Protein AF-0000000075734677 (afdb_homodimer)

Nearest PDB structures (foldseek):
  8ke8-assembly1_A  TM=8.198E-01  e=9.868E-08  Pseudomonas aeruginosa PAO1
  2gfn-assembly1_B  TM=6.429E-01  e=1.613E-04  Rhodococcus jostii RHA1
  7e1n-assembly1_B  TM=6.521E-01  e=3.489E-04  Pseudomonas fluorescens
  2np3-assembly1_B  TM=5.683E-01  e=2.319E-04  Streptomyces coelicolor
  2g7s-assembly1_A-2  TM=6.138E-01  e=5.748E-04  Agrobacterium fabrum str. C58

pLDDT: mean 85.86, std 12.37, range [32.06, 97.88]

Organism: Rhodopseudomonas palustris (strain ATCC BAA-98 / CGA009) (NCBI:txid258594)

Radius of gyration: 24.07 Å; Cα contacts (8 Å, |Δi|>4): 484; chains: 2; bounding box: 90×60×42 Å

InterPro domains:
  IPR001647 DNA-binding HTH domain, TetR-type [PF00440] (16-62)
  IPR001647 DNA-binding HTH domain, TetR-type [PR00455] (16-29)
  IPR001647 DNA-binding HTH domain, TetR-type [PR00455] (37-60)
  IPR001647 DNA-binding HTH domain, TetR-type [PS50977] (10-70)
  IPR009057 Homedomain-like superfamily [SSF46689] (6-70)
  IPR036271 Tetracyclin repressor-like, C-terminal domain superfamily [SSF48498] (89-189)
  IPR039536 Transcriptional regulator TetR, C-terminal, Proteobacteria type [PF14246] (88-199)
  IPR050109 HTH-type, TetR-like transcriptional regulator [PTHR30055] (3-203)

Secondary structure (DSSP, 8-state):
-----HHHHHHHHHHHHHHHHHHHHHH-TTT--HHHHHHHHT--HHHHHHH-SSHHHHHHHHHHHHHHHH-----PPPPSSHHHHHHHHHHHHHHHHHHHT-HHHHHHHHHHHHHHHTT--HHHHHHIIIIIHHHHHHHHHHHHHHHHTTSS-GGGHHHHHHHHHHHHHTTHHHHHHTTPPPPPHHHHHHHHHHHHHHHHHHHS--/-----HHHHHHHHHHHHHHHHHHHHHH-TTT--HHHHHHHHT--HHHHHHH-SSHHHHHHHHHHHHHHHH-----PPPPSSHHHHHHHHHHHHHHHHHHHT-HHHHHHHHHHHHHHHTT--HHHHHHIIIIIHHHHHHHHHHHHHHHHTTSS-GGGHHHHHHHHHHHHHTTHHHHHHTTPPPPPHHHHHHHHHHHHHHHHHHHS--

Sequence (412 aa):
MEKQQEPADDARRAAILQAAFDVFVEKGFEAATTAEIVRRARTSKRTLYEFFASKQEILTALIRYGATKMQPSPELPEPQNRQQFLVVLEQFGRIFLSELLHPERTAMYRLAIAEAARGGGSVARELEASGRAPVTQAATRFFEQAAARGIIRREQVATLISVFFSVLIGIAPLQALLGESPISADAIAQRSALATQVMARMIEPAMEKQQEPADDARRAAILQAAFDVFVEKGFEAATTAEIVRRARTSKRTLYEFFASKQEILTALIRYGATKMQPSPELPEPQNRQQFLVVLEQFGRIFLSELLHPERTAMYRLAIAEAARGGGSVARELEASGRAPVTQAATRFFEQAAARGIIRREQVATLISVFFSVLIGIAPLQALLGESPISADAIAQRSALATQVMARMIEPA

Structure (mmCIF, N/CA/C/O backbone):
data_AF-0000000075734677-model_v1
#
loop_
_entity.id
_entity.type
_entity.pdbx_description
1 polymer 'Possible transcriptional regulator, TetR family'
#
loop_
_atom_site.group_PDB
_atom_site.id
_atom_site.type_symbol
_atom_site.label_atom_id
_atom_site.label_alt_id
_atom_site.label_comp_id
_atom_site.label_asym_id
_atom_site.label_entity_id
_atom_site.label_seq_id
_atom_site.pdbx_PDB_ins_code
_atom_site.Cartn_x
_atom_site.Cartn_y
_atom_site.Cartn_z
_atom_site.occupancy
_atom_site.B_iso_or_equiv
_atom_site.auth_seq_id
_atom_site.auth_comp_id
_atom_site.auth_asym_id
_atom_site.auth_atom_id
_atom_site.pdbx_PDB_model_num
ATOM 1 N N . MET A 1 1 ? -44.938 12.5 20.641 1 32.59 1 MET A N 1
ATOM 2 C CA . MET A 1 1 ? -44.438 13.477 19.688 1 32.59 1 MET A CA 1
ATOM 3 C C . MET A 1 1 ? -42.906 13.367 19.562 1 32.59 1 MET A C 1
ATOM 5 O O . MET A 1 1 ? -42.25 14.344 19.203 1 32.59 1 MET A O 1
ATOM 9 N N . GLU A 1 2 ? -42.219 12.461 20.203 1 37 2 GLU A N 1
ATOM 10 C CA . GLU A 1 2 ? -40.812 12.094 20.25 1 37 2 GLU A CA 1
ATOM 11 C C . GLU A 1 2 ? -40.219 12.008 18.844 1 37 2 GLU A C 1
ATOM 13 O O . GLU A 1 2 ? -40.406 11.016 18.141 1 37 2 GLU A O 1
ATOM 18 N N . LYS A 1 3 ? -40.562 13.062 17.953 1 35.75 3 LYS A N 1
ATOM 19 C CA . LYS A 1 3 ? -40.688 13.414 16.547 1 35.75 3 LYS A CA 1
ATOM 20 C C . LYS A 1 3 ? -39.531 12.812 15.727 1 35.75 3 LYS A C 1
ATOM 22 O O . LYS A 1 3 ? -38.438 12.578 16.25 1 35.75 3 LYS A O 1
ATOM 27 N N . GLN A 1 4 ? -39.656 12.344 14.547 1 38.78 4 GLN A N 1
ATOM 28 C CA . GLN A 1 4 ? -39.031 11.773 13.352 1 38.78 4 GLN A CA 1
ATOM 29 C C . GLN A 1 4 ? -37.844 12.594 12.891 1 38.78 4 GLN A C 1
ATOM 31 O O . GLN A 1 4 ? -37.812 13.109 11.773 1 38.78 4 GLN A O 1
ATOM 36 N N . GLN A 1 5 ? -37.188 13.555 13.492 1 45.81 5 GLN A N 1
ATOM 37 C CA . GLN A 1 5 ? -36.094 14.508 13.469 1 45.81 5 GLN A CA 1
ATOM 38 C C . GLN A 1 5 ? -34.812 13.859 12.914 1 45.81 5 GLN A C 1
ATOM 40 O O . GLN A 1 5 ? -33.75 14.492 12.883 1 45.81 5 GLN A O 1
ATOM 45 N N . GLU A 1 6 ? -34.75 12.617 12.672 1 52.84 6 GLU A N 1
ATOM 46 C CA . GLU A 1 6 ? -33.688 11.68 12.32 1 52.84 6 GLU A CA 1
ATOM 47 C C . GLU A 1 6 ? -33.188 11.938 10.914 1 52.84 6 GLU A C 1
ATOM 49 O O . GLU A 1 6 ? -31.969 11.961 10.688 1 52.84 6 GLU A O 1
ATOM 54 N N . PRO A 1 7 ? -34.188 11.953 10.023 1 56.28 7 PRO A N 1
ATOM 55 C CA . PRO A 1 7 ? -33.75 12.078 8.641 1 56.28 7 PRO A CA 1
ATOM 56 C C . PRO A 1 7 ? -33.094 13.422 8.344 1 56.28 7 PRO A C 1
ATOM 58 O O . PRO A 1 7 ? -32.094 13.484 7.621 1 56.28 7 PRO A O 1
ATOM 61 N N . ALA A 1 8 ? -33.781 14.516 8.75 1 55.5 8 ALA A N 1
ATOM 62 C CA . ALA A 1 8 ? -33.219 15.844 8.516 1 55.5 8 ALA A CA 1
ATOM 63 C C . ALA A 1 8 ? -31.859 16 9.195 1 55.5 8 ALA A C 1
ATOM 65 O O . ALA A 1 8 ? -30.938 16.609 8.641 1 55.5 8 ALA A O 1
ATOM 66 N N . ASP A 1 9 ? -31.812 15.531 10.352 1 67.56 9 ASP A N 1
ATOM 67 C CA . ASP A 1 9 ? -30.547 15.555 11.086 1 67.56 9 ASP A CA 1
ATOM 68 C C . ASP A 1 9 ? -29.469 14.766 10.344 1 67.56 9 ASP A C 1
ATOM 70 O O . ASP A 1 9 ? -28.312 15.188 10.289 1 67.56 9 ASP A O 1
ATOM 74 N N . ASP A 1 10 ? -30.094 13.836 9.719 1 74 10 ASP A N 1
ATOM 75 C CA . ASP A 1 10 ? -29.172 13.008 8.961 1 74 10 ASP A CA 1
ATOM 76 C C . ASP A 1 10 ? -28.656 13.75 7.73 1 74 10 ASP A C 1
ATOM 78 O O . ASP A 1 10 ? -27.469 13.68 7.402 1 74 10 ASP A O 1
ATOM 82 N N . ALA A 1 11 ? -29.641 14.531 7.176 1 84.06 11 ALA A N 1
ATOM 83 C CA . ALA A 1 11 ? -29.234 15.281 5.988 1 84.06 11 ALA A CA 1
ATOM 84 C C . ALA A 1 11 ? -28.266 16.406 6.352 1 84.06 11 ALA A C 1
ATOM 86 O O . ALA A 1 11 ? -27.312 16.656 5.621 1 84.06 11 ALA A O 1
ATOM 87 N N . ARG A 1 12 ? -28.578 17.125 7.445 1 87.19 12 ARG A N 1
ATOM 88 C CA . ARG A 1 12 ? -27.703 18.188 7.898 1 87.19 12 ARG A CA 1
ATOM 89 C C . ARG A 1 12 ? -26.328 17.641 8.297 1 87.19 12 ARG A C 1
ATOM 91 O O . ARG A 1 12 ? -25.297 18.203 7.934 1 87.19 12 ARG A O 1
ATOM 98 N N . ARG A 1 13 ? -26.375 16.594 8.969 1 90.38 13 ARG A N 1
ATOM 99 C CA . ARG A 1 13 ? -25.141 15.938 9.375 1 90.38 13 ARG A CA 1
ATOM 100 C C . ARG A 1 13 ? -24.297 15.539 8.164 1 90.38 13 ARG A C 1
ATOM 102 O O . ARG A 1 13 ? -23.094 15.766 8.133 1 90.38 13 ARG A O 1
ATOM 109 N N . ALA A 1 14 ? -25 15.016 7.176 1 87.62 14 ALA A N 1
ATOM 110 C CA . ALA A 1 14 ? -24.328 14.594 5.949 1 87.62 14 ALA A CA 1
ATOM 111 C C . ALA A 1 14 ? -23.734 15.789 5.207 1 87.62 14 ALA A C 1
ATOM 113 O O . ALA A 1 14 ? -22.641 15.703 4.66 1 87.62 14 ALA A O 1
ATOM 114 N N . ALA A 1 15 ? -24.438 16.812 5.238 1 89.5 15 ALA A N 1
ATOM 115 C CA . ALA A 1 15 ? -23.969 18.031 4.578 1 89.5 15 ALA A CA 1
ATOM 116 C C . ALA A 1 15 ? -22.703 18.562 5.254 1 89.5 15 ALA A C 1
ATOM 118 O O . ALA A 1 15 ? -21.781 19.016 4.582 1 89.5 15 ALA A O 1
ATOM 119 N N . ILE A 1 16 ? -22.719 18.516 6.535 1 92.38 16 ILE A N 1
ATOM 120 C CA . ILE A 1 16 ? -21.562 18.969 7.293 1 92.38 16 ILE A CA 1
ATOM 121 C C . ILE A 1 16 ? -20.359 18.078 7.004 1 92.38 16 ILE A C 1
ATOM 123 O O . ILE A 1 16 ? -19.25 18.562 6.793 1 92.38 16 ILE A O 1
ATOM 127 N N . LEU A 1 17 ? -20.641 16.828 6.918 1 89.62 17 LEU A N 1
ATOM 128 C CA . LEU A 1 17 ? -19.562 15.875 6.664 1 89.62 17 LEU A CA 1
ATOM 129 C C . LEU A 1 17 ? -19 16.062 5.262 1 89.62 17 LEU A C 1
ATOM 131 O O . LEU A 1 17 ? -17.781 16 5.066 1 89.62 17 LEU A O 1
ATOM 135 N N . GLN A 1 18 ? -19.875 16.281 4.332 1 87.31 18 GLN A N 1
ATOM 136 C CA . GLN A 1 18 ? -19.406 16.531 2.969 1 87.31 18 GLN A CA 1
ATOM 137 C C . GLN A 1 18 ? -18.578 17.812 2.895 1 87.31 18 GLN A C 1
ATOM 139 O O . GLN A 1 18 ? -17.531 17.844 2.244 1 87.31 18 GLN A O 1
ATOM 144 N N . ALA A 1 19 ? -19.031 18.828 3.543 1 91.31 19 ALA A N 1
ATOM 145 C CA . ALA A 1 19 ? -18.297 20.078 3.596 1 91.31 19 ALA A CA 1
ATOM 146 C C . ALA A 1 19 ? -16.938 19.891 4.258 1 91.31 19 ALA A C 1
ATOM 148 O O . ALA A 1 19 ? -15.93 20.422 3.781 1 91.31 19 ALA A O 1
ATOM 149 N N . ALA A 1 20 ? -16.984 19.156 5.344 1 90.44 20 ALA A N 1
ATOM 150 C CA . ALA A 1 20 ? -15.734 18.875 6.047 1 90.44 20 ALA A CA 1
ATOM 151 C C . ALA A 1 20 ? -14.758 18.125 5.145 1 90.44 20 ALA A C 1
ATOM 153 O O . ALA A 1 20 ? -13.57 18.438 5.105 1 90.44 20 ALA A O 1
ATOM 154 N N . PHE A 1 21 ? -15.266 17.188 4.414 1 83.56 21 PHE A N 1
ATOM 155 C CA . PHE A 1 21 ? -14.445 16.438 3.473 1 83.56 21 PHE A CA 1
ATOM 156 C C . PHE A 1 21 ? -13.773 17.375 2.477 1 83.56 21 PHE A C 1
ATOM 158 O O . PHE A 1 21 ? -12.555 17.328 2.287 1 83.56 21 PHE A O 1
ATOM 165 N N . ASP A 1 22 ? -14.562 18.219 1.917 1 85.38 22 ASP A N 1
ATOM 166 C CA . ASP A 1 22 ? -14.055 19.141 0.915 1 85.38 22 ASP A CA 1
ATOM 167 C C . ASP A 1 22 ? -12.977 20.047 1.505 1 85.38 22 ASP A C 1
ATOM 169 O O . ASP A 1 22 ? -11.93 20.266 0.885 1 85.38 22 ASP A O 1
ATOM 173 N N . VAL A 1 23 ? -13.203 20.516 2.66 1 87.88 23 VAL A N 1
ATOM 174 C CA . VAL A 1 23 ? -12.273 21.422 3.314 1 87.88 23 VAL A CA 1
ATOM 175 C C . VAL A 1 23 ? -10.984 20.688 3.674 1 87.88 23 VAL A C 1
ATOM 177 O O . VAL A 1 23 ? -9.883 21.203 3.449 1 87.88 23 VAL A O 1
ATOM 180 N N . PHE A 1 24 ? -11.125 19.484 4.215 1 81.81 24 PHE A N 1
ATOM 181 C CA . PHE A 1 24 ? -9.961 18.719 4.641 1 81.81 24 PHE A CA 1
ATOM 182 C C . PHE A 1 24 ? -9.102 18.328 3.441 1 81.81 24 PHE A C 1
ATOM 184 O O . PHE A 1 24 ? -7.875 18.297 3.531 1 81.81 24 PHE A O 1
ATOM 191 N N . VAL A 1 25 ? -9.734 18.062 2.373 1 74.38 25 VAL A N 1
ATOM 192 C CA . VAL A 1 25 ? -9.016 17.672 1.165 1 74.38 25 VAL A CA 1
ATOM 193 C C . VAL A 1 25 ? -8.289 18.875 0.583 1 74.38 25 VAL A C 1
ATOM 195 O O . VAL A 1 25 ? -7.16 18.766 0.108 1 74.38 25 VAL A O 1
ATOM 198 N N . GLU A 1 26 ? -8.953 20 0.657 1 76.5 26 GLU A N 1
ATOM 199 C CA . GLU A 1 26 ? -8.43 21.234 0.058 1 76.5 26 GLU A CA 1
ATOM 200 C C . GLU A 1 26 ? -7.293 21.812 0.893 1 76.5 26 GLU A C 1
ATOM 202 O O . GLU A 1 26 ? -6.289 22.266 0.347 1 76.5 26 GLU A O 1
ATOM 207 N N . LYS A 1 27 ? -7.449 21.812 2.199 1 76.88 27 LYS A N 1
ATOM 208 C CA . LYS A 1 27 ? -6.543 22.578 3.047 1 76.88 27 LYS A CA 1
ATOM 209 C C . LYS A 1 27 ? -5.66 21.656 3.885 1 76.88 27 LYS A C 1
ATOM 211 O O . LYS A 1 27 ? -4.648 22.094 4.434 1 76.88 27 LYS A O 1
ATOM 216 N N . GLY A 1 28 ? -6.051 20.375 3.84 1 70.62 28 GLY A N 1
ATOM 217 C CA . GLY A 1 28 ? -5.441 19.5 4.828 1 70.62 28 GLY A CA 1
ATOM 218 C C . GLY A 1 28 ? -6.109 19.578 6.188 1 70.62 28 GLY A C 1
ATOM 219 O O . GLY A 1 28 ? -6.762 20.578 6.508 1 70.62 28 GLY A O 1
ATOM 220 N N . PHE A 1 29 ? -5.93 18.625 7.004 1 74.69 29 PHE A N 1
ATOM 221 C CA . PHE A 1 29 ? -6.613 18.531 8.289 1 74.69 29 PHE A CA 1
ATOM 222 C C . PHE A 1 29 ? -6.109 19.594 9.258 1 74.69 29 PHE A C 1
ATOM 224 O O . PHE A 1 29 ? -6.902 20.219 9.961 1 74.69 29 PHE A O 1
ATOM 231 N N . GLU A 1 30 ? -4.828 19.766 9.25 1 71 30 GLU A N 1
ATOM 232 C CA . GLU A 1 30 ? -4.246 20.688 10.227 1 71 30 GLU A CA 1
ATOM 233 C C . GLU A 1 30 ? -4.617 22.125 9.922 1 71 30 GLU A C 1
ATOM 235 O O . GLU A 1 30 ? -4.969 22.891 10.82 1 71 30 GLU A O 1
ATOM 240 N N . ALA A 1 31 ? -4.629 22.438 8.758 1 74.81 31 ALA A N 1
ATOM 241 C CA . ALA A 1 31 ? -4.852 23.828 8.352 1 74.81 31 ALA A CA 1
ATOM 242 C C . ALA A 1 31 ? -6.344 24.156 8.328 1 74.81 31 ALA A C 1
ATOM 244 O O 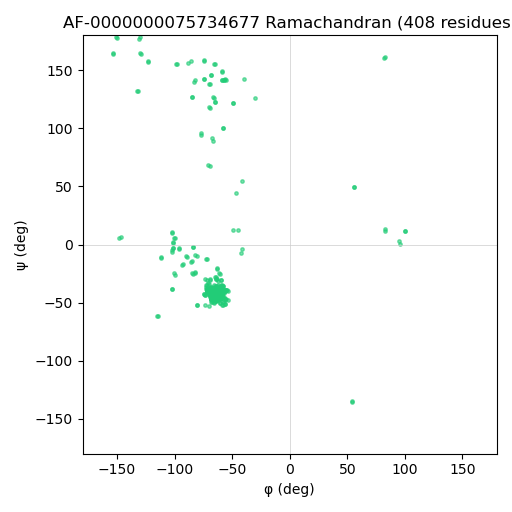. ALA A 1 31 ? -6.727 25.312 8.461 1 74.81 31 ALA A O 1
ATOM 245 N N . ALA A 1 32 ? -7.105 23.125 8.18 1 84.31 32 ALA A N 1
ATOM 246 C CA . ALA A 1 32 ? -8.547 23.328 8.102 1 84.31 32 ALA A CA 1
ATOM 247 C C . ALA A 1 32 ? -9.109 23.797 9.445 1 84.31 32 ALA A C 1
ATOM 249 O O . ALA A 1 32 ? -8.625 23.391 10.5 1 84.31 32 ALA A O 1
ATOM 250 N N . THR A 1 33 ? -10.172 24.672 9.359 1 89.12 33 THR A N 1
ATOM 251 C CA . THR A 1 33 ? -10.812 25.156 10.578 1 89.12 33 THR A CA 1
ATOM 252 C C . THR A 1 33 ? -12.305 24.828 10.562 1 89.12 33 THR A C 1
ATOM 254 O O . THR A 1 33 ? -12.891 24.609 9.5 1 89.12 33 THR A O 1
ATOM 257 N N . THR A 1 34 ? -12.852 24.797 11.758 1 92.94 34 THR A N 1
ATOM 258 C CA . THR A 1 34 ? -14.289 24.578 11.859 1 92.94 34 THR A CA 1
ATOM 259 C C . THR A 1 34 ? -15.055 25.75 11.234 1 92.94 34 THR A C 1
ATOM 261 O O . THR A 1 34 ? -16.156 25.562 10.703 1 92.94 34 THR A O 1
ATOM 264 N N . ALA A 1 35 ? -14.477 26.891 11.25 1 94 35 ALA A N 1
ATOM 265 C CA . ALA A 1 35 ? -15.109 28.047 10.625 1 94 35 ALA A CA 1
ATOM 266 C C . ALA A 1 35 ? -15.273 27.844 9.117 1 94 35 ALA A C 1
ATOM 268 O O . ALA A 1 35 ? -16.312 28.203 8.547 1 94 35 ALA A O 1
ATOM 269 N N . GLU A 1 36 ? -14.305 27.312 8.555 1 94.56 36 GLU A N 1
ATOM 270 C CA . GLU A 1 36 ? -14.352 27.047 7.125 1 94.56 36 GLU A CA 1
ATOM 271 C C . GLU A 1 36 ? -15.391 25.969 6.801 1 94.56 36 GLU A C 1
ATOM 273 O O . GLU A 1 36 ? -16.094 26.062 5.785 1 94.56 36 GLU A O 1
ATOM 278 N N . ILE A 1 37 ? -15.461 24.969 7.629 1 94.56 37 ILE A N 1
ATOM 279 C CA . ILE A 1 37 ? -16.438 23.891 7.438 1 94.56 37 ILE A CA 1
ATOM 280 C C . ILE A 1 37 ? -17.844 24.453 7.535 1 94.56 37 ILE A C 1
ATOM 282 O O . ILE A 1 37 ? -18.719 24.125 6.715 1 94.56 37 ILE A O 1
ATOM 286 N N . VAL A 1 38 ? -18.016 25.312 8.492 1 94.81 38 VAL A N 1
ATOM 287 C CA . VAL A 1 38 ? -19.312 25.953 8.711 1 94.81 38 VAL A CA 1
ATOM 288 C C . VAL A 1 38 ? -19.688 26.781 7.484 1 94.81 38 VAL A C 1
ATOM 290 O O . VAL A 1 38 ? -20.828 26.703 7.016 1 94.81 38 VAL A O 1
ATOM 293 N N . ARG A 1 39 ? -18.797 27.5 7.02 1 95.5 39 ARG A N 1
ATOM 294 C CA . ARG A 1 39 ? -19.031 28.328 5.848 1 95.5 39 ARG A CA 1
ATOM 295 C C . ARG A 1 39 ? -19.391 27.469 4.633 1 95.5 39 ARG A C 1
ATOM 297 O O . ARG A 1 39 ? -20.344 27.766 3.924 1 95.5 39 ARG A O 1
ATOM 304 N N . ARG A 1 40 ? -18.672 26.453 4.414 1 93.75 40 ARG A N 1
ATOM 305 C CA . ARG A 1 40 ? -18.875 25.578 3.264 1 93.75 40 ARG A CA 1
ATOM 306 C C . ARG A 1 40 ? -20.203 24.828 3.363 1 93.75 40 ARG A C 1
ATOM 308 O O . ARG A 1 40 ? -20.875 24.609 2.352 1 93.75 40 ARG A O 1
ATOM 315 N N . ALA A 1 41 ? -20.562 24.406 4.512 1 93.75 41 ALA A N 1
ATOM 316 C CA . ALA A 1 41 ? -21.781 23.641 4.742 1 93.75 41 ALA A CA 1
ATOM 317 C C . ALA A 1 41 ? -23 24.547 4.828 1 93.75 41 ALA A C 1
ATOM 319 O O . ALA A 1 41 ? -24.125 24.078 4.895 1 93.75 41 ALA A O 1
ATOM 320 N N . ARG A 1 42 ? -22.734 25.828 4.879 1 94.12 42 ARG A N 1
ATOM 321 C CA . ARG A 1 42 ? -23.812 26.812 5.039 1 94.12 42 ARG A CA 1
ATOM 322 C C . ARG A 1 42 ? -24.641 26.516 6.285 1 94.12 42 ARG A C 1
ATOM 324 O O . ARG A 1 42 ? -25.875 26.438 6.211 1 94.12 42 ARG A O 1
ATOM 331 N N . THR A 1 43 ? -23.953 26.328 7.336 1 94.06 43 THR A N 1
ATOM 332 C CA . THR A 1 43 ? -24.578 26.078 8.625 1 94.06 43 THR A CA 1
ATOM 333 C C . THR A 1 43 ? -23.984 26.984 9.703 1 94.06 43 THR A C 1
ATOM 335 O O . THR A 1 43 ? -23.203 27.875 9.406 1 94.06 43 THR A O 1
ATOM 338 N N . SER A 1 44 ? -24.516 26.875 10.875 1 92.94 44 SER A N 1
ATOM 339 C CA . SER A 1 44 ? -23.984 27.672 11.977 1 92.94 44 SER A CA 1
ATOM 340 C C . SER A 1 44 ? -23.016 26.859 12.828 1 92.94 44 SER A C 1
ATOM 342 O O . SER A 1 44 ? -23.031 25.625 12.812 1 92.94 44 SER A O 1
ATOM 344 N N . LYS A 1 45 ? -22.125 27.625 13.492 1 92.81 45 LYS A N 1
ATOM 345 C CA . LYS A 1 45 ? -21.219 26.984 14.438 1 92.81 45 LYS A CA 1
ATOM 346 C C . LYS A 1 45 ? -21.984 26.188 15.492 1 92.81 45 LYS A C 1
ATOM 348 O O . LYS A 1 45 ? -21.562 25.094 15.891 1 92.81 45 LYS A O 1
ATOM 353 N N . ARG A 1 46 ? -23.094 26.797 15.906 1 92.38 46 ARG A N 1
ATOM 354 C CA . ARG A 1 46 ? -23.938 26.141 16.906 1 92.38 46 ARG A CA 1
ATOM 355 C C . ARG A 1 46 ? -24.438 24.781 16.375 1 92.38 46 ARG A C 1
ATOM 357 O O . ARG A 1 46 ? -24.344 23.781 17.078 1 92.38 46 ARG A O 1
ATOM 364 N N . THR A 1 47 ? -24.875 24.797 15.219 1 92.62 47 THR A N 1
ATOM 365 C CA . THR A 1 47 ? -25.391 23.578 14.609 1 92.62 47 THR A CA 1
ATOM 366 C C . THR A 1 47 ? -24.281 22.547 14.453 1 92.62 47 THR A C 1
ATOM 368 O O . THR A 1 47 ? -24.484 21.359 14.711 1 92.62 47 THR A O 1
ATOM 371 N N . LEU A 1 48 ? -23.031 22.953 13.961 1 94.12 48 LEU A N 1
ATOM 372 C CA . LEU A 1 48 ? -21.891 22.047 13.82 1 94.12 48 LEU A CA 1
ATOM 373 C C . LEU A 1 48 ? -21.594 21.359 15.141 1 94.12 48 LEU A C 1
ATOM 375 O O . LEU A 1 48 ? -21.406 20.125 15.172 1 94.12 48 LEU A O 1
ATOM 379 N N . TYR A 1 49 ? -21.719 22.109 16.234 1 92.5 49 TYR A N 1
ATOM 380 C CA . TYR A 1 49 ? -21.312 21.578 17.531 1 92.5 49 TYR A CA 1
ATOM 381 C C . TYR A 1 49 ? -22.438 20.781 18.172 1 92.5 49 TYR A C 1
ATOM 383 O O . TYR A 1 49 ? -22.219 20.094 19.172 1 92.5 49 TYR A O 1
ATOM 391 N N . GLU A 1 50 ? -23.625 20.953 17.641 1 92.62 50 GLU A N 1
ATOM 392 C CA . GLU A 1 50 ? -24.703 20.047 18.016 1 92.62 50 GLU A CA 1
ATOM 393 C C . GLU A 1 50 ? -24.375 18.609 17.609 1 92.62 50 GLU A C 1
ATOM 395 O O . GLU A 1 50 ? -24.781 17.656 18.281 1 92.62 50 GLU A O 1
ATOM 400 N N . PHE A 1 51 ? -23.625 18.562 16.516 1 91.75 51 PHE A N 1
ATOM 401 C CA . PHE A 1 51 ? -23.375 17.234 15.945 1 91.75 51 PHE A CA 1
ATOM 402 C C . PHE A 1 51 ? -21.969 16.75 16.312 1 91.75 51 PHE A C 1
ATOM 404 O O . PHE A 1 51 ? -21.75 15.555 16.484 1 91.75 51 PHE A O 1
ATOM 411 N N . PHE A 1 52 ? -21.016 17.688 16.312 1 92.81 52 PHE A N 1
ATOM 412 C CA . PHE A 1 52 ? -19.625 17.312 16.484 1 92.81 52 PHE A CA 1
ATOM 413 C C . PHE A 1 52 ? -18.938 18.188 17.531 1 92.81 52 PHE A C 1
ATOM 415 O O . PHE A 1 52 ? -18.938 19.422 17.391 1 92.81 52 PHE A O 1
ATOM 422 N N . ALA A 1 53 ? -18.25 17.578 18.422 1 89.94 53 ALA A N 1
ATOM 423 C CA . ALA A 1 53 ? -17.672 18.297 19.547 1 89.94 53 ALA A CA 1
ATOM 424 C C . ALA A 1 53 ? -16.328 18.922 19.172 1 89.94 53 ALA A C 1
ATOM 426 O O . ALA A 1 53 ? -15.867 19.844 19.844 1 89.94 53 ALA A O 1
ATOM 427 N N . SER A 1 54 ? -15.719 18.297 18.172 1 86.94 54 SER A N 1
ATOM 428 C CA . SER A 1 54 ? -14.383 18.766 17.812 1 86.94 54 SER A CA 1
ATOM 429 C C . SER A 1 54 ? -14.062 18.469 16.359 1 86.94 54 SER A C 1
ATOM 431 O O . SER A 1 54 ? -14.758 17.688 15.711 1 86.94 54 SER A O 1
ATOM 433 N N . LYS A 1 55 ? -13.047 19.125 15.875 1 85.5 55 LYS A N 1
ATOM 434 C CA . LYS A 1 55 ? -12.555 18.844 14.531 1 85.5 55 LYS A CA 1
ATOM 435 C C . LYS A 1 55 ? -12.156 17.375 14.383 1 85.5 55 LYS A C 1
ATOM 437 O O . LYS A 1 55 ? -12.414 16.766 13.344 1 85.5 55 LYS A O 1
ATOM 442 N N . GLN A 1 56 ? -11.617 16.844 15.453 1 81.69 56 GLN A N 1
ATOM 443 C CA . GLN A 1 56 ? -11.242 15.43 15.461 1 81.69 56 GLN A CA 1
ATOM 444 C C . GLN A 1 56 ? -12.469 14.539 15.32 1 81.69 56 GLN A C 1
ATOM 446 O O . GLN A 1 56 ? -12.43 13.531 14.609 1 81.69 56 GLN A O 1
ATOM 451 N N . GLU A 1 57 ? -13.461 14.867 15.938 1 85.81 57 GLU A N 1
ATOM 452 C CA . GLU A 1 57 ? -14.695 14.094 15.836 1 85.81 57 GLU A CA 1
ATOM 453 C C . GLU A 1 57 ? -15.297 14.188 14.438 1 85.81 57 GLU A C 1
ATOM 455 O O . GLU A 1 57 ? -15.891 13.227 13.945 1 85.81 57 GLU A O 1
ATOM 460 N N . ILE A 1 58 ? -15.203 15.328 13.859 1 87.69 58 ILE A N 1
ATOM 461 C CA . ILE A 1 58 ? -15.672 15.5 12.492 1 87.69 58 ILE A CA 1
ATOM 462 C C . ILE A 1 58 ? -14.906 14.562 11.562 1 87.69 58 ILE A C 1
ATOM 464 O O . ILE A 1 58 ? -15.5 13.883 10.719 1 87.69 58 ILE A O 1
ATOM 468 N N . LEU A 1 59 ? -13.648 14.547 11.781 1 82.12 59 LEU A N 1
ATOM 469 C CA . LEU A 1 59 ? -12.797 13.688 10.961 1 82.12 59 LEU A CA 1
ATOM 470 C C . LEU A 1 59 ? -13.195 12.227 11.117 1 82.12 59 LEU A C 1
ATOM 472 O O . LEU A 1 59 ? -13.352 11.508 10.133 1 82.12 59 LEU A O 1
ATOM 476 N N . THR A 1 60 ? -13.375 11.812 12.336 1 81.38 60 THR A N 1
ATOM 477 C CA . THR A 1 60 ? -13.75 10.43 12.609 1 81.38 60 THR A CA 1
ATOM 478 C C . THR A 1 60 ? -15.094 10.102 11.977 1 81.38 60 THR A C 1
ATOM 480 O O . THR A 1 60 ? -15.25 9.047 11.344 1 81.38 60 THR A O 1
ATOM 483 N N . ALA A 1 61 ? -15.977 10.977 12.094 1 82.94 61 ALA A N 1
ATOM 484 C CA . ALA A 1 61 ? -17.312 10.789 11.523 1 82.94 61 ALA A CA 1
ATOM 485 C C . ALA A 1 61 ? -17.266 10.766 10 1 82.94 61 ALA A C 1
ATOM 487 O O . ALA A 1 61 ? -18 10.008 9.359 1 82.94 61 ALA A O 1
ATOM 488 N N . LEU A 1 62 ? -16.469 11.578 9.492 1 83.12 62 LEU A N 1
ATOM 489 C CA . LEU A 1 62 ? -16.297 11.633 8.047 1 83.12 62 LEU A CA 1
ATOM 490 C C . LEU A 1 62 ? -15.758 10.312 7.508 1 83.12 62 LEU A C 1
ATOM 492 O O . LEU A 1 62 ? -16.25 9.805 6.492 1 83.12 62 LEU A O 1
ATOM 496 N N . ILE A 1 63 ? -14.852 9.773 8.156 1 79 63 ILE A N 1
ATOM 497 C CA . ILE A 1 63 ? -14.25 8.508 7.75 1 79 63 ILE A CA 1
ATOM 498 C C . ILE A 1 63 ? -15.297 7.398 7.809 1 79 63 ILE A C 1
ATOM 500 O O . ILE A 1 63 ? -15.414 6.598 6.879 1 79 63 ILE A O 1
ATOM 504 N N . ARG A 1 64 ? -15.984 7.43 8.875 1 77.62 64 ARG A N 1
ATOM 505 C CA . ARG A 1 64 ? -17.047 6.441 9.023 1 77.62 64 ARG A CA 1
ATOM 506 C C . ARG A 1 64 ? -18.078 6.578 7.902 1 77.62 64 ARG A C 1
ATOM 508 O O . ARG A 1 64 ? -18.5 5.578 7.312 1 77.62 64 ARG A O 1
ATOM 515 N N . TYR A 1 65 ? -18.406 7.785 7.691 1 75.38 65 TYR A N 1
ATOM 516 C CA . TYR A 1 65 ? -19.375 8.086 6.648 1 75.38 65 TYR A CA 1
ATOM 517 C C . TYR A 1 65 ? -18.859 7.656 5.281 1 75.38 65 TYR A C 1
ATOM 519 O O . TYR A 1 65 ? -19.578 7.031 4.504 1 75.38 65 TYR A O 1
ATOM 527 N N . GLY A 1 66 ? -17.672 7.969 4.973 1 74.25 66 GLY A N 1
ATOM 528 C CA . GLY A 1 66 ? -17.078 7.59 3.703 1 74.25 66 GLY A CA 1
ATOM 529 C C . GLY A 1 66 ? -16.906 6.094 3.551 1 74.25 66 GLY A C 1
ATOM 530 O O . GLY A 1 66 ? -17.141 5.539 2.477 1 74.25 66 GLY A O 1
ATOM 531 N N . ALA A 1 67 ? -16.5 5.48 4.641 1 71.25 67 ALA A N 1
ATOM 532 C CA . ALA A 1 67 ? -16.281 4.039 4.621 1 71.25 67 ALA A CA 1
ATOM 533 C C . ALA A 1 67 ? -17.578 3.295 4.324 1 71.25 67 ALA A C 1
ATOM 535 O O . ALA A 1 67 ? -17.594 2.318 3.57 1 71.25 67 ALA A O 1
ATOM 536 N N . THR A 1 68 ? -18.578 3.764 4.906 1 69.31 68 THR A N 1
ATOM 537 C CA . THR A 1 68 ? -19.875 3.119 4.723 1 69.31 68 THR A CA 1
ATOM 538 C C . THR A 1 68 ? -20.406 3.359 3.311 1 69.31 68 THR A C 1
ATOM 540 O O . THR A 1 68 ? -21.062 2.49 2.732 1 69.31 68 THR A O 1
ATOM 543 N N . LYS A 1 69 ? -20.094 4.453 2.828 1 67.06 69 LYS A N 1
ATOM 544 C CA . LYS A 1 69 ? -20.578 4.82 1.499 1 67.06 69 LYS A CA 1
ATOM 545 C C . LYS A 1 69 ? -19.844 4.035 0.415 1 67.06 69 LYS A C 1
ATOM 547 O O . LYS A 1 69 ? -20.406 3.727 -0.632 1 67.06 69 LYS A O 1
ATOM 552 N N . MET A 1 70 ? -18.641 3.715 0.732 1 63.75 70 MET A N 1
ATOM 553 C CA . MET A 1 70 ? -17.797 3.139 -0.306 1 63.75 70 MET A CA 1
ATOM 554 C C . MET A 1 70 ? -17.688 1.627 -0.144 1 63.75 70 MET A C 1
ATOM 556 O O . MET A 1 70 ? -17.078 0.952 -0.976 1 63.75 70 MET A O 1
ATOM 560 N N . GLN A 1 71 ? -18.219 1.091 0.916 1 64.62 71 GLN A N 1
ATOM 561 C CA . GLN A 1 71 ? -18.016 -0.331 1.174 1 64.62 71 GLN A CA 1
ATOM 562 C C . GLN A 1 71 ? -18.766 -1.188 0.158 1 64.62 71 GLN A C 1
ATOM 564 O O . GLN A 1 71 ? -19.969 -1.007 -0.046 1 64.62 71 GLN A O 1
ATOM 569 N N . PRO A 1 72 ? -17.875 -1.925 -0.572 1 59.06 72 PRO A N 1
ATOM 570 C CA . PRO A 1 72 ? -18.594 -2.996 -1.273 1 59.06 72 PRO A CA 1
ATOM 571 C C . PRO A 1 72 ? -19.188 -4.031 -0.321 1 59.06 72 PRO A C 1
ATOM 573 O O . PRO A 1 72 ? -18.5 -4.5 0.592 1 59.06 72 PRO A O 1
ATOM 576 N N . SER A 1 73 ? -20.484 -3.914 0.237 1 60.66 73 SER A N 1
ATOM 577 C CA . SER A 1 73 ? -21.109 -4.988 1.01 1 60.66 73 SER A CA 1
ATOM 578 C C . SER A 1 73 ? -21.469 -6.172 0.119 1 60.66 73 SER A C 1
ATOM 580 O O . SER A 1 73 ? -22.641 -6.375 -0.207 1 60.66 73 SER A O 1
ATOM 582 N N . PRO A 1 74 ? -20.281 -6.809 -0.37 1 62.72 74 PRO A N 1
ATOM 583 C CA . PRO A 1 74 ? -20.688 -7.668 -1.484 1 62.72 74 PRO A CA 1
ATOM 584 C C . PRO A 1 74 ? -21.344 -8.969 -1.02 1 62.72 74 PRO A C 1
ATOM 586 O O . PRO A 1 74 ? -20.859 -9.609 -0.082 1 62.72 74 PRO A O 1
ATOM 589 N N . GLU A 1 75 ? -22.625 -9.031 -0.966 1 77.06 75 GLU A N 1
ATOM 590 C CA . GLU A 1 75 ? -23.141 -10.391 -1.019 1 77.06 75 GLU A CA 1
ATOM 591 C C . GLU A 1 75 ? -22.688 -11.109 -2.283 1 77.06 75 GLU A C 1
ATOM 593 O O . GLU A 1 75 ? -23.172 -10.812 -3.381 1 77.06 75 GLU A O 1
ATOM 598 N N . LEU A 1 76 ? -21.609 -11.961 -2.002 1 86.56 76 LEU A N 1
ATOM 599 C CA . LEU A 1 76 ? -21.109 -12.727 -3.141 1 86.56 76 LEU A CA 1
ATOM 600 C C . LEU A 1 76 ? -21.922 -14 -3.336 1 86.56 76 LEU A C 1
ATOM 602 O O . LEU A 1 76 ? -22.141 -14.758 -2.385 1 86.56 76 LEU A O 1
ATOM 606 N N . PRO A 1 77 ? -22.406 -14.188 -4.504 1 90.56 77 PRO A N 1
ATOM 607 C CA . PRO A 1 77 ? -23.141 -15.43 -4.742 1 90.56 77 PRO A CA 1
ATOM 608 C C . PRO A 1 77 ? -22.297 -16.672 -4.484 1 90.56 77 PRO A C 1
ATOM 610 O O . PRO A 1 77 ? -21.109 -16.703 -4.809 1 90.56 77 PRO A O 1
ATOM 613 N N . GLU A 1 78 ? -22.938 -17.641 -3.934 1 93.31 78 GLU A N 1
ATOM 614 C CA . GLU A 1 78 ? -22.25 -18.906 -3.678 1 93.31 78 GLU A CA 1
ATOM 615 C C . GLU A 1 78 ? -21.844 -19.578 -4.98 1 93.31 78 GLU A C 1
ATOM 617 O O . GLU A 1 78 ? -22.688 -19.828 -5.852 1 93.31 78 GLU A O 1
ATOM 622 N N . PRO A 1 79 ? -20.562 -19.812 -5.07 1 95.12 79 PRO A N 1
ATOM 623 C CA . PRO A 1 79 ? -20.141 -20.453 -6.316 1 95.12 79 PRO A CA 1
ATOM 624 C C . PRO A 1 79 ? -20.516 -21.938 -6.383 1 95.12 79 PRO A C 1
ATOM 626 O O . PRO A 1 79 ? -20.438 -22.641 -5.379 1 95.12 79 PRO A O 1
ATOM 629 N N . GLN A 1 80 ? -20.891 -22.391 -7.562 1 95.75 80 GLN A N 1
ATOM 630 C CA . GLN A 1 80 ? -21.312 -23.781 -7.746 1 95.75 80 GLN A CA 1
ATOM 631 C C . GLN A 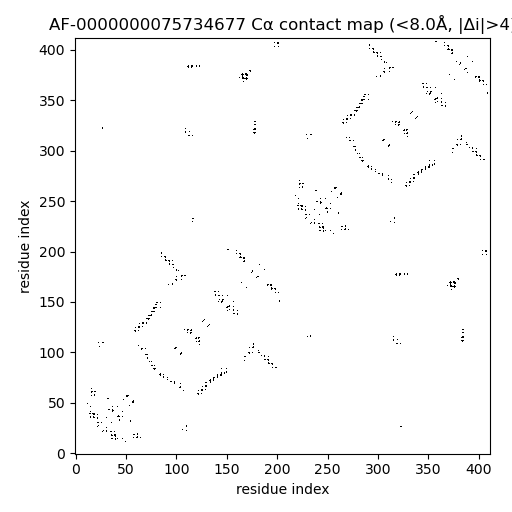1 80 ? -20.188 -24.625 -8.336 1 95.75 80 GLN A C 1
ATOM 633 O O . GLN A 1 80 ? -20.234 -25.859 -8.266 1 95.75 80 GLN A O 1
ATOM 638 N N . ASN A 1 81 ? -19.312 -24.078 -9.023 1 96.25 81 ASN A N 1
ATOM 639 C CA . ASN A 1 81 ? -18.141 -24.75 -9.609 1 96.25 81 ASN A CA 1
ATOM 640 C C . ASN A 1 81 ? -16.969 -23.797 -9.727 1 96.25 81 ASN A C 1
ATOM 642 O O . ASN A 1 81 ? -17.062 -22.625 -9.359 1 96.25 81 ASN A O 1
ATOM 646 N N . ARG A 1 82 ? -15.859 -24.281 -10.195 1 95.94 82 ARG A N 1
ATOM 647 C CA . ARG A 1 82 ? -14.617 -23.516 -10.281 1 95.94 82 ARG A CA 1
ATOM 648 C C . ARG A 1 82 ? -14.781 -22.297 -11.188 1 95.94 82 ARG A C 1
ATOM 650 O O . ARG A 1 82 ? -14.281 -21.219 -10.875 1 95.94 82 ARG A O 1
ATOM 657 N N . GLN A 1 83 ? -15.43 -22.531 -12.258 1 96.5 83 GLN A N 1
ATOM 658 C CA . GLN A 1 83 ? -15.633 -21.438 -13.203 1 96.5 83 GLN A CA 1
ATOM 659 C C . GLN A 1 83 ? -16.406 -20.297 -12.57 1 96.5 83 GLN A C 1
ATOM 661 O O . GLN A 1 83 ? -16.047 -19.125 -12.703 1 96.5 83 GLN A O 1
ATOM 666 N N . GLN A 1 84 ? -17.453 -20.594 -11.906 1 96.75 84 GLN A N 1
ATOM 667 C CA . GLN A 1 84 ? -18.25 -19.578 -11.227 1 96.75 84 GLN A CA 1
ATOM 668 C C . GLN A 1 84 ? -17.453 -18.906 -10.117 1 96.75 84 GLN A C 1
ATOM 670 O O . GLN A 1 84 ? -17.578 -17.703 -9.906 1 96.75 84 GLN A O 1
ATOM 675 N N . PHE A 1 85 ? -16.688 -19.719 -9.391 1 97.38 85 PHE A N 1
ATOM 676 C CA . PHE A 1 85 ? -15.812 -19.188 -8.352 1 97.38 85 PHE A CA 1
ATOM 677 C C . PHE A 1 85 ? -14.906 -18.094 -8.906 1 97.38 85 PHE A C 1
ATOM 679 O O . PHE A 1 85 ? -14.844 -17 -8.359 1 97.38 85 PHE A O 1
ATOM 686 N N . LEU A 1 86 ? -14.281 -18.344 -10.016 1 97.56 86 LEU A N 1
ATOM 687 C CA . LEU A 1 86 ? -13.32 -17.422 -10.617 1 97.56 86 LEU A CA 1
ATOM 688 C C . LEU A 1 86 ? -14.023 -16.203 -11.211 1 97.56 86 LEU A C 1
ATOM 690 O O . LEU A 1 86 ? -13.523 -15.078 -11.109 1 97.56 86 LEU A O 1
ATOM 694 N N . VAL A 1 87 ? -15.18 -16.375 -11.734 1 96.62 87 VAL A N 1
ATOM 695 C CA . VAL A 1 87 ? -15.938 -15.281 -12.336 1 96.62 87 VAL A CA 1
ATOM 696 C C . VAL A 1 87 ? -16.375 -14.305 -11.258 1 96.62 87 VAL A C 1
ATOM 698 O O . VAL A 1 87 ? -16.25 -13.086 -11.422 1 96.62 87 VAL A O 1
ATOM 701 N N . VAL A 1 88 ? -16.891 -14.828 -10.203 1 95.69 88 VAL A N 1
ATOM 702 C CA . VAL A 1 88 ? -17.344 -13.992 -9.094 1 95.69 88 VAL A CA 1
ATOM 703 C C . VAL A 1 88 ? -16.156 -13.242 -8.492 1 95.69 88 VAL A C 1
ATOM 705 O O . VAL A 1 88 ? -16.25 -12.055 -8.188 1 95.69 88 VAL A O 1
ATOM 708 N N . LEU A 1 89 ? -15.047 -13.852 -8.352 1 95.69 89 LEU A N 1
ATOM 709 C CA . LEU A 1 89 ? -13.852 -13.227 -7.801 1 95.69 89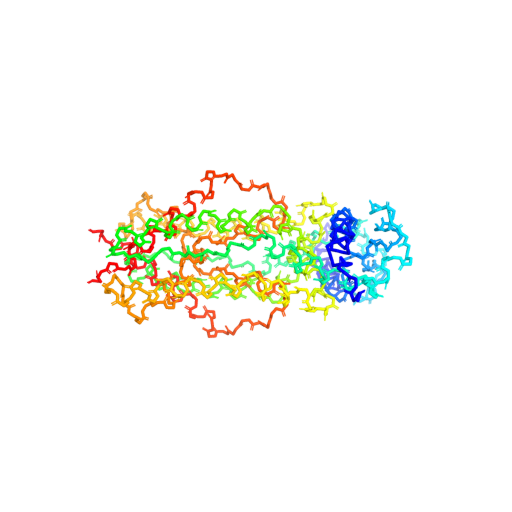 LEU A CA 1
ATOM 710 C C . LEU A 1 89 ? -13.391 -12.07 -8.68 1 95.69 89 LEU A C 1
ATOM 712 O O . LEU A 1 89 ? -13.016 -11.008 -8.18 1 95.69 89 LEU A O 1
ATOM 716 N N . GLU A 1 90 ? -13.406 -12.328 -9.93 1 96.75 90 GLU A N 1
ATOM 717 C CA . GLU A 1 90 ? -12.938 -11.297 -10.852 1 96.75 90 GLU A CA 1
ATOM 718 C C . GLU A 1 90 ? -13.844 -10.07 -10.805 1 96.75 90 GLU A C 1
ATOM 720 O O . GLU A 1 90 ? -13.359 -8.938 -10.805 1 96.75 90 GLU A O 1
ATOM 725 N N . GLN A 1 91 ? -15.125 -10.312 -10.734 1 93.75 91 GLN A N 1
ATOM 726 C CA . GLN A 1 91 ? -16.078 -9.211 -10.641 1 93.75 91 GLN A CA 1
ATOM 727 C C . GLN A 1 91 ? -15.922 -8.461 -9.32 1 93.75 91 GLN A C 1
ATOM 729 O O . GLN A 1 91 ? -15.922 -7.227 -9.297 1 93.75 91 GLN A O 1
ATOM 734 N N . PHE A 1 92 ? -15.852 -9.227 -8.312 1 93.75 92 PHE A N 1
ATOM 735 C CA . PHE A 1 92 ? -15.625 -8.633 -6.996 1 93.75 92 PHE A CA 1
ATOM 736 C C . PHE A 1 92 ? -14.359 -7.793 -6.988 1 93.75 92 PHE A C 1
ATOM 738 O O . PHE A 1 92 ? -14.344 -6.676 -6.461 1 93.75 92 PHE A O 1
ATOM 745 N N . GLY A 1 93 ? -13.281 -8.328 -7.516 1 95.12 93 GLY A N 1
ATOM 746 C CA . GLY A 1 93 ? -12 -7.637 -7.535 1 95.12 93 GLY A CA 1
ATOM 747 C C . GLY A 1 93 ? -12.062 -6.293 -8.234 1 95.12 93 GLY A C 1
ATOM 748 O O . GLY A 1 93 ? -11.477 -5.316 -7.762 1 95.12 93 GLY A O 1
ATOM 749 N N . ARG A 1 94 ? -12.758 -6.234 -9.336 1 94 94 ARG A N 1
ATOM 750 C CA . ARG A 1 94 ? -12.891 -4.992 -10.086 1 94 94 ARG A CA 1
ATOM 751 C C . ARG A 1 94 ? -13.602 -3.924 -9.266 1 94 94 ARG A C 1
ATOM 753 O O . ARG A 1 94 ? -13.148 -2.779 -9.195 1 94 94 ARG A O 1
ATOM 760 N N . ILE A 1 95 ? -14.648 -4.344 -8.648 1 90.44 95 ILE A N 1
ATOM 761 C CA . ILE A 1 95 ? -15.453 -3.412 -7.863 1 90.44 95 ILE A CA 1
ATOM 762 C C . ILE A 1 95 ? -14.656 -2.951 -6.645 1 90.44 95 ILE A C 1
ATOM 764 O O . ILE A 1 95 ? -14.578 -1.752 -6.363 1 90.44 95 ILE A O 1
ATOM 768 N N . PHE A 1 96 ? -14.109 -3.854 -6.02 1 91.88 96 PHE A N 1
ATOM 769 C CA . PHE A 1 96 ? -13.367 -3.57 -4.793 1 91.88 96 PHE A CA 1
ATOM 770 C C . PHE A 1 96 ? -12.203 -2.623 -5.07 1 91.88 96 PHE A C 1
ATOM 772 O O . PHE A 1 96 ? -12.031 -1.624 -4.371 1 91.88 96 PHE A O 1
ATOM 779 N N . LEU A 1 97 ? -11.406 -2.957 -6.082 1 92.94 97 LEU A N 1
ATOM 780 C CA . LEU A 1 97 ? -10.227 -2.145 -6.375 1 92.94 97 LEU A CA 1
ATOM 781 C C . LEU A 1 97 ? -10.633 -0.74 -6.812 1 92.94 97 LEU A C 1
ATOM 783 O O . LEU A 1 97 ? -9.977 0.24 -6.449 1 92.94 97 LEU A O 1
ATOM 787 N N . SER A 1 98 ? -11.68 -0.674 -7.578 1 90.31 98 SER A N 1
ATOM 788 C CA . SER A 1 98 ? -12.188 0.631 -7.996 1 90.31 98 SER A CA 1
ATOM 789 C C . SER A 1 98 ? -12.562 1.488 -6.789 1 90.31 98 SER A C 1
ATOM 791 O O . SER A 1 98 ? -12.289 2.691 -6.77 1 90.31 98 SER A O 1
ATOM 793 N N . GLU A 1 99 ? -13.117 0.912 -5.828 1 85.75 99 GLU A N 1
ATOM 794 C CA . GLU A 1 99 ? -13.516 1.633 -4.621 1 85.75 99 GLU A CA 1
ATOM 795 C C . GLU A 1 99 ? -12.297 1.997 -3.775 1 85.75 99 GLU A C 1
ATOM 797 O O . GLU A 1 99 ? -12.227 3.1 -3.229 1 85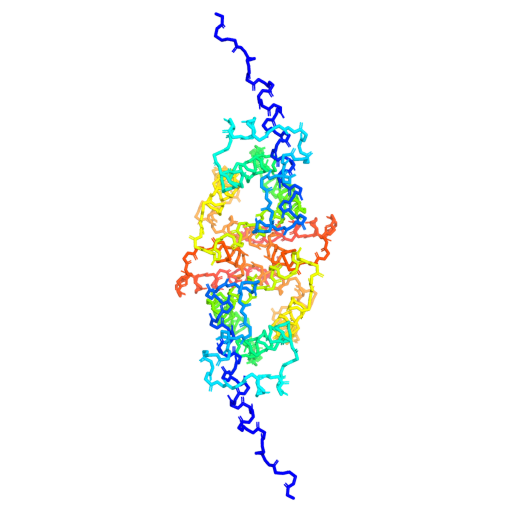.75 99 GLU A O 1
ATOM 802 N N . LEU A 1 100 ? -11.461 1.081 -3.654 1 88.75 100 LEU A N 1
ATOM 803 C CA . LEU A 1 100 ? -10.266 1.291 -2.84 1 88.75 100 LEU A CA 1
ATOM 804 C C . LEU A 1 100 ? -9.438 2.451 -3.381 1 88.75 100 LEU A C 1
ATOM 806 O O . LEU A 1 100 ? -8.867 3.229 -2.607 1 88.75 100 LEU A O 1
ATOM 810 N N . LEU A 1 101 ? -9.43 2.566 -4.703 1 90.62 101 LEU A N 1
ATOM 811 C CA . LEU A 1 101 ? -8.547 3.551 -5.324 1 90.62 101 LEU A CA 1
ATOM 812 C C . LEU A 1 101 ? -9.32 4.809 -5.707 1 90.62 101 LEU A C 1
ATOM 814 O O . LEU A 1 101 ? -8.781 5.688 -6.383 1 90.62 101 LEU A O 1
ATOM 818 N N . HIS A 1 102 ? -10.516 4.781 -5.305 1 85.19 102 HIS A N 1
ATOM 819 C CA . HIS A 1 102 ? -11.289 5.992 -5.547 1 85.19 102 HIS A CA 1
ATOM 820 C C . HIS A 1 102 ? -10.625 7.207 -4.914 1 85.19 102 HIS A C 1
ATOM 822 O O . HIS A 1 102 ? -10.109 7.129 -3.797 1 85.19 102 HIS A O 1
ATOM 828 N N . PRO A 1 103 ? -10.68 8.312 -5.598 1 82.19 103 PRO A N 1
ATOM 829 C CA . PRO A 1 103 ? -10 9.508 -5.102 1 82.19 103 PRO A CA 1
ATOM 830 C C . PRO A 1 103 ? -10.445 9.906 -3.695 1 82.19 103 PRO A C 1
ATOM 832 O O . PRO A 1 103 ? -9.633 10.344 -2.887 1 82.19 103 PRO A O 1
ATOM 835 N N . GLU A 1 104 ? -11.688 9.773 -3.432 1 78.88 104 GLU A N 1
ATOM 836 C CA . GLU A 1 104 ? -12.195 10.109 -2.105 1 78.88 104 GLU A CA 1
ATOM 837 C C . GLU A 1 104 ? -11.602 9.195 -1.039 1 78.88 104 GLU A C 1
ATOM 839 O O . GLU A 1 104 ? -11.258 9.648 0.055 1 78.88 104 GLU A O 1
ATOM 844 N N . ARG A 1 105 ? -11.508 7.945 -1.336 1 84.38 105 ARG A N 1
ATOM 845 C CA . ARG A 1 105 ? -10.922 7 -0.396 1 84.38 105 ARG A CA 1
ATOM 846 C C . ARG A 1 105 ? -9.438 7.289 -0.188 1 84.38 105 ARG A C 1
ATOM 848 O O . ARG A 1 105 ? -8.938 7.23 0.938 1 84.38 105 ARG A O 1
ATOM 855 N N . THR A 1 106 ? -8.789 7.586 -1.262 1 87.44 106 THR A N 1
ATOM 856 C CA . THR A 1 106 ? -7.375 7.941 -1.184 1 87.44 106 THR A CA 1
ATOM 857 C C . THR A 1 106 ? -7.172 9.148 -0.278 1 87.44 106 THR A C 1
ATOM 859 O O . THR A 1 106 ? -6.258 9.172 0.55 1 87.44 106 THR A O 1
ATOM 862 N N . ALA A 1 107 ? -8.023 10.109 -0.425 1 82.44 107 ALA A N 1
ATOM 863 C CA . ALA A 1 107 ? -7.953 11.297 0.413 1 82.44 107 ALA A CA 1
ATOM 864 C C . ALA A 1 107 ? -8.164 10.953 1.883 1 82.44 107 ALA A C 1
ATOM 866 O O . ALA A 1 107 ? -7.512 11.516 2.762 1 82.44 107 ALA A O 1
ATOM 867 N N . MET A 1 108 ? -9.055 10.094 2.111 1 82.31 108 MET A N 1
ATOM 868 C CA . MET A 1 108 ? -9.328 9.664 3.48 1 82.31 108 MET A CA 1
ATOM 869 C C . MET A 1 108 ? -8.125 8.953 4.082 1 82.31 108 MET A C 1
ATOM 871 O O . MET A 1 108 ? -7.793 9.156 5.25 1 82.31 108 MET A O 1
ATOM 875 N N . TYR A 1 109 ? -7.477 8.133 3.318 1 88.12 109 TYR A N 1
ATOM 876 C CA . TYR A 1 109 ? -6.27 7.465 3.795 1 88.12 109 TYR A CA 1
ATOM 877 C C . TYR A 1 109 ? -5.168 8.477 4.094 1 88.12 109 TYR A C 1
ATOM 879 O O . TYR A 1 109 ? -4.422 8.32 5.062 1 88.12 109 TYR A O 1
ATOM 887 N N . ARG A 1 110 ? -5.07 9.477 3.279 1 85.56 110 ARG A N 1
ATOM 888 C CA . ARG A 1 110 ? -4.07 10.508 3.527 1 85.56 110 ARG A CA 1
ATOM 889 C C . ARG A 1 110 ? -4.301 11.188 4.875 1 85.56 110 ARG A C 1
ATO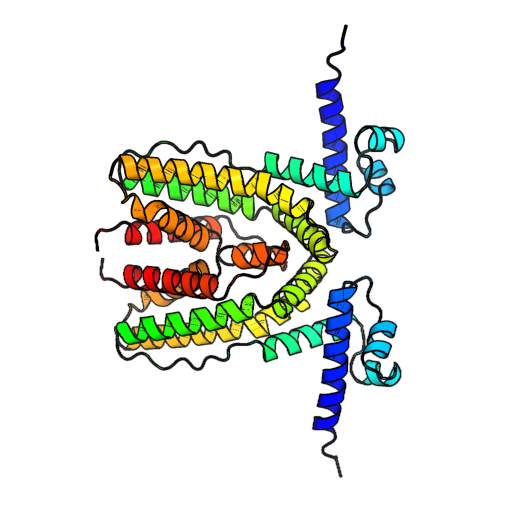M 891 O O . ARG A 1 110 ? -3.354 11.438 5.621 1 85.56 110 ARG A O 1
ATOM 898 N N . LEU A 1 111 ? -5.543 11.461 5.109 1 79.94 111 LEU A N 1
ATOM 899 C CA . LEU A 1 111 ? -5.887 12.086 6.383 1 79.94 111 LEU A CA 1
ATOM 900 C C . LEU A 1 111 ? -5.566 11.156 7.547 1 79.94 111 LEU A C 1
ATOM 902 O O . LEU A 1 111 ? -5.039 11.594 8.57 1 79.94 111 LEU A O 1
ATOM 906 N N . ALA A 1 112 ? -5.926 9.914 7.398 1 84.38 112 ALA A N 1
ATOM 907 C CA . ALA A 1 112 ? -5.672 8.93 8.445 1 84.38 112 ALA A CA 1
ATOM 908 C C . ALA A 1 112 ? -4.176 8.758 8.688 1 84.38 112 ALA A C 1
ATOM 910 O O . ALA A 1 112 ? -3.736 8.641 9.836 1 84.38 112 ALA A O 1
ATOM 911 N N . ILE A 1 113 ? -3.416 8.734 7.664 1 87 113 ILE A N 1
ATOM 912 C CA . ILE A 1 113 ? -1.97 8.562 7.75 1 87 113 ILE A CA 1
ATOM 913 C C . ILE A 1 113 ? -1.346 9.773 8.445 1 87 113 ILE A C 1
ATOM 915 O O . ILE A 1 113 ? -0.459 9.617 9.289 1 87 113 ILE A O 1
ATOM 919 N N . ALA A 1 114 ? -1.807 10.891 8.07 1 78.81 114 ALA A N 1
ATOM 920 C CA . ALA A 1 114 ? -1.313 12.109 8.703 1 78.81 114 ALA A CA 1
ATOM 921 C C . ALA A 1 114 ? -1.592 12.094 10.203 1 78.81 114 ALA A C 1
ATOM 923 O O . ALA A 1 114 ? -0.741 12.492 11 1 78.81 114 ALA A O 1
ATOM 924 N N . GLU A 1 115 ? -2.748 11.711 10.5 1 77.19 115 GLU A N 1
ATOM 925 C CA . GLU A 1 115 ? -3.113 11.641 11.914 1 77.19 115 GLU A CA 1
ATOM 926 C C . GLU A 1 115 ? -2.256 10.617 12.648 1 77.19 115 GLU A C 1
ATOM 928 O O . GLU A 1 115 ? -1.82 10.867 13.781 1 77.19 115 GLU A O 1
ATOM 933 N N . ALA A 1 116 ? -2.09 9.516 12.062 1 79.12 116 ALA A N 1
ATOM 934 C CA . ALA A 1 116 ? -1.295 8.453 12.672 1 79.12 116 ALA A CA 1
ATOM 935 C C . ALA A 1 116 ? 0.129 8.922 12.953 1 79.12 116 ALA A C 1
ATOM 937 O O . ALA A 1 116 ? 0.721 8.555 13.977 1 79.12 116 ALA A O 1
ATOM 938 N N . ALA A 1 117 ? 0.655 9.68 12.133 1 74.38 117 ALA A N 1
ATOM 939 C CA . ALA A 1 117 ? 2.008 10.211 12.273 1 74.38 117 ALA A CA 1
ATOM 940 C C . ALA A 1 117 ? 2.121 11.094 13.508 1 74.38 117 ALA A C 1
ATOM 942 O O . ALA A 1 117 ? 3.211 11.266 14.062 1 74.38 117 ALA A O 1
ATOM 943 N N . ARG A 1 118 ? 1.004 11.547 13.93 1 71.5 118 ARG A N 1
ATOM 944 C CA . ARG A 1 118 ? 1.012 12.461 15.07 1 71.5 118 ARG A CA 1
ATOM 945 C C . ARG A 1 118 ? 0.607 11.734 16.359 1 71.5 118 ARG A C 1
ATOM 947 O O . ARG A 1 118 ? 0.334 12.367 17.375 1 71.5 118 ARG A O 1
ATOM 954 N N . GLY A 1 119 ? 0.542 10.461 16.203 1 70.75 119 GLY A N 1
ATOM 955 C CA . GLY A 1 119 ? 0.262 9.672 17.391 1 70.75 119 GLY A CA 1
ATOM 956 C C . GLY A 1 119 ? -1.207 9.328 17.547 1 70.75 119 GLY A C 1
ATOM 957 O O . GLY A 1 119 ? -1.606 8.719 18.547 1 70.75 119 GLY A O 1
ATOM 958 N N . GLY A 1 120 ? -1.939 9.781 16.594 1 70.25 120 GLY A N 1
ATOM 959 C CA . GLY A 1 120 ? -3.33 9.359 16.594 1 70.25 120 GLY A CA 1
ATOM 960 C C . GLY A 1 120 ? -3.551 8.031 15.891 1 70.25 120 GLY A C 1
ATOM 961 O O . GLY A 1 120 ? -2.656 7.531 15.211 1 70.25 120 GLY A O 1
ATOM 962 N N . GLY A 1 121 ? -4.684 7.336 16.219 1 74.62 121 GLY A N 1
ATOM 963 C CA . GLY A 1 121 ? -4.965 6.074 15.555 1 74.62 121 GLY A CA 1
ATOM 964 C C . GLY A 1 121 ? -6.445 5.797 15.398 1 74.62 121 GLY A C 1
ATOM 965 O O . GLY A 1 121 ? -6.836 4.77 14.828 1 74.62 121 GLY A O 1
ATOM 966 N N . SER A 1 122 ? -7.172 6.773 15.773 1 75.5 122 SER A N 1
ATOM 967 C CA . SER A 1 122 ? -8.617 6.543 15.766 1 75.5 122 SER A CA 1
ATOM 968 C C . SER A 1 122 ? -9.156 6.473 14.344 1 75.5 122 SER A C 1
ATOM 970 O O . SER A 1 122 ? -9.992 5.621 14.031 1 75.5 122 SER A O 1
ATOM 972 N N . VAL A 1 123 ? -8.586 7.344 13.523 1 76.44 123 VAL A N 1
ATOM 973 C CA . VAL A 1 123 ? -9.062 7.406 12.148 1 76.44 123 VAL A CA 1
ATOM 974 C C . VAL A 1 123 ? -8.703 6.117 11.414 1 76.44 123 VAL A C 1
ATOM 976 O O . VAL A 1 123 ? -9.539 5.531 10.727 1 76.44 123 VAL A O 1
ATOM 979 N N . ALA A 1 124 ? -7.508 5.676 11.656 1 79.75 124 ALA A N 1
ATOM 980 C CA . ALA A 1 124 ? -7.043 4.441 11.023 1 79.75 124 ALA A CA 1
ATOM 981 C C . ALA A 1 124 ? -7.863 3.244 11.492 1 79.75 124 ALA A C 1
ATOM 983 O O . ALA A 1 124 ? -8.227 2.381 10.695 1 79.75 124 ALA A O 1
ATOM 984 N N . ARG A 1 125 ? -8.148 3.188 12.703 1 80.81 125 ARG A N 1
ATOM 985 C CA . ARG A 1 125 ? -8.945 2.107 13.273 1 80.81 125 ARG A CA 1
ATOM 986 C C . ARG A 1 125 ? -10.352 2.094 12.688 1 80.81 125 ARG A C 1
ATOM 988 O O . ARG A 1 125 ? -10.891 1.029 12.375 1 80.81 125 ARG A O 1
ATOM 995 N N . GLU A 1 126 ? -10.844 3.248 12.547 1 77.81 126 GLU A N 1
ATOM 996 C CA . GLU A 1 126 ? -12.188 3.359 11.992 1 77.81 126 GLU A CA 1
ATOM 997 C C . GLU A 1 126 ? -12.211 2.957 10.523 1 77.81 126 GLU A C 1
ATOM 999 O O . GLU A 1 126 ? -13.133 2.271 10.07 1 77.81 126 GLU A O 1
ATOM 1004 N N . LEU A 1 127 ? -11.258 3.41 9.844 1 77.88 127 LEU A N 1
ATOM 1005 C CA . LEU A 1 127 ? -11.164 3.07 8.43 1 77.88 127 LEU A CA 1
ATOM 1006 C C . LEU A 1 127 ? -11.039 1.562 8.234 1 77.88 127 LEU A C 1
ATOM 1008 O O . LEU A 1 127 ? -11.664 0.992 7.336 1 77.88 127 LEU A O 1
ATOM 1012 N N . GLU A 1 128 ? -10.297 0.918 9.055 1 75.06 128 GLU A N 1
ATOM 1013 C CA . GLU A 1 128 ? -10.133 -0.531 9 1 75.06 128 GLU A CA 1
ATOM 1014 C C . GLU A 1 128 ? -11.414 -1.253 9.391 1 75.06 128 GLU A C 1
ATOM 1016 O O . GLU A 1 128 ? -11.82 -2.209 8.727 1 75.06 128 GLU A O 1
ATOM 1021 N N . ALA A 1 129 ? -12.023 -0.838 10.453 1 75.44 129 ALA A N 1
ATOM 1022 C CA . ALA A 1 129 ? -13.234 -1.474 10.961 1 75.44 129 ALA A CA 1
ATOM 1023 C C . ALA A 1 129 ? -14.383 -1.34 9.961 1 75.44 129 ALA A C 1
ATOM 1025 O O . ALA A 1 129 ? -15.164 -2.277 9.773 1 75.44 129 ALA A O 1
ATOM 1026 N N . SER A 1 130 ? -14.422 -0.257 9.328 1 73.31 130 SER A N 1
ATOM 1027 C CA . SER A 1 130 ? -15.547 0.021 8.445 1 73.31 130 SER A CA 1
ATOM 1028 C C . SER A 1 130 ? -15.25 -0.413 7.016 1 73.31 130 SER A C 1
ATOM 1030 O O . SER A 1 130 ? -16.156 -0.517 6.188 1 73.31 130 SER A O 1
ATOM 1032 N N . GLY A 1 131 ? -14.062 -0.615 6.723 1 75.75 131 GLY A N 1
ATOM 1033 C CA . GLY A 1 131 ? -13.703 -0.95 5.355 1 75.75 131 GLY A CA 1
ATOM 1034 C C . GLY A 1 131 ? -13.133 -2.348 5.215 1 75.75 131 GLY A C 1
ATOM 1035 O O . GLY A 1 131 ? -13.805 -3.254 4.723 1 75.75 131 GLY A O 1
ATOM 1036 N N . ARG A 1 132 ? -12.039 -2.557 5.867 1 78.19 132 ARG A N 1
ATOM 1037 C CA . ARG A 1 132 ? -11.273 -3.785 5.676 1 78.19 132 ARG A CA 1
ATOM 1038 C C . ARG A 1 132 ? -11.992 -4.98 6.297 1 78.19 132 ARG A C 1
ATOM 1040 O O . ARG A 1 132 ? -12.102 -6.035 5.676 1 78.19 132 ARG A O 1
ATOM 1047 N N . ALA A 1 133 ? -12.602 -4.852 7.445 1 83.06 133 ALA A N 1
ATOM 1048 C CA . ALA A 1 133 ? -13.156 -5.98 8.188 1 83.06 133 ALA A CA 1
ATOM 1049 C C . ALA A 1 133 ? -14.367 -6.57 7.457 1 83.06 133 ALA A C 1
ATOM 1051 O O . ALA A 1 133 ? -14.414 -7.777 7.207 1 83.06 133 ALA A O 1
ATOM 1052 N N . PRO A 1 134 ? -15.297 -5.754 7.055 1 82.19 134 PRO A N 1
ATOM 1053 C CA . PRO A 1 134 ? -16.438 -6.324 6.332 1 82.19 134 PRO A CA 1
ATOM 1054 C C . PRO A 1 134 ? -16.031 -7.004 5.027 1 82.19 134 PRO A C 1
ATOM 1056 O O . PRO A 1 134 ? -16.594 -8.039 4.664 1 82.19 134 PRO A O 1
ATOM 1059 N N . VAL A 1 135 ? -15.109 -6.469 4.348 1 86.75 135 VAL A N 1
ATOM 1060 C CA . VAL A 1 135 ? -14.648 -7.031 3.084 1 86.75 135 VAL A CA 1
ATOM 1061 C C . VAL A 1 135 ? -13.969 -8.375 3.33 1 86.75 135 VAL A C 1
ATOM 1063 O O . VAL A 1 135 ? -14.219 -9.344 2.619 1 86.75 135 VAL A O 1
ATOM 1066 N N . THR A 1 136 ? -13.125 -8.406 4.312 1 86.81 136 THR A N 1
ATOM 1067 C CA . THR A 1 136 ? -12.43 -9.641 4.652 1 86.81 136 THR A CA 1
ATOM 1068 C C . THR A 1 136 ? -13.422 -10.727 5.082 1 86.81 136 THR A C 1
ATOM 1070 O O . THR A 1 136 ? -13.273 -11.891 4.715 1 86.81 136 THR A O 1
ATOM 1073 N N . GLN A 1 137 ? -14.398 -10.344 5.797 1 88.31 137 GLN A N 1
ATOM 1074 C CA . GLN A 1 137 ? -15.406 -11.289 6.262 1 88.31 137 GLN A CA 1
ATOM 1075 C C . GLN A 1 137 ? -16.203 -11.852 5.094 1 88.31 137 GLN A C 1
ATOM 1077 O O . GLN A 1 137 ? -16.469 -13.055 5.031 1 88.31 137 GLN A O 1
ATOM 1082 N N . ALA A 1 138 ? -16.578 -10.992 4.25 1 89.75 138 ALA A N 1
ATOM 1083 C CA . ALA A 1 138 ? -17.328 -11.422 3.078 1 89.75 138 ALA A CA 1
ATOM 1084 C C . ALA A 1 138 ? -16.5 -12.359 2.203 1 89.75 138 ALA A C 1
ATOM 1086 O O . ALA A 1 138 ? -17 -13.383 1.733 1 89.75 138 ALA A O 1
ATOM 1087 N N . ALA A 1 139 ? -15.281 -12.016 1.964 1 92.81 139 ALA A N 1
ATOM 1088 C CA . ALA A 1 139 ? -14.383 -12.859 1.176 1 92.81 139 ALA A CA 1
ATOM 1089 C C . ALA A 1 139 ? -14.18 -14.211 1.843 1 92.81 139 ALA A C 1
ATOM 1091 O O . ALA A 1 139 ? -14.234 -15.25 1.181 1 92.81 139 ALA A O 1
ATOM 1092 N N . THR A 1 140 ? -13.984 -14.164 3.146 1 94.31 140 THR A N 1
ATOM 1093 C CA . THR A 1 140 ? -13.789 -15.398 3.889 1 94.31 140 THR A CA 1
ATOM 1094 C C . THR A 1 140 ? -15 -16.312 3.746 1 94.31 140 THR A C 1
ATOM 1096 O O . THR A 1 140 ? -14.852 -17.516 3.479 1 94.31 140 THR A O 1
ATOM 1099 N N . ARG A 1 141 ? -16.141 -15.789 3.896 1 93.69 141 ARG A N 1
ATOM 1100 C CA . ARG A 1 141 ? -17.375 -16.562 3.73 1 93.69 141 ARG A CA 1
ATOM 1101 C C . ARG A 1 141 ? -17.469 -17.156 2.326 1 93.69 141 ARG A C 1
ATOM 1103 O O . ARG A 1 141 ? -17.797 -18.328 2.16 1 93.69 141 ARG A O 1
ATOM 1110 N N . PHE A 1 142 ? -17.203 -16.375 1.373 1 95.75 142 PHE A N 1
ATOM 1111 C CA . PHE A 1 142 ? -17.25 -16.812 -0.021 1 95.75 142 PHE A CA 1
ATOM 1112 C C . PHE A 1 142 ? -16.281 -17.953 -0.274 1 95.75 142 PHE A C 1
ATOM 1114 O O . PHE A 1 142 ? -16.641 -18.953 -0.89 1 95.75 142 PHE A O 1
ATOM 1121 N N . PHE A 1 143 ? -15.039 -17.828 0.211 1 97 143 PHE A N 1
ATOM 1122 C CA . PHE A 1 143 ? -14.023 -18.859 0.013 1 97 143 PHE A CA 1
ATOM 1123 C C . PHE A 1 143 ? -14.367 -20.125 0.797 1 97 143 PHE A C 1
ATOM 1125 O O . PHE A 1 143 ? -14.109 -21.234 0.333 1 97 143 PHE A O 1
ATOM 1132 N N . GLU A 1 144 ? -14.93 -19.953 1.956 1 96.69 144 GLU A N 1
ATOM 1133 C CA . GLU A 1 144 ? -15.344 -21.094 2.756 1 96.69 144 GLU A CA 1
ATOM 1134 C C . GLU A 1 144 ? -16.469 -21.875 2.07 1 96.69 144 GLU A C 1
ATOM 1136 O O . GLU A 1 144 ? -16.516 -23.094 2.145 1 96.69 144 GLU A O 1
ATOM 1141 N N . GLN A 1 145 ? -17.375 -21.172 1.47 1 96.31 145 GLN A N 1
ATOM 1142 C CA . GLN A 1 145 ? -18.422 -21.812 0.686 1 96.31 145 GLN A CA 1
ATOM 1143 C C . GLN A 1 145 ? -17.828 -22.625 -0.473 1 96.31 145 GLN A C 1
ATOM 1145 O O . GLN A 1 145 ? -18.281 -23.734 -0.759 1 96.31 145 GLN A O 1
ATOM 1150 N N . ALA A 1 146 ? -16.875 -22.062 -1.161 1 97.25 146 ALA A N 1
ATOM 1151 C CA . ALA A 1 146 ? -16.188 -22.766 -2.242 1 97.25 146 ALA A CA 1
ATOM 1152 C C . ALA A 1 146 ? -15.508 -24.031 -1.727 1 97.25 146 ALA A C 1
ATOM 1154 O O . ALA A 1 146 ? -15.523 -25.062 -2.391 1 97.25 146 ALA A O 1
ATOM 1155 N N . ALA A 1 147 ? -14.898 -23.906 -0.535 1 97.44 147 ALA A N 1
ATOM 1156 C CA . ALA A 1 147 ? -14.25 -25.062 0.079 1 97.44 147 ALA A CA 1
ATOM 1157 C C . ALA A 1 147 ? -15.273 -26.156 0.426 1 97.44 147 ALA 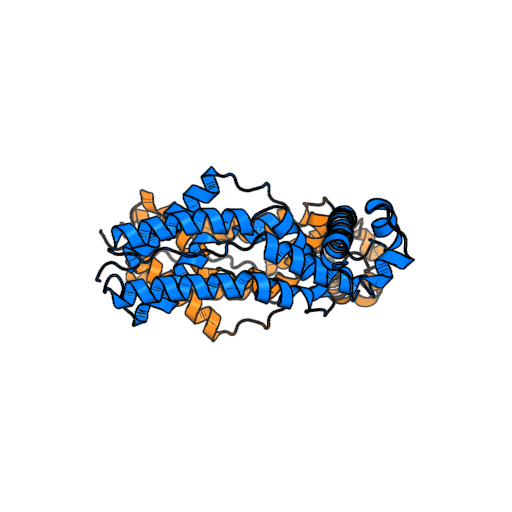A C 1
ATOM 1159 O O . ALA A 1 147 ? -15.016 -27.344 0.225 1 97.44 147 ALA A O 1
ATOM 1160 N N . ALA A 1 148 ? -16.391 -25.719 0.95 1 96.81 148 ALA A N 1
ATOM 1161 C CA . ALA A 1 148 ? -17.453 -26.656 1.34 1 96.81 148 ALA A CA 1
ATOM 1162 C C . ALA A 1 148 ? -17.969 -27.438 0.136 1 96.81 148 ALA A C 1
ATOM 1164 O O . ALA A 1 148 ? -18.406 -28.578 0.276 1 96.81 148 ALA A O 1
ATOM 1165 N N . ARG A 1 149 ? -17.828 -26.891 -1.03 1 96.38 149 ARG A N 1
ATOM 1166 C CA . ARG A 1 149 ? -18.297 -27.516 -2.26 1 96.38 149 ARG A CA 1
ATOM 1167 C C . ARG A 1 149 ? -17.172 -28.281 -2.957 1 96.38 149 ARG A C 1
ATOM 1169 O O . ARG A 1 149 ? -17.359 -28.797 -4.055 1 96.38 149 ARG A O 1
ATOM 1176 N N . GLY A 1 150 ? -16 -28.203 -2.395 1 95.94 150 GLY A N 1
ATOM 1177 C CA . GLY A 1 150 ? -14.867 -28.938 -2.93 1 95.94 150 GLY A CA 1
ATOM 1178 C C . GLY A 1 150 ? -14.18 -28.234 -4.086 1 95.94 150 GLY A C 1
ATOM 1179 O O . GLY A 1 150 ? -13.398 -28.844 -4.816 1 95.94 150 GLY A O 1
ATOM 1180 N N . ILE A 1 151 ? -14.516 -27 -4.293 1 96.06 151 ILE A N 1
ATOM 1181 C CA . ILE A 1 151 ? -13.906 -26.234 -5.367 1 96.06 151 ILE A CA 1
ATOM 1182 C C . ILE A 1 151 ? -12.445 -25.922 -5.027 1 96.06 151 ILE A C 1
ATOM 1184 O O . ILE A 1 151 ? -11.578 -25.953 -5.902 1 96.06 151 ILE A O 1
ATOM 1188 N N . ILE A 1 152 ? -12.227 -25.609 -3.764 1 96.44 152 ILE A N 1
ATOM 1189 C CA . ILE A 1 152 ? -10.883 -25.375 -3.24 1 96.44 152 ILE A CA 1
ATOM 1190 C C . ILE A 1 152 ? -10.688 -26.203 -1.964 1 96.44 152 ILE A C 1
ATOM 1192 O O . ILE A 1 152 ? -11.648 -26.734 -1.409 1 96.44 152 ILE A O 1
ATOM 1196 N N . ARG A 1 153 ? -9.469 -26.344 -1.567 1 95.38 153 ARG A N 1
ATOM 1197 C CA . ARG A 1 153 ? -9.18 -27.062 -0.328 1 95.38 153 ARG A CA 1
ATOM 1198 C C . ARG A 1 153 ? -9.336 -26.141 0.882 1 95.38 153 ARG A C 1
ATOM 1200 O O . ARG A 1 153 ? -8.898 -25 0.858 1 95.38 153 ARG A O 1
ATOM 1207 N N . ARG A 1 154 ? -9.875 -26.625 1.926 1 94.88 154 ARG A N 1
ATOM 1208 C CA . ARG A 1 154 ? -10.172 -25.859 3.121 1 94.88 154 ARG A CA 1
ATOM 1209 C C . ARG A 1 154 ? -8.898 -25.266 3.73 1 94.88 154 ARG A C 1
ATOM 1211 O O . ARG A 1 154 ? -8.906 -24.141 4.215 1 94.88 154 ARG A O 1
ATOM 1218 N N . GLU A 1 155 ? -7.84 -26 3.664 1 94.19 155 GLU A N 1
ATOM 1219 C CA . GLU A 1 155 ? -6.59 -25.594 4.297 1 94.19 155 GLU A CA 1
ATOM 1220 C C . GLU A 1 155 ? -5.945 -24.422 3.543 1 94.19 155 GLU A C 1
ATOM 1222 O O . GLU A 1 155 ? -5.035 -23.781 4.059 1 94.19 155 GLU A O 1
ATOM 1227 N N . GLN A 1 156 ? -6.473 -24.172 2.363 1 94.12 156 GLN A N 1
ATOM 1228 C CA . GLN A 1 156 ? -5.852 -23.156 1.524 1 94.12 156 GLN A CA 1
ATOM 1229 C C . GLN A 1 156 ? -6.625 -21.844 1.587 1 94.12 156 GLN A C 1
ATOM 1231 O O . GLN A 1 156 ? -6.195 -20.828 1.025 1 94.12 156 GLN A O 1
ATOM 1236 N N . VAL A 1 157 ? -7.719 -21.812 2.301 1 96.31 157 VAL A N 1
ATOM 1237 C CA . VAL A 1 157 ? -8.641 -20.688 2.24 1 96.31 157 VAL A CA 1
ATOM 1238 C C . VAL A 1 157 ? -7.91 -19.406 2.645 1 96.31 157 VAL A C 1
ATOM 1240 O O . VAL A 1 157 ? -7.902 -18.422 1.895 1 96.31 157 VAL A O 1
ATOM 1243 N N . ALA A 1 158 ? -7.25 -19.375 3.754 1 94.81 158 ALA A N 1
ATOM 1244 C CA . ALA A 1 158 ? -6.57 -18.188 4.246 1 94.81 158 ALA A CA 1
ATOM 1245 C C . ALA A 1 158 ? -5.48 -17.734 3.275 1 94.81 158 ALA A C 1
ATOM 1247 O O . ALA A 1 158 ? -5.344 -16.547 2.992 1 94.81 158 ALA A O 1
ATOM 1248 N N . THR A 1 159 ? -4.793 -18.688 2.812 1 94.25 159 THR A N 1
ATOM 1249 C CA . THR A 1 159 ? -3.709 -18.406 1.879 1 94.25 159 THR A CA 1
ATOM 1250 C C . THR A 1 159 ? -4.254 -17.844 0.57 1 94.25 159 THR A C 1
ATOM 1252 O O . THR A 1 159 ? -3.725 -16.859 0.041 1 94.25 159 THR A O 1
ATOM 1255 N N . LEU A 1 160 ? -5.285 -18.422 0.065 1 96.56 160 LEU A N 1
ATOM 1256 C CA . LEU A 1 160 ? -5.871 -17.969 -1.196 1 96.56 160 LEU A CA 1
ATOM 1257 C C . LEU A 1 160 ? -6.43 -16.562 -1.072 1 96.56 160 LEU A C 1
ATOM 1259 O O . LEU A 1 160 ? -6.266 -15.742 -1.979 1 96.56 160 LEU A O 1
ATOM 1263 N N . ILE A 1 161 ? -7.043 -16.281 0.034 1 96.25 161 ILE A N 1
ATOM 1264 C CA . ILE A 1 161 ? -7.574 -14.938 0.276 1 96.25 161 ILE A CA 1
ATOM 1265 C C . ILE A 1 161 ? -6.43 -13.93 0.307 1 96.25 161 ILE A C 1
ATOM 1267 O O . ILE A 1 161 ? -6.492 -12.891 -0.355 1 96.25 161 ILE A O 1
ATOM 1271 N N . SER A 1 162 ? -5.414 -14.211 1.014 1 94.81 162 SER A N 1
ATOM 1272 C CA . SER A 1 162 ? -4.254 -13.328 1.125 1 94.81 162 SER A CA 1
ATOM 1273 C C . SER A 1 162 ? -3.621 -13.078 -0.239 1 94.81 162 SER A C 1
ATOM 1275 O O . SER A 1 162 ? -3.332 -11.93 -0.589 1 94.81 162 SER A O 1
ATOM 1277 N N . VAL A 1 163 ? -3.473 -14.109 -1.007 1 96.56 163 VAL A N 1
ATOM 1278 C CA . VAL A 1 163 ? -2.861 -14.008 -2.326 1 96.56 163 VAL A CA 1
ATOM 1279 C C . VAL A 1 163 ? -3.746 -13.156 -3.24 1 96.56 163 VAL A C 1
ATOM 1281 O O . VAL A 1 163 ? -3.256 -12.266 -3.938 1 96.56 163 VAL A O 1
ATOM 1284 N N . PHE A 1 164 ? -5.016 -13.438 -3.23 1 97.12 164 PHE A N 1
ATOM 1285 C CA . PHE A 1 164 ? -5.938 -12.719 -4.098 1 97.12 164 PHE A CA 1
ATOM 1286 C C . PHE A 1 164 ? -5.852 -11.219 -3.846 1 97.12 164 PHE A C 1
ATOM 1288 O O . PHE A 1 164 ? -5.648 -10.438 -4.777 1 97.12 164 PHE A O 1
ATOM 1295 N N . PHE A 1 165 ? -5.953 -10.852 -2.615 1 95.56 165 PHE A N 1
ATOM 1296 C CA . PHE A 1 165 ? -5.949 -9.43 -2.277 1 95.56 165 PHE A CA 1
ATOM 1297 C C . PHE A 1 165 ? -4.57 -8.82 -2.516 1 95.56 165 PHE A C 1
ATOM 1299 O O . PHE A 1 165 ? -4.461 -7.664 -2.924 1 95.56 165 PHE A O 1
ATOM 1306 N N . SER A 1 166 ? -3.541 -9.555 -2.236 1 96.44 166 SER A N 1
ATOM 1307 C CA . SER A 1 166 ? -2.197 -9.039 -2.465 1 96.44 166 SER A CA 1
ATOM 1308 C C . SER A 1 166 ? -1.973 -8.711 -3.938 1 96.44 166 SER A C 1
ATOM 1310 O O . SER A 1 166 ? -1.461 -7.641 -4.27 1 96.44 166 SER A O 1
ATOM 1312 N N . VAL A 1 167 ? -2.396 -9.609 -4.77 1 96.5 167 VAL A N 1
ATOM 1313 C CA . VAL A 1 167 ? -2.213 -9.406 -6.203 1 96.5 167 VAL A CA 1
ATOM 1314 C C . VAL A 1 167 ? -3.127 -8.281 -6.684 1 96.5 167 VAL A C 1
ATOM 1316 O O . VAL A 1 167 ? -2.725 -7.453 -7.504 1 96.5 167 VAL A O 1
ATOM 1319 N N . LEU A 1 168 ? -4.297 -8.266 -6.18 1 95.81 168 LEU A N 1
ATOM 1320 C CA . LEU A 1 168 ? -5.285 -7.27 -6.582 1 95.81 168 LEU A CA 1
ATOM 1321 C C . LEU A 1 168 ? -4.828 -5.867 -6.199 1 95.81 168 LEU A C 1
ATOM 1323 O O . LEU A 1 168 ? -4.871 -4.949 -7.023 1 95.81 168 LEU A O 1
ATOM 1327 N N . ILE A 1 169 ? -4.414 -5.691 -5.031 1 93.75 169 ILE A N 1
ATOM 1328 C CA . ILE A 1 169 ? -4.102 -4.379 -4.473 1 93.75 169 ILE A CA 1
ATOM 1329 C C . ILE A 1 169 ? -2.709 -3.947 -4.93 1 93.75 169 ILE A C 1
ATOM 1331 O O . ILE A 1 169 ? -2.547 -2.881 -5.523 1 93.75 169 ILE A O 1
ATOM 1335 N N . GLY A 1 170 ? -1.715 -4.844 -4.711 1 90.62 170 GLY A N 1
ATOM 1336 C CA . GLY A 1 170 ? -0.345 -4.539 -5.094 1 90.62 170 GLY A CA 1
ATOM 1337 C C . GLY A 1 170 ? 0.159 -3.232 -4.512 1 90.62 170 GLY A C 1
ATOM 1338 O O . GLY A 1 170 ? -0.067 -2.943 -3.334 1 90.62 170 GLY A O 1
ATOM 1339 N N . ILE A 1 171 ? 0.809 -2.453 -5.336 1 87.25 171 ILE A N 1
ATOM 1340 C CA . ILE A 1 171 ? 1.441 -1.218 -4.887 1 87.25 171 ILE A CA 1
ATOM 1341 C C . ILE A 1 171 ? 0.565 -0.024 -5.262 1 87.25 171 ILE A C 1
ATOM 1343 O O . ILE A 1 171 ? 0.889 1.119 -4.93 1 87.25 171 ILE A O 1
ATOM 1347 N N . ALA A 1 172 ? -0.554 -0.263 -5.84 1 90.81 172 ALA A N 1
ATOM 1348 C CA . ALA A 1 172 ? -1.381 0.786 -6.434 1 90.81 172 ALA A CA 1
ATOM 1349 C C . ALA A 1 172 ? -1.828 1.791 -5.375 1 90.81 172 ALA A C 1
ATOM 1351 O O . ALA A 1 172 ? -1.809 3.002 -5.613 1 90.81 172 ALA A O 1
ATOM 1352 N N . PRO A 1 173 ? -2.199 1.299 -4.191 1 91.81 173 PRO A N 1
ATOM 1353 C CA . PRO A 1 173 ? -2.598 2.287 -3.188 1 91.81 173 PRO A CA 1
ATOM 1354 C C . PRO A 1 173 ? -1.46 3.23 -2.807 1 91.81 173 PRO A C 1
ATOM 1356 O O . PRO A 1 173 ? -1.681 4.434 -2.633 1 91.81 173 PRO A O 1
ATOM 1359 N N . LEU A 1 174 ? -0.309 2.744 -2.693 1 90.56 174 LEU A N 1
ATOM 1360 C CA . LEU A 1 174 ? 0.838 3.582 -2.359 1 90.56 174 LEU A CA 1
ATOM 1361 C C . LEU A 1 174 ? 1.104 4.602 -3.461 1 90.56 174 LEU A C 1
ATOM 1363 O O . LEU A 1 174 ? 1.395 5.766 -3.18 1 90.56 174 LEU A O 1
ATOM 1367 N N . GLN A 1 175 ? 1.008 4.164 -4.691 1 89.19 175 GLN A N 1
ATOM 1368 C CA . GLN A 1 175 ? 1.199 5.066 -5.82 1 89.19 175 GLN A CA 1
ATOM 1369 C C . GLN A 1 175 ? 0.149 6.172 -5.824 1 89.19 175 GLN A C 1
ATOM 1371 O O . GLN A 1 175 ? 0.465 7.332 -6.094 1 89.19 175 GLN A O 1
ATOM 1376 N N . ALA A 1 176 ? -1.05 5.809 -5.551 1 90.62 176 ALA A N 1
ATOM 1377 C CA . ALA A 1 176 ? -2.127 6.793 -5.477 1 90.62 176 ALA A CA 1
ATOM 1378 C C . ALA A 1 176 ? -1.871 7.801 -4.363 1 90.62 176 ALA A C 1
ATOM 1380 O O . ALA A 1 176 ? -2.062 9.008 -4.551 1 90.62 176 ALA A O 1
ATOM 1381 N N . LEU A 1 177 ? -1.452 7.297 -3.268 1 90.94 177 LEU A N 1
ATOM 1382 C CA . LEU A 1 177 ? -1.177 8.148 -2.113 1 90.94 177 LEU A CA 1
ATOM 1383 C C . LEU A 1 177 ? -0.029 9.102 -2.406 1 90.94 177 LEU A C 1
ATOM 1385 O O . LEU A 1 177 ? -0.004 10.227 -1.891 1 90.94 177 LEU A O 1
ATOM 1389 N N . LEU A 1 178 ? 0.862 8.672 -3.252 1 88.69 178 LEU A N 1
ATOM 1390 C CA . LEU A 1 178 ? 2.016 9.492 -3.615 1 88.69 178 LEU A CA 1
ATOM 1391 C C . LEU A 1 178 ? 1.657 10.477 -4.723 1 88.69 178 LEU A C 1
ATOM 1393 O O . LEU A 1 178 ? 2.521 11.203 -5.219 1 88.69 178 LEU A O 1
ATOM 1397 N N . GLY A 1 179 ? 0.443 10.414 -5.191 1 85.81 179 GLY A N 1
ATOM 1398 C CA . GLY A 1 179 ? -0.036 11.445 -6.094 1 85.81 179 GLY A CA 1
ATOM 1399 C C . GLY A 1 179 ? 0.003 11.031 -7.555 1 85.81 179 GLY A C 1
ATOM 1400 O O . GLY A 1 179 ? -0.113 11.867 -8.445 1 85.81 179 GLY A O 1
ATOM 1401 N N . GLU A 1 180 ? 0.222 9.742 -7.766 1 85.75 180 GLU A N 1
ATOM 1402 C CA . GLU A 1 180 ? 0.171 9.289 -9.148 1 85.75 180 GLU A CA 1
ATOM 1403 C C . GLU A 1 180 ? -1.235 9.43 -9.727 1 85.75 180 GLU A C 1
ATOM 1405 O O . GLU A 1 180 ? -2.219 9.438 -8.984 1 85.75 180 GLU A O 1
ATOM 1410 N N . SER A 1 181 ? -1.215 9.531 -11.047 1 83.94 181 SER A N 1
ATOM 1411 C CA . SER A 1 181 ? -2.498 9.672 -11.727 1 83.94 181 SER A CA 1
ATOM 1412 C C . SER A 1 181 ? -3.406 8.477 -11.43 1 83.94 181 SER A C 1
ATOM 1414 O O . SER A 1 181 ? -2.928 7.363 -11.211 1 83.94 181 SER A O 1
ATOM 1416 N N . PRO A 1 182 ? -4.707 8.789 -11.438 1 84.94 182 PRO A N 1
ATOM 1417 C CA . PRO A 1 182 ? -5.652 7.699 -11.172 1 84.94 182 PRO A CA 1
ATOM 1418 C C . PRO A 1 182 ? -5.488 6.527 -12.141 1 84.94 182 PRO A C 1
ATOM 1420 O O . PRO A 1 182 ? -5.195 6.734 -13.32 1 84.94 182 PRO A O 1
ATOM 1423 N N . ILE A 1 183 ? -5.648 5.406 -11.57 1 87.94 183 ILE A N 1
ATOM 1424 C CA . ILE A 1 183 ? -5.57 4.176 -12.352 1 87.94 183 ILE A CA 1
ATOM 1425 C C . ILE A 1 183 ? -6.777 4.074 -13.281 1 87.94 183 ILE A C 1
ATOM 1427 O O . ILE A 1 183 ? -7.895 4.426 -12.891 1 87.94 183 ILE A O 1
ATOM 1431 N N . SER A 1 184 ? -6.562 3.656 -14.492 1 92.12 184 SER A N 1
ATOM 1432 C CA . SER A 1 184 ? -7.645 3.535 -15.461 1 92.12 184 SER A CA 1
ATOM 1433 C C . SER A 1 184 ? -8.523 2.326 -15.164 1 92.12 184 SER A C 1
ATOM 1435 O O . SER A 1 184 ? -8.094 1.388 -14.492 1 92.12 184 SER A O 1
ATOM 1437 N N . ALA A 1 185 ? -9.734 2.389 -15.672 1 93.19 185 ALA A N 1
ATOM 1438 C CA . ALA A 1 185 ? -10.648 1.258 -15.539 1 93.19 185 ALA A CA 1
ATOM 1439 C C . ALA A 1 185 ? -10.055 -0.002 -16.172 1 93.19 185 ALA A C 1
ATOM 1441 O O . ALA A 1 185 ? -10.234 -1.104 -15.648 1 93.19 185 ALA A O 1
ATOM 1442 N N . ASP A 1 186 ? -9.352 0.21 -17.203 1 95.62 186 ASP A N 1
ATOM 1443 C CA . ASP A 1 186 ? -8.719 -0.917 -17.875 1 95.62 186 ASP A CA 1
ATOM 1444 C C . ASP A 1 186 ? -7.621 -1.53 -17.016 1 95.62 186 ASP A C 1
ATOM 1446 O O . ASP A 1 186 ? -7.496 -2.754 -16.922 1 95.62 186 ASP A O 1
ATOM 1450 N N . ALA A 1 187 ? -6.863 -0.688 -16.422 1 95.06 187 ALA A N 1
ATOM 1451 C CA . ALA A 1 187 ? -5.801 -1.174 -15.547 1 95.06 187 ALA A CA 1
ATOM 1452 C C . ALA A 1 187 ? -6.375 -1.934 -14.359 1 95.06 187 ALA A C 1
ATOM 1454 O O . ALA A 1 187 ? -5.809 -2.938 -13.922 1 95.06 187 ALA A O 1
ATOM 1455 N N . ILE A 1 188 ? -7.5 -1.479 -13.852 1 95.94 188 ILE A N 1
ATOM 1456 C CA . ILE A 1 188 ? -8.188 -2.154 -12.758 1 95.94 188 ILE A CA 1
ATOM 1457 C C . ILE A 1 188 ? -8.656 -3.533 -13.219 1 95.94 188 ILE A C 1
ATOM 1459 O O . ILE A 1 188 ? -8.469 -4.527 -12.508 1 95.94 188 ILE A O 1
ATOM 1463 N N . ALA A 1 189 ? -9.234 -3.576 -14.398 1 96.62 189 ALA A N 1
ATOM 1464 C CA . ALA A 1 189 ? -9.703 -4.844 -14.953 1 96.62 189 ALA A CA 1
ATOM 1465 C C . ALA A 1 189 ? -8.539 -5.816 -15.148 1 96.62 189 ALA A C 1
ATOM 1467 O O . ALA A 1 189 ? -8.664 -7.008 -14.852 1 96.62 189 ALA A O 1
ATOM 1468 N N . GLN A 1 190 ? -7.453 -5.27 -15.594 1 95.88 190 GLN A N 1
ATOM 1469 C CA . GLN A 1 190 ? -6.277 -6.102 -15.812 1 95.88 190 GLN A CA 1
ATOM 1470 C C . GLN A 1 190 ? -5.742 -6.664 -14.5 1 95.88 190 GLN A C 1
ATOM 1472 O O . GLN A 1 190 ? -5.316 -7.82 -14.438 1 95.88 190 GLN A O 1
ATOM 1477 N N . ARG A 1 191 ? -5.746 -5.867 -13.477 1 96.19 191 ARG A N 1
ATOM 1478 C CA . ARG A 1 191 ? -5.293 -6.312 -12.164 1 96.19 191 ARG A CA 1
ATOM 1479 C C . ARG A 1 191 ? -6.207 -7.406 -11.609 1 96.19 191 ARG A C 1
ATOM 1481 O O . ARG A 1 191 ? -5.73 -8.391 -11.047 1 96.19 191 ARG A O 1
ATOM 1488 N N . SER A 1 192 ? -7.492 -7.188 -11.734 1 97.06 192 SER A N 1
ATOM 1489 C CA . SER A 1 192 ? -8.445 -8.195 -11.281 1 97.06 192 SER A CA 1
ATOM 1490 C C . SER A 1 192 ? -8.281 -9.5 -12.047 1 97.06 192 SER A C 1
ATOM 1492 O O . SER A 1 192 ? -8.336 -10.586 -11.469 1 97.06 192 SER A O 1
ATOM 1494 N N . ALA A 1 193 ? -8.102 -9.406 -13.344 1 97.5 193 ALA A N 1
ATOM 1495 C CA . ALA A 1 193 ? -7.875 -10.586 -14.172 1 97.5 193 ALA A CA 1
ATOM 1496 C C . ALA A 1 193 ? -6.609 -11.328 -13.75 1 97.5 193 ALA A C 1
ATOM 1498 O O . ALA A 1 193 ? -6.59 -12.555 -13.711 1 97.5 193 ALA A O 1
ATOM 1499 N N . LEU A 1 194 ? -5.625 -10.555 -13.461 1 96.44 194 LEU A N 1
ATOM 1500 C CA . LEU A 1 194 ? -4.371 -11.156 -13.023 1 96.44 194 LEU A CA 1
ATOM 1501 C C . LEU A 1 194 ? -4.559 -11.891 -11.695 1 96.44 194 LEU A C 1
ATOM 1503 O O . LEU A 1 194 ? -4.082 -13.023 -11.539 1 96.44 194 LEU A O 1
ATOM 1507 N N . ALA A 1 195 ? -5.215 -11.234 -10.727 1 97.81 195 ALA A N 1
ATOM 1508 C CA . ALA A 1 195 ? -5.488 -11.883 -9.445 1 97.81 195 ALA A CA 1
ATOM 1509 C C . ALA A 1 195 ? -6.258 -13.188 -9.641 1 97.81 195 ALA A C 1
ATOM 1511 O O . ALA A 1 195 ? -5.965 -14.188 -8.984 1 97.81 195 ALA A O 1
ATOM 1512 N N . THR A 1 196 ? -7.18 -13.172 -10.531 1 97.31 196 THR A N 1
ATOM 1513 C CA . THR A 1 196 ? -8 -14.344 -10.82 1 97.31 196 THR A CA 1
ATOM 1514 C C . THR A 1 196 ? -7.176 -15.438 -11.484 1 97.31 196 THR A C 1
ATOM 1516 O O . THR A 1 196 ? -7.352 -16.625 -11.195 1 97.31 196 THR A O 1
ATOM 1519 N N . GLN A 1 197 ? -6.324 -15.055 -12.383 1 94.75 197 GLN A N 1
ATOM 1520 C CA . GLN A 1 197 ? -5.43 -16.016 -13.031 1 94.75 197 GLN A CA 1
ATOM 1521 C C . GLN A 1 197 ? -4.535 -16.703 -12.016 1 94.75 197 GLN A C 1
ATOM 1523 O O . GLN A 1 197 ? -4.32 -17.922 -12.102 1 94.75 197 GLN A O 1
ATOM 1528 N N . VAL A 1 198 ? -3.982 -15.961 -11.133 1 96.06 198 VAL A N 1
ATOM 1529 C CA . VAL A 1 198 ? -3.146 -16.531 -10.078 1 96.06 198 VAL A CA 1
ATOM 1530 C C . VAL A 1 198 ? -3.971 -17.5 -9.234 1 96.06 198 VAL A C 1
ATOM 1532 O O . VAL A 1 198 ? -3.506 -18.594 -8.914 1 96.06 198 VAL A O 1
ATOM 1535 N N . MET A 1 199 ? -5.238 -17.125 -8.906 1 96.12 199 MET A N 1
ATOM 1536 C CA . MET A 1 199 ? -6.137 -18 -8.156 1 96.12 199 MET A CA 1
ATOM 1537 C C . MET A 1 199 ? -6.336 -19.328 -8.883 1 96.12 199 MET A C 1
ATOM 1539 O O . MET A 1 199 ? -6.266 -20.391 -8.273 1 96.12 199 MET A O 1
ATOM 1543 N N . ALA A 1 200 ? -6.562 -19.234 -10.164 1 94.88 200 ALA A N 1
ATOM 1544 C CA . ALA A 1 200 ? -6.789 -20.438 -10.977 1 94.88 200 ALA A CA 1
ATOM 1545 C C . ALA A 1 200 ? -5.598 -21.391 -10.898 1 94.88 200 ALA A C 1
ATOM 1547 O O . ALA A 1 200 ? -5.77 -22.609 -10.82 1 94.88 200 ALA A O 1
ATOM 1548 N N . ARG A 1 201 ? -4.41 -20.859 -10.906 1 92.06 201 ARG A N 1
ATOM 1549 C CA . ARG A 1 201 ? -3.201 -21.672 -10.836 1 92.06 201 ARG A CA 1
ATOM 1550 C C . ARG A 1 201 ? -3.025 -22.266 -9.438 1 92.06 201 ARG A C 1
ATOM 1552 O O . ARG A 1 201 ? -2.607 -23.422 -9.297 1 92.06 201 ARG A O 1
ATOM 1559 N N . MET A 1 202 ? -3.354 -21.438 -8.461 1 92.44 202 MET A N 1
ATOM 1560 C CA . MET A 1 202 ? -3.143 -21.859 -7.078 1 92.44 202 MET A CA 1
ATOM 1561 C C . MET A 1 202 ? -4.105 -22.969 -6.691 1 92.44 202 MET A C 1
ATOM 1563 O O . MET A 1 202 ? -3.789 -23.812 -5.84 1 92.44 202 MET A O 1
ATOM 1567 N N . ILE A 1 203 ? -5.277 -22.984 -7.285 1 91.88 203 ILE A N 1
ATOM 1568 C CA . ILE A 1 203 ? -6.273 -23.969 -6.863 1 91.88 203 ILE A CA 1
ATOM 1569 C C . ILE A 1 203 ? -6.129 -25.234 -7.684 1 91.88 203 ILE A C 1
ATOM 1571 O O . ILE A 1 203 ? -6.758 -26.25 -7.383 1 91.88 203 ILE A O 1
ATOM 1575 N N . GLU A 1 204 ? -5.309 -25.188 -8.742 1 84.38 204 GLU A N 1
ATOM 1576 C CA . GLU A 1 204 ? -5.043 -26.391 -9.516 1 84.38 204 GLU A CA 1
ATOM 1577 C C . GLU A 1 204 ? -4.277 -27.422 -8.68 1 84.38 204 GLU A C 1
ATOM 1579 O O . GLU A 1 204 ? -3.379 -27.062 -7.918 1 84.38 204 GLU A O 1
ATOM 1584 N N . PRO A 1 205 ? -4.871 -28.625 -8.648 1 70.31 205 PRO A N 1
ATOM 1585 C CA . PRO A 1 205 ? -4.148 -29.703 -7.953 1 70.31 205 PRO A CA 1
ATOM 1586 C C . PRO A 1 205 ? -2.689 -29.812 -8.398 1 70.31 205 PRO A C 1
ATOM 1588 O O . PRO A 1 205 ? -2.373 -29.547 -9.562 1 70.31 205 PRO A O 1
ATOM 1591 N N . ALA A 1 206 ? -1.67 -29.672 -7.375 1 56.28 206 ALA A N 1
ATOM 1592 C CA . ALA A 1 206 ? -0.265 -29.891 -7.711 1 56.28 206 ALA A CA 1
ATOM 1593 C C . ALA A 1 206 ? -0.083 -31.188 -8.492 1 56.28 206 ALA A C 1
ATOM 1595 O O . ALA A 1 206 ? -0.832 -32.156 -8.305 1 56.28 206 ALA A O 1
ATOM 1596 N N . MET B 1 1 ? 45.719 22.75 -5.91 1 32.06 1 MET B N 1
ATOM 1597 C CA . MET B 1 1 ? 45.344 22.625 -4.516 1 32.06 1 MET B CA 1
ATOM 1598 C C . MET B 1 1 ? 43.812 22.562 -4.391 1 32.06 1 MET B C 1
ATOM 1600 O O . MET B 1 1 ? 43.219 23.234 -3.531 1 32.06 1 MET B O 1
ATOM 1604 N N . GLU B 1 2 ? 42.969 22.406 -5.414 1 36.44 2 GLU B N 1
ATOM 1605 C CA . GLU B 1 2 ? 41.531 22.25 -5.605 1 36.44 2 GLU B CA 1
ATOM 1606 C C . GLU B 1 2 ? 40.938 21.312 -4.562 1 36.44 2 GLU B C 1
ATOM 1608 O O . GLU B 1 2 ? 41.188 20.094 -4.605 1 36.44 2 GLU B O 1
ATOM 1613 N N . LYS B 1 3 ? 41.219 21.688 -3.211 1 36 3 LYS B N 1
ATOM 1614 C CA . LYS B 1 3 ? 41.188 21.062 -1.894 1 36 3 LYS B CA 1
ATOM 1615 C C . LYS B 1 3 ? 40.125 19.984 -1.82 1 36 3 LYS B C 1
ATOM 1617 O O . LYS B 1 3 ? 39.062 20.125 -2.42 1 36 3 LYS B O 1
ATOM 1622 N N . GLN B 1 4 ? 40.219 18.812 -1.489 1 38.94 4 GLN B N 1
ATOM 1623 C CA . GLN B 1 4 ? 39.656 17.516 -1.134 1 38.94 4 GLN B CA 1
ATOM 1624 C C . GLN B 1 4 ? 38.5 17.672 -0.162 1 38.94 4 GLN B C 1
ATOM 1626 O O . GLN B 1 4 ? 38.531 17.188 0.972 1 38.94 4 GLN B O 1
ATOM 1631 N N . GLN B 1 5 ? 37.812 18.734 0.229 1 45.94 5 GLN B N 1
ATOM 1632 C CA . GLN B 1 5 ? 36.75 19.359 1 1 45.94 5 GLN B CA 1
ATOM 1633 C C . GLN B 1 5 ? 35.469 18.516 0.943 1 45.94 5 GLN B C 1
ATOM 1635 O O . GLN B 1 5 ? 34.438 18.938 1.442 1 45.94 5 GLN B O 1
ATOM 1640 N N . GLU B 1 6 ? 35.375 17.438 0.225 1 53.28 6 GLU B N 1
ATOM 1641 C CA . GLU B 1 6 ? 34.281 16.562 -0.226 1 53.28 6 GLU B CA 1
ATOM 1642 C C . GLU B 1 6 ? 33.75 15.703 0.919 1 53.28 6 GLU B C 1
ATOM 1644 O O . GLU B 1 6 ? 32.531 15.578 1.095 1 53.28 6 GLU B O 1
ATOM 1649 N N . PRO B 1 7 ? 34.781 15.047 1.525 1 56.91 7 PRO B N 1
ATOM 1650 C CA . PRO B 1 7 ? 34.312 14.109 2.553 1 56.91 7 PRO B CA 1
ATOM 1651 C C . PRO B 1 7 ? 33.656 14.812 3.748 1 56.91 7 PRO B C 1
ATOM 1653 O O . PRO B 1 7 ? 32.656 14.336 4.293 1 56.91 7 PRO B O 1
ATOM 1656 N N . ALA B 1 8 ? 34.375 15.828 4.289 1 56 8 ALA B N 1
ATOM 1657 C CA . ALA B 1 8 ? 33.812 16.562 5.438 1 56 8 ALA B CA 1
ATOM 1658 C C . ALA B 1 8 ? 32.469 17.188 5.102 1 56 8 ALA B C 1
ATOM 1660 O O . ALA B 1 8 ? 31.562 17.203 5.938 1 56 8 ALA B O 1
ATOM 1661 N N . ASP B 1 9 ? 32.438 17.719 3.988 1 67.69 9 ASP B N 1
ATOM 1662 C CA . ASP B 1 9 ? 31.172 18.297 3.523 1 67.69 9 ASP B CA 1
ATOM 1663 C C . ASP B 1 9 ? 30.062 17.234 3.449 1 67.69 9 ASP B C 1
ATOM 1665 O O . ASP B 1 9 ? 28.922 17.5 3.811 1 67.69 9 ASP B O 1
ATOM 1669 N N . ASP B 1 10 ? 30.672 16.156 3.186 1 74.12 10 ASP B N 1
ATOM 1670 C CA . ASP B 1 10 ? 29.734 15.055 3.096 1 74.12 10 ASP B CA 1
ATOM 1671 C C . ASP B 1 10 ? 29.219 14.656 4.48 1 74.12 10 ASP B C 1
ATOM 1673 O O . ASP B 1 10 ? 28.031 14.375 4.656 1 74.12 10 ASP B O 1
ATOM 1677 N N . ALA B 1 11 ? 30.203 14.734 5.41 1 84.19 11 ALA B N 1
ATOM 1678 C CA . ALA B 1 11 ? 29.812 14.375 6.77 1 84.19 11 ALA B CA 1
ATOM 1679 C C . ALA B 1 11 ? 28.859 15.414 7.359 1 84.19 11 ALA B C 1
ATOM 1681 O O . ALA B 1 11 ? 27.891 15.062 8.047 1 84.19 11 ALA B O 1
ATOM 1682 N N . ARG B 1 12 ? 29.188 16.688 7.145 1 87.31 12 ARG B N 1
ATOM 1683 C CA . ARG B 1 12 ? 28.328 17.766 7.637 1 87.31 12 ARG B CA 1
ATOM 1684 C C . ARG B 1 12 ? 26.953 17.703 6.977 1 87.31 12 ARG B C 1
ATOM 1686 O O . ARG B 1 12 ? 25.922 17.828 7.648 1 87.31 12 ARG B O 1
ATOM 1693 N N . ARG B 1 13 ? 26.969 17.484 5.742 1 90.5 13 ARG B N 1
ATOM 1694 C CA . ARG B 1 13 ? 25.719 17.359 5 1 90.5 13 ARG B CA 1
ATOM 1695 C C . ARG B 1 13 ? 24.875 16.203 5.531 1 90.5 13 ARG B C 1
ATOM 1697 O O . ARG B 1 13 ? 23.672 16.359 5.73 1 90.5 13 ARG B O 1
ATOM 1704 N N . ALA B 1 14 ? 25.562 15.125 5.816 1 87.69 14 ALA B N 1
ATOM 1705 C CA . ALA B 1 14 ? 24.875 13.945 6.34 1 87.69 14 ALA B CA 1
ATOM 1706 C C . ALA B 1 14 ? 24.312 14.219 7.73 1 87.69 14 ALA B C 1
ATOM 1708 O O . ALA B 1 14 ? 23.203 13.773 8.047 1 87.69 14 ALA B O 1
ATOM 1709 N N . ALA B 1 15 ? 25.031 14.914 8.461 1 89.62 15 ALA B N 1
ATOM 1710 C CA . ALA B 1 15 ? 24.578 15.25 9.812 1 89.62 15 ALA B CA 1
ATOM 1711 C C . ALA B 1 15 ? 23.328 16.141 9.758 1 89.62 15 ALA B C 1
ATOM 1713 O O . ALA B 1 15 ? 22.406 15.961 10.562 1 89.62 15 ALA B O 1
ATOM 1714 N N . ILE B 1 16 ? 23.344 17.047 8.859 1 92.62 16 ILE B N 1
ATOM 1715 C CA . ILE B 1 16 ? 22.203 17.938 8.695 1 92.62 16 ILE B CA 1
ATOM 1716 C C . ILE B 1 16 ? 20.984 17.141 8.234 1 92.62 16 ILE B C 1
ATOM 1718 O O . ILE B 1 16 ? 19.875 17.328 8.742 1 92.62 16 ILE B O 1
ATOM 1722 N N . LEU B 1 17 ? 21.25 16.219 7.371 1 89.94 17 LEU B N 1
ATOM 1723 C CA . LEU B 1 17 ? 20.156 15.414 6.848 1 89.94 17 LEU B CA 1
ATOM 1724 C C . LEU B 1 17 ? 19.578 14.508 7.93 1 89.94 17 LEU B C 1
ATOM 1726 O O . LEU B 1 17 ? 18.359 14.352 8.031 1 89.94 17 LEU B O 1
ATOM 1730 N N . GLN B 1 18 ? 20.438 13.977 8.719 1 87.69 18 GLN B N 1
ATOM 1731 C CA . GLN B 1 18 ? 19.969 13.141 9.82 1 87.69 18 GLN B CA 1
ATOM 1732 C C . GLN B 1 18 ? 19.172 13.961 10.828 1 87.69 18 GLN B C 1
ATOM 1734 O O . GLN B 1 18 ? 18.125 13.523 11.297 1 87.69 18 GLN B O 1
ATOM 1739 N N . ALA B 1 19 ? 19.656 15.109 11.141 1 91.62 19 ALA B N 1
ATOM 1740 C CA . ALA B 1 19 ? 18.953 16 12.039 1 91.62 19 ALA B CA 1
ATOM 1741 C C . ALA B 1 19 ? 17.594 16.391 11.469 1 91.62 19 ALA B C 1
ATOM 1743 O O . ALA B 1 19 ? 16.578 16.422 12.188 1 91.62 19 ALA B O 1
ATOM 1744 N N . ALA B 1 20 ? 17.609 16.703 10.188 1 90.88 20 ALA B N 1
ATOM 1745 C CA . ALA B 1 20 ? 16.375 17.062 9.516 1 90.88 20 ALA B CA 1
ATOM 1746 C C . ALA B 1 20 ? 15.375 15.906 9.57 1 90.88 20 ALA B C 1
ATOM 1748 O O . ALA B 1 20 ? 14.188 16.109 9.844 1 90.88 20 ALA B O 1
ATOM 1749 N N . PHE B 1 21 ? 15.859 14.719 9.367 1 84.56 21 PHE B N 1
ATOM 1750 C CA . PHE B 1 21 ? 15.016 13.531 9.445 1 84.56 21 PHE B CA 1
ATOM 1751 C C . PHE B 1 21 ? 14.352 13.438 10.82 1 84.56 21 PHE B C 1
ATOM 1753 O O . PHE B 1 21 ? 13.133 13.281 10.914 1 84.56 21 PHE B O 1
ATOM 1760 N N . ASP B 1 22 ? 15.156 13.57 11.812 1 85.88 22 ASP B N 1
ATOM 1761 C CA . ASP B 1 22 ? 14.656 13.469 13.18 1 85.88 22 ASP B CA 1
ATOM 1762 C C . ASP B 1 22 ? 13.594 14.531 13.469 1 85.88 22 ASP B C 1
ATOM 1764 O O . ASP B 1 22 ? 12.555 14.234 14.047 1 85.88 22 ASP B O 1
ATOM 1768 N N . VAL B 1 23 ? 13.828 15.688 13.023 1 88.5 23 VAL B N 1
ATOM 1769 C CA . VAL B 1 23 ? 12.922 16.797 13.273 1 88.5 23 VAL B CA 1
ATOM 1770 C C . VAL B 1 23 ? 11.625 16.594 12.5 1 88.5 23 VAL B C 1
ATOM 1772 O O . VAL B 1 23 ? 10.531 16.797 13.039 1 88.5 23 VAL B O 1
ATOM 1775 N N . PHE B 1 24 ? 11.75 16.203 11.234 1 82.69 24 PHE B N 1
ATOM 1776 C CA . PHE B 1 24 ? 10.578 16.016 10.383 1 82.69 24 PHE B CA 1
ATOM 1777 C C . PHE B 1 24 ? 9.703 14.883 10.898 1 82.69 24 PHE B C 1
ATOM 1779 O O . PHE B 1 24 ? 8.477 14.945 10.828 1 82.69 24 PHE B O 1
ATOM 1786 N N . VAL B 1 25 ? 10.32 13.891 11.414 1 75.56 25 VAL B N 1
ATOM 1787 C CA . VAL B 1 25 ? 9.578 12.75 11.938 1 75.56 25 VAL B CA 1
ATOM 1788 C C . VAL B 1 25 ? 8.875 13.141 13.234 1 75.56 25 VAL B C 1
ATOM 1790 O O . VAL B 1 25 ? 7.742 12.727 13.477 1 75.56 25 VAL B O 1
ATOM 1793 N N . GLU B 1 26 ? 9.555 13.93 14.023 1 77.19 26 GLU B N 1
ATOM 1794 C CA . GLU B 1 26 ? 9.062 14.32 15.336 1 77.19 26 GLU B CA 1
ATOM 1795 C C . GLU B 1 26 ? 7.945 15.352 15.227 1 77.19 26 GLU B C 1
ATOM 1797 O O . GLU B 1 26 ? 6.945 15.281 15.945 1 77.19 26 GLU B O 1
ATOM 1802 N N . LYS B 1 27 ? 8.109 16.312 14.352 1 77.56 27 LYS B N 1
ATOM 1803 C CA . LYS B 1 27 ? 7.227 17.484 14.367 1 77.56 27 LYS B CA 1
ATOM 1804 C C . LYS B 1 27 ? 6.332 17.5 13.133 1 77.56 27 LYS B C 1
ATOM 1806 O O . LYS B 1 27 ? 5.328 18.219 13.102 1 77.56 27 LYS B O 1
ATOM 1811 N N . GLY B 1 28 ? 6.695 16.625 12.195 1 71.25 28 GLY B N 1
ATOM 1812 C CA . GLY B 1 28 ? 6.074 16.781 10.891 1 71.25 28 GLY B CA 1
ATOM 1813 C C . GLY B 1 28 ? 6.758 17.828 10.031 1 71.25 28 GLY B C 1
ATOM 1814 O O . GLY B 1 28 ? 7.43 18.719 10.547 1 71.25 28 GLY B O 1
ATOM 1815 N N . PHE B 1 29 ? 6.547 17.797 8.781 1 75.38 29 PHE B N 1
ATOM 1816 C CA . PHE B 1 29 ? 7.238 18.672 7.832 1 75.38 29 PHE B CA 1
ATOM 1817 C C . PHE B 1 29 ? 6.77 20.109 7.973 1 75.38 29 PHE B C 1
ATOM 1819 O O . PHE B 1 29 ? 7.582 21.031 7.949 1 75.38 29 PHE B O 1
ATOM 1826 N N . GLU B 1 30 ? 5.508 20.25 8.125 1 71.88 30 GLU B N 1
ATOM 1827 C CA . GLU B 1 30 ? 4.953 21.594 8.148 1 71.88 30 GLU B CA 1
ATOM 1828 C C . GLU B 1 30 ? 5.355 22.344 9.422 1 71.88 30 GLU B C 1
ATOM 1830 O O . GLU B 1 30 ? 5.738 23.516 9.375 1 71.88 30 GLU B O 1
ATOM 1835 N N . ALA B 1 31 ? 5.355 21.688 10.438 1 75.56 31 ALA B N 1
ATOM 1836 C CA . ALA B 1 31 ? 5.605 22.312 11.734 1 75.56 31 ALA B CA 1
ATOM 1837 C C . ALA B 1 31 ? 7.102 22.484 11.977 1 75.56 31 ALA B C 1
ATOM 1839 O O . ALA B 1 31 ? 7.516 23.375 12.734 1 75.56 31 ALA B O 1
ATOM 1840 N N . ALA B 1 32 ? 7.836 21.672 11.32 1 84.75 32 ALA B N 1
ATOM 1841 C CA . ALA B 1 32 ? 9.281 21.719 11.508 1 84.75 32 ALA B CA 1
ATOM 1842 C C . ALA B 1 32 ? 9.867 23.016 10.945 1 84.75 32 ALA B C 1
ATOM 1844 O O . ALA B 1 32 ? 9.391 23.531 9.93 1 84.75 32 ALA B O 1
ATOM 1845 N N . THR B 1 33 ? 10.953 23.531 11.633 1 90 33 THR B N 1
ATOM 1846 C CA . THR B 1 33 ? 11.617 24.75 11.156 1 90 33 THR B CA 1
ATOM 1847 C C . THR B 1 33 ? 13.102 24.484 10.914 1 90 33 THR B C 1
ATOM 1849 O O . THR B 1 33 ? 13.672 23.547 11.461 1 90 33 THR B O 1
ATOM 1852 N N . THR B 1 34 ? 13.641 25.328 10.078 1 93.25 34 THR B N 1
ATOM 1853 C CA . THR B 1 34 ? 15.078 25.234 9.836 1 93.25 34 THR B CA 1
ATOM 1854 C C . THR B 1 34 ? 15.859 25.547 11.109 1 93.25 34 THR B C 1
ATOM 1856 O O . THR B 1 34 ? 16.953 25 11.32 1 93.25 34 THR B O 1
ATOM 1859 N N . ALA B 1 35 ? 15.312 26.328 11.961 1 94.19 35 ALA B N 1
ATOM 1860 C CA . ALA B 1 35 ? 15.961 26.641 13.234 1 94.19 35 ALA B CA 1
ATOM 1861 C C . ALA B 1 35 ? 16.109 25.391 14.086 1 94.19 35 ALA B C 1
ATOM 1863 O O . ALA B 1 35 ? 17.156 25.188 14.719 1 94.19 35 ALA B O 1
ATOM 1864 N N . GLU B 1 36 ? 15.125 24.625 14.086 1 94.81 36 GLU B N 1
ATOM 1865 C CA . GLU B 1 36 ? 15.156 23.391 14.852 1 94.81 36 GLU B CA 1
ATOM 1866 C C . GLU B 1 36 ? 16.172 22.406 14.266 1 94.81 36 GLU B C 1
ATOM 1868 O O . GLU B 1 36 ? 16.859 21.703 15.008 1 94.81 36 GLU B O 1
ATOM 1873 N N . ILE B 1 37 ? 16.234 22.328 12.961 1 94.81 37 ILE B N 1
ATOM 1874 C CA . ILE B 1 37 ? 17.172 21.453 12.281 1 94.81 37 ILE B CA 1
ATOM 1875 C C . ILE B 1 37 ? 18.609 21.875 12.617 1 94.81 37 ILE B C 1
ATOM 1877 O O . ILE B 1 37 ? 19.453 21.031 12.922 1 94.81 37 ILE B O 1
ATOM 1881 N N . VAL B 1 38 ? 18.797 23.156 12.609 1 95.06 38 VAL B N 1
ATOM 1882 C CA . VAL B 1 38 ? 20.094 23.734 12.922 1 95.06 38 VAL B CA 1
ATOM 1883 C C . VAL B 1 38 ? 20.5 23.359 14.352 1 95.06 38 VAL B C 1
ATOM 1885 O O . VAL B 1 38 ? 21.625 22.953 14.602 1 95.06 38 VAL B O 1
ATOM 1888 N N . ARG B 1 39 ? 19.594 23.531 15.195 1 95.62 39 ARG B N 1
ATOM 1889 C CA . ARG B 1 39 ? 19.844 23.219 16.594 1 95.62 39 ARG B CA 1
ATOM 1890 C C . ARG B 1 39 ? 20.172 21.734 16.781 1 95.62 39 ARG B C 1
ATOM 1892 O O . ARG B 1 39 ? 21.141 21.391 17.453 1 95.62 39 ARG B O 1
ATOM 1899 N N . ARG B 1 40 ? 19.438 20.891 16.172 1 94 40 ARG B N 1
ATOM 1900 C CA . ARG B 1 40 ? 19.609 19.453 16.312 1 94 40 ARG B CA 1
ATOM 1901 C C . ARG B 1 40 ? 20.922 19 15.68 1 94 40 ARG B C 1
ATOM 1903 O O . ARG B 1 40 ? 21.578 18.094 16.188 1 94 40 ARG B O 1
ATOM 1910 N N . ALA B 1 41 ? 21.297 19.562 14.594 1 94 41 ALA B N 1
ATOM 1911 C CA . ALA B 1 41 ? 22.5 19.188 13.859 1 94 41 ALA B CA 1
ATOM 1912 C C . ALA B 1 41 ? 23.734 19.859 14.461 1 94 41 ALA B C 1
ATOM 1914 O O . ALA B 1 41 ? 24.859 19.562 14.062 1 94 41 ALA B O 1
ATOM 1915 N N . ARG B 1 42 ? 23.5 20.766 15.375 1 94.25 42 ARG B N 1
ATOM 1916 C CA . ARG B 1 42 ? 24.594 21.531 15.977 1 94.25 42 ARG B CA 1
ATOM 1917 C C . ARG B 1 42 ? 25.422 22.234 14.914 1 94.25 42 ARG B C 1
ATOM 1919 O O . ARG B 1 42 ? 26.656 22.094 14.891 1 94.25 42 ARG B O 1
ATOM 1926 N N . THR B 1 43 ? 24.734 22.891 14.07 1 94.25 43 THR B N 1
ATOM 1927 C CA . THR B 1 43 ? 25.375 23.672 13.008 1 94.25 43 THR B CA 1
ATOM 1928 C C . THR B 1 43 ? 24.812 25.078 12.953 1 94.25 43 THR B C 1
ATOM 1930 O O . THR B 1 43 ? 24.047 25.484 13.836 1 94.25 43 THR B O 1
ATOM 1933 N N . SER B 1 44 ? 25.328 25.859 12.07 1 93.12 44 SER B N 1
ATOM 1934 C CA . SER B 1 44 ? 24.828 27.234 11.922 1 93.12 44 SER B CA 1
ATOM 1935 C C . SER B 1 44 ? 23.844 27.328 10.766 1 93.12 44 SER B C 1
ATOM 1937 O O . SER B 1 44 ? 23.844 26.484 9.867 1 93.12 44 SER B O 1
ATOM 1939 N N . LYS B 1 45 ? 22.969 28.359 10.875 1 92.94 45 LYS B N 1
ATOM 1940 C CA . LYS B 1 45 ? 22.062 28.641 9.781 1 92.94 45 LYS B CA 1
ATOM 1941 C C . LYS B 1 4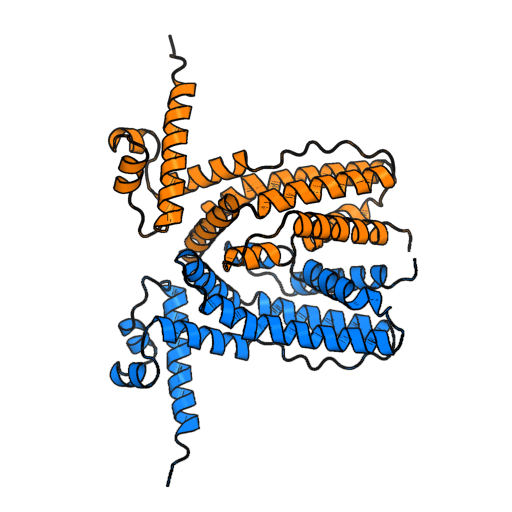5 ? 22.812 28.875 8.477 1 92.94 45 LYS B C 1
ATOM 1943 O O . LYS B 1 45 ? 22.375 28.438 7.41 1 92.94 45 LYS B O 1
ATOM 1948 N N . ARG B 1 46 ? 23.938 29.578 8.625 1 92.44 46 ARG B N 1
ATOM 1949 C CA . ARG B 1 46 ? 24.766 29.844 7.457 1 92.44 46 ARG B CA 1
ATOM 1950 C C . ARG B 1 46 ? 25.234 28.547 6.809 1 92.44 46 ARG B C 1
ATOM 1952 O O . ARG B 1 46 ? 25.141 28.391 5.59 1 92.44 46 ARG B O 1
ATOM 1959 N N . THR B 1 47 ? 25.688 27.672 7.59 1 92.75 47 THR B N 1
ATOM 1960 C CA . THR B 1 47 ? 26.172 26.391 7.098 1 92.75 47 THR B CA 1
ATOM 1961 C C . THR B 1 47 ? 25.047 25.594 6.449 1 92.75 47 THR B C 1
ATOM 1963 O O . THR B 1 47 ? 25.234 24.969 5.398 1 92.75 47 THR B O 1
ATOM 1966 N N . LEU B 1 48 ? 23.797 25.531 7.098 1 94.31 48 LEU B N 1
ATOM 1967 C CA . LEU B 1 48 ? 22.641 24.844 6.539 1 94.31 48 LEU B CA 1
ATOM 1968 C C . LEU B 1 48 ? 22.344 25.344 5.133 1 94.31 48 LEU B C 1
ATOM 1970 O O . LEU B 1 48 ? 22.141 24.547 4.211 1 94.31 48 LEU B O 1
ATOM 1974 N N . TYR B 1 49 ? 22.484 26.672 4.961 1 92.75 49 TYR B N 1
ATOM 1975 C CA . TYR B 1 49 ? 22.078 27.266 3.699 1 92.75 49 TYR B CA 1
ATOM 1976 C C . TYR B 1 49 ? 23.188 27.188 2.66 1 92.75 49 TYR B C 1
ATOM 1978 O O . TYR B 1 49 ? 22.953 27.453 1.477 1 92.75 49 TYR B O 1
ATOM 1986 N N . GLU B 1 50 ? 24.375 26.891 3.129 1 92.75 50 GLU B N 1
ATOM 1987 C CA . GLU B 1 50 ? 25.438 26.547 2.189 1 92.75 50 GLU B CA 1
ATOM 1988 C C . GLU B 1 50 ? 25.094 25.266 1.421 1 92.75 50 GLU B C 1
ATOM 1990 O O . GLU B 1 50 ? 25.469 25.125 0.259 1 92.75 50 GLU B O 1
ATOM 1995 N N . PHE B 1 51 ? 24.328 24.438 2.131 1 91.88 51 PHE B N 1
ATOM 1996 C CA . PHE B 1 51 ? 24.047 23.141 1.537 1 91.88 51 PHE B CA 1
ATOM 1997 C C . PHE B 1 51 ? 22.641 23.109 0.955 1 91.88 51 PHE B C 1
ATOM 1999 O O . PHE B 1 51 ? 22.391 22.422 -0.042 1 91.88 51 PHE B O 1
ATOM 2006 N N . PHE B 1 52 ? 21.703 23.75 1.648 1 93 52 PHE B N 1
ATOM 2007 C CA . PHE B 1 52 ? 20.297 23.641 1.269 1 93 52 PHE B CA 1
ATOM 2008 C C . PHE B 1 52 ? 19.641 25.016 1.23 1 93 52 PHE B C 1
ATOM 2010 O O . PHE B 1 52 ? 19.672 25.75 2.223 1 93 52 PHE B O 1
ATOM 2017 N N . ALA B 1 53 ? 18.938 25.281 0.176 1 90.12 53 ALA B N 1
ATOM 2018 C CA . ALA B 1 53 ? 18.391 26.625 -0.051 1 90.12 53 ALA B CA 1
ATOM 2019 C C . ALA B 1 53 ? 17.047 26.781 0.672 1 90.12 53 ALA B C 1
ATOM 2021 O O . ALA B 1 53 ? 16.609 27.906 0.92 1 90.12 53 ALA B O 1
ATOM 2022 N N . SER B 1 54 ? 16.406 25.625 0.891 1 87.38 54 SER B N 1
ATOM 2023 C CA . SER B 1 54 ? 15.086 25.703 1.492 1 87.38 54 SER B CA 1
ATOM 2024 C C . SER B 1 54 ? 14.75 24.422 2.258 1 87.38 54 SER B C 1
ATOM 2026 O O . SER B 1 54 ? 15.43 23.406 2.105 1 87.38 54 SER B O 1
ATOM 2028 N N . LYS B 1 55 ? 13.742 24.531 3.064 1 85.94 55 LYS B N 1
ATOM 2029 C CA . LYS B 1 55 ? 13.234 23.359 3.773 1 85.94 55 LYS B CA 1
ATOM 2030 C C . LYS B 1 55 ? 12.812 22.266 2.797 1 85.94 55 LYS B C 1
ATOM 2032 O O . LYS B 1 55 ? 13.047 21.078 3.045 1 85.94 55 LYS B O 1
ATOM 2037 N N . GLN B 1 56 ? 12.273 22.703 1.685 1 82.12 56 GLN B N 1
ATOM 2038 C CA . GLN B 1 56 ? 11.867 21.766 0.648 1 82.12 56 GLN B CA 1
ATOM 2039 C C . GLN B 1 56 ? 13.078 21.031 0.072 1 82.12 56 GLN B C 1
ATOM 2041 O O . GLN B 1 56 ? 13.023 19.828 -0.191 1 82.12 56 GLN B O 1
ATOM 2046 N N . GLU B 1 57 ? 14.094 21.688 -0.096 1 86.12 57 GLU B N 1
ATOM 2047 C CA . GLU B 1 57 ? 15.312 21.078 -0.613 1 86.12 57 GLU B CA 1
ATOM 2048 C C . GLU B 1 57 ? 15.906 20.094 0.397 1 86.12 57 GLU B C 1
ATOM 2050 O O . GLU B 1 57 ? 16.484 19.078 0.016 1 86.12 57 GLU B O 1
ATOM 2055 N N . ILE B 1 58 ? 15.82 20.438 1.627 1 88 58 ILE B N 1
ATOM 2056 C CA . ILE B 1 58 ? 16.281 19.547 2.674 1 88 58 ILE B CA 1
ATOM 2057 C C . ILE B 1 58 ? 15.492 18.234 2.619 1 88 58 ILE B C 1
ATOM 2059 O O . ILE B 1 58 ? 16.078 17.156 2.678 1 88 58 ILE B O 1
ATOM 2063 N N . LEU B 1 59 ? 14.25 18.406 2.48 1 82.81 59 LEU B N 1
ATOM 2064 C CA . LEU B 1 59 ? 13.383 17.234 2.414 1 82.81 59 LEU B CA 1
ATOM 2065 C C . LEU B 1 59 ? 13.742 16.359 1.223 1 82.81 59 LEU B C 1
ATOM 2067 O O . LEU B 1 59 ? 13.883 15.141 1.362 1 82.81 59 LEU B O 1
ATOM 2071 N N . THR B 1 60 ? 13.93 16.969 0.097 1 81.81 60 THR B N 1
ATOM 2072 C CA . THR B 1 60 ? 14.273 16.219 -1.113 1 81.81 60 THR B CA 1
ATOM 2073 C C . THR B 1 60 ? 15.609 15.508 -0.943 1 81.81 60 THR B C 1
ATOM 2075 O O . THR B 1 60 ? 15.742 14.336 -1.289 1 81.81 60 THR B O 1
ATOM 2078 N N . ALA B 1 61 ? 16.516 16.172 -0.382 1 83.31 61 ALA B N 1
ATOM 2079 C CA . ALA B 1 61 ? 17.844 15.602 -0.157 1 83.31 61 ALA B CA 1
ATOM 2080 C C . ALA B 1 61 ? 17.781 14.469 0.859 1 83.31 61 ALA B C 1
ATOM 2082 O O . ALA B 1 61 ? 18.5 13.469 0.726 1 83.31 61 ALA B O 1
ATOM 2083 N N . LEU B 1 62 ? 17.016 14.656 1.814 1 83.81 62 LEU B N 1
ATOM 2084 C CA . LEU B 1 62 ? 16.828 13.641 2.842 1 83.81 62 LEU B CA 1
ATOM 2085 C C . LEU B 1 62 ? 16.266 12.352 2.242 1 83.81 62 LEU B C 1
ATOM 2087 O O . LEU B 1 62 ? 16.75 11.258 2.545 1 83.81 62 LEU B O 1
ATOM 2091 N N . ILE B 1 63 ? 15.359 12.469 1.428 1 79.56 63 ILE B N 1
ATOM 2092 C CA . ILE B 1 63 ? 14.727 11.32 0.784 1 79.56 63 ILE B CA 1
ATOM 2093 C C . ILE B 1 63 ? 15.742 10.602 -0.098 1 79.56 63 ILE B C 1
ATOM 2095 O O . ILE B 1 63 ? 15.844 9.375 -0.067 1 79.56 63 ILE B O 1
ATOM 2099 N N . ARG B 1 64 ? 16.422 11.398 -0.819 1 77.81 64 ARG B N 1
ATOM 2100 C CA . ARG B 1 64 ? 17.469 10.82 -1.672 1 77.81 64 ARG B CA 1
ATOM 2101 C C . ARG B 1 64 ? 18.5 10.07 -0.842 1 77.81 64 ARG B C 1
ATOM 2103 O O . ARG B 1 64 ? 18.891 8.953 -1.19 1 77.81 64 ARG B O 1
ATOM 2110 N N . TYR B 1 65 ? 18.859 10.719 0.189 1 75.69 65 TYR B N 1
ATOM 2111 C CA . TYR B 1 65 ? 19.844 10.125 1.088 1 75.69 65 TYR B CA 1
ATOM 2112 C C . TYR B 1 65 ? 19.312 8.844 1.712 1 75.69 65 TYR B C 1
ATOM 2114 O O . TYR B 1 65 ? 20.016 7.828 1.756 1 75.69 65 TYR B O 1
ATOM 2122 N N . GLY B 1 66 ? 18.141 8.859 2.189 1 74.69 66 GLY B N 1
ATOM 2123 C CA . GLY B 1 66 ? 17.531 7.68 2.783 1 74.69 66 GLY B CA 1
ATOM 2124 C C . GLY B 1 66 ? 17.312 6.559 1.787 1 74.69 66 GLY B C 1
ATOM 2125 O O . GLY B 1 66 ? 17.531 5.387 2.102 1 74.69 66 GLY B O 1
ATOM 2126 N N . ALA B 1 67 ? 16.875 6.957 0.604 1 72 67 ALA B N 1
ATOM 2127 C CA . ALA B 1 67 ? 16.625 5.973 -0.439 1 72 67 ALA B CA 1
ATOM 2128 C C . ALA B 1 67 ? 17.891 5.219 -0.819 1 72 67 ALA B C 1
ATOM 2130 O O . ALA B 1 67 ? 17.859 4.004 -1.02 1 72 67 ALA B O 1
ATOM 2131 N N . THR B 1 68 ? 18.891 5.938 -0.896 1 69.56 68 THR B N 1
ATOM 2132 C CA . THR B 1 68 ? 20.172 5.336 -1.281 1 69.56 68 THR B CA 1
ATOM 2133 C C . THR B 1 68 ? 20.703 4.441 -0.165 1 69.56 68 THR B C 1
ATOM 2135 O O . THR B 1 68 ? 21.328 3.418 -0.432 1 69.56 68 THR B O 1
ATOM 2138 N N . LYS B 1 69 ? 20.438 4.836 0.974 1 67.56 69 LYS B N 1
ATOM 2139 C CA . LYS B 1 69 ? 20.922 4.09 2.133 1 67.56 69 LYS B CA 1
ATOM 2140 C C . LYS B 1 69 ? 20.156 2.773 2.295 1 67.56 69 LYS B C 1
ATOM 2142 O O . LYS B 1 69 ? 20.719 1.78 2.76 1 67.56 69 LYS B O 1
ATOM 2147 N N . MET B 1 70 ? 18.953 2.811 1.878 1 64.81 70 MET B N 1
ATOM 2148 C CA . MET B 1 70 ? 18.078 1.671 2.16 1 64.81 70 MET B CA 1
ATOM 2149 C C . MET B 1 70 ? 17.922 0.789 0.927 1 64.81 70 MET B C 1
ATOM 2151 O O . MET B 1 70 ? 17.281 -0.261 0.987 1 64.81 70 MET B O 1
ATOM 2155 N N . GLN B 1 71 ? 18.469 1.18 -0.191 1 65.38 71 GLN B N 1
ATOM 2156 C CA . GLN B 1 71 ? 18.234 0.419 -1.414 1 65.38 71 GLN B CA 1
ATOM 2157 C C . GLN B 1 71 ? 18.938 -0.928 -1.369 1 65.38 71 GLN B C 1
ATOM 2159 O O . GLN B 1 71 ? 20.156 -0.99 -1.117 1 65.38 71 GLN B O 1
ATOM 2164 N N . PRO B 1 72 ? 18.047 -1.943 -1.434 1 59.44 72 PRO B N 1
ATOM 2165 C CA . PRO B 1 72 ? 18.734 -3.197 -1.754 1 59.44 72 PRO B CA 1
ATOM 2166 C C . PRO B 1 72 ? 19.312 -3.207 -3.164 1 59.44 72 PRO B C 1
ATOM 2168 O O . PRO B 1 72 ? 18.641 -2.795 -4.117 1 59.44 72 PRO B O 1
ATOM 2171 N N . SER B 1 73 ? 20.641 -2.797 -3.451 1 61.03 73 SER B N 1
ATOM 2172 C CA . SER B 1 73 ? 21.25 -2.951 -4.77 1 61.03 73 SER B CA 1
ATOM 2173 C C . SER B 1 73 ? 21.547 -4.414 -5.074 1 61.03 73 SER B C 1
ATOM 2175 O O . SER B 1 73 ? 22.703 -4.848 -5.012 1 61.03 73 SER B O 1
ATOM 2177 N N . PRO B 1 74 ? 20.328 -5.152 -5.246 1 63.28 74 PRO B N 1
ATOM 2178 C CA . PRO B 1 74 ? 20.672 -6.57 -5.156 1 63.28 74 PRO B CA 1
ATOM 2179 C C . PRO B 1 74 ? 21.328 -7.098 -6.434 1 63.28 74 PRO B C 1
ATOM 2181 O O . PRO B 1 74 ? 20.844 -6.82 -7.535 1 63.28 74 PRO B O 1
ATOM 2184 N N . GLU B 1 75 ? 22.609 -7.117 -6.527 1 77.62 75 GLU B N 1
ATOM 2185 C CA . GLU B 1 75 ? 23.109 -8.078 -7.504 1 77.62 75 GLU B CA 1
ATOM 2186 C C . GLU B 1 75 ? 22.641 -9.492 -7.184 1 77.62 75 GLU B C 1
ATOM 2188 O O . GLU B 1 75 ? 23.125 -10.109 -6.234 1 77.62 75 GLU B O 1
ATOM 2193 N N . LEU B 1 76 ? 21.547 -9.844 -7.996 1 86.94 76 LEU B N 1
ATOM 2194 C CA . LEU B 1 76 ? 21.031 -11.195 -7.789 1 86.94 76 LEU B CA 1
ATOM 2195 C C . LEU B 1 76 ? 21.812 -12.211 -8.609 1 86.94 76 LEU B C 1
ATOM 2197 O O . LEU B 1 76 ? 22.031 -12.016 -9.812 1 86.94 76 LEU B O 1
ATOM 2201 N N . PRO B 1 77 ? 22.281 -13.211 -7.973 1 90.81 77 PRO B N 1
ATOM 2202 C CA . PRO B 1 77 ? 23 -14.234 -8.742 1 90.81 77 PRO B CA 1
ATOM 2203 C C . PRO B 1 77 ? 22.125 -14.859 -9.836 1 90.81 77 PRO B C 1
ATOM 2205 O O . PRO B 1 77 ? 20.938 -15.102 -9.617 1 90.81 77 PRO B O 1
ATOM 2208 N N . GLU B 1 78 ? 22.75 -15.102 -10.914 1 93.5 78 GLU B N 1
ATOM 2209 C CA . GLU B 1 78 ? 22.047 -15.742 -12.023 1 93.5 78 GLU B CA 1
ATOM 2210 C C . GLU B 1 78 ? 21.609 -17.156 -11.656 1 93.5 78 GLU B C 1
ATOM 2212 O O . GLU B 1 78 ? 22.438 -17.984 -11.266 1 93.5 78 GLU B O 1
ATOM 2217 N N . PRO B 1 79 ? 20.328 -17.359 -11.758 1 95.12 79 PRO B N 1
ATOM 2218 C CA . PRO B 1 79 ? 19.875 -18.703 -11.398 1 95.12 79 PRO B CA 1
ATOM 2219 C C . PRO B 1 79 ? 20.219 -19.75 -12.453 1 95.12 79 PRO B C 1
ATOM 2221 O O . PRO B 1 79 ? 20.125 -19.469 -13.648 1 95.12 79 PRO B O 1
ATOM 2224 N N . GLN B 1 80 ? 20.578 -20.938 -12.008 1 95.81 80 GLN B N 1
ATOM 2225 C CA . GLN B 1 80 ? 20.969 -22 -12.922 1 95.81 80 GLN B CA 1
ATOM 2226 C C . GLN B 1 80 ? 19.828 -22.984 -13.141 1 95.81 80 GLN B C 1
ATOM 2228 O O . GLN B 1 80 ? 19.844 -23.766 -14.094 1 95.81 80 GLN B O 1
ATOM 2233 N N . ASN B 1 81 ? 18.938 -23.109 -12.266 1 96.25 81 ASN B N 1
ATOM 2234 C CA . ASN B 1 81 ? 17.766 -23.953 -12.359 1 96.25 81 ASN B CA 1
ATOM 2235 C C . ASN B 1 81 ? 16.594 -23.391 -11.555 1 96.25 81 ASN B C 1
ATOM 2237 O O . ASN B 1 81 ? 16.734 -22.328 -10.93 1 96.25 81 ASN B O 1
ATOM 2241 N N . ARG B 1 82 ? 15.484 -24.047 -11.594 1 95.94 82 ARG B N 1
ATOM 2242 C CA . ARG B 1 82 ? 14.25 -23.578 -10.953 1 95.94 82 ARG B CA 1
ATOM 2243 C C . ARG B 1 82 ? 14.438 -23.438 -9.445 1 95.94 82 ARG B C 1
ATOM 2245 O O . ARG B 1 82 ? 13.961 -22.469 -8.844 1 95.94 82 ARG B O 1
ATOM 2252 N N . GLN B 1 83 ? 15.078 -24.406 -8.906 1 96.5 83 GLN B N 1
ATOM 2253 C CA . GLN B 1 83 ? 15.297 -24.375 -7.461 1 96.5 83 GLN B CA 1
ATOM 2254 C C . GLN B 1 83 ? 16.109 -23.156 -7.047 1 96.5 83 GLN B C 1
ATOM 2256 O O . GLN B 1 83 ? 15.758 -22.469 -6.086 1 96.5 83 GLN B O 1
ATOM 2261 N N . GLN B 1 84 ? 17.141 -22.891 -7.727 1 96.75 84 GLN B N 1
ATOM 2262 C CA . GLN B 1 84 ? 17.969 -21.719 -7.438 1 96.75 84 GLN B CA 1
ATOM 2263 C C . GLN B 1 84 ? 17.203 -20.422 -7.672 1 96.75 84 GLN B C 1
ATOM 2265 O O . GLN B 1 84 ? 17.344 -19.469 -6.914 1 96.75 84 GLN B O 1
ATOM 2270 N N . PHE B 1 85 ? 16.406 -20.406 -8.75 1 97.38 85 PHE B N 1
ATOM 2271 C CA . PHE B 1 85 ? 15.562 -19.266 -9.047 1 97.38 85 PHE B CA 1
ATOM 2272 C C . PHE B 1 85 ? 14.664 -18.938 -7.855 1 97.38 85 PHE B C 1
ATOM 2274 O O . PHE B 1 85 ? 14.633 -17.781 -7.402 1 97.38 85 PHE B O 1
ATOM 2281 N N . LEU B 1 86 ? 14.031 -19.906 -7.285 1 97.56 86 LEU B N 1
ATOM 2282 C CA . LEU B 1 86 ? 13.086 -19.719 -6.191 1 97.56 86 LEU B CA 1
ATOM 2283 C C . LEU B 1 86 ? 13.805 -19.359 -4.898 1 97.56 86 LEU B C 1
ATOM 2285 O O . LEU B 1 86 ? 13.328 -18.516 -4.125 1 97.56 86 LEU B O 1
ATOM 2289 N N . VAL B 1 87 ? 14.953 -19.891 -4.684 1 96.62 87 VAL B N 1
ATOM 2290 C CA . VAL B 1 87 ? 15.727 -19.625 -3.475 1 96.62 87 VAL B CA 1
ATOM 2291 C C . VAL B 1 87 ? 16.203 -18.172 -3.477 1 96.62 87 VAL B C 1
ATOM 2293 O O . VAL B 1 87 ? 16.094 -17.484 -2.463 1 96.62 87 VAL B O 1
ATOM 2296 N N . VAL B 1 88 ? 16.703 -17.766 -4.578 1 95.75 88 VAL B N 1
ATOM 2297 C CA . VAL B 1 88 ? 17.188 -16.391 -4.703 1 95.75 88 VAL B CA 1
ATOM 2298 C C . VAL B 1 88 ? 16.031 -15.414 -4.539 1 95.75 88 VAL B C 1
ATOM 2300 O O . VAL B 1 88 ? 16.156 -14.391 -3.861 1 95.75 88 VAL B O 1
ATOM 2303 N N . LEU B 1 89 ? 14.914 -15.695 -5.074 1 95.75 89 LEU B N 1
ATOM 2304 C CA . LEU B 1 89 ? 13.742 -14.844 -4.965 1 95.75 89 LEU B CA 1
ATOM 2305 C C . LEU B 1 89 ? 13.297 -14.711 -3.51 1 95.75 89 LEU B C 1
ATOM 2307 O O . LEU B 1 89 ? 12.945 -13.617 -3.057 1 95.75 89 LEU B O 1
ATOM 2311 N N . GLU B 1 90 ? 13.297 -15.812 -2.867 1 96.75 90 GLU B N 1
ATOM 2312 C CA . GLU B 1 90 ? 12.844 -15.797 -1.479 1 96.75 90 GLU B CA 1
ATOM 2313 C C . GLU B 1 90 ? 13.773 -14.961 -0.608 1 96.75 90 GLU B C 1
ATOM 2315 O O . GLU B 1 90 ? 13.32 -14.188 0.237 1 96.75 90 GLU B O 1
ATOM 2320 N N . GLN B 1 91 ? 15.047 -15.094 -0.849 1 93.94 91 GLN B N 1
ATOM 2321 C CA . GLN B 1 91 ? 16.031 -14.305 -0.106 1 93.94 91 GLN B CA 1
ATOM 2322 C C . GLN B 1 91 ? 15.898 -12.82 -0.43 1 93.94 91 GLN B C 1
ATOM 2324 O O . GLN B 1 91 ? 15.93 -11.984 0.469 1 93.94 91 GLN B O 1
ATOM 2329 N N . PHE B 1 92 ? 15.82 -12.594 -1.675 1 93.94 92 PHE B N 1
ATOM 2330 C CA . PHE B 1 92 ? 15.625 -11.219 -2.115 1 93.94 92 PHE B CA 1
ATOM 2331 C C . PHE B 1 92 ? 14.367 -10.617 -1.48 1 93.94 92 PHE B C 1
ATOM 2333 O O . PHE B 1 92 ? 14.391 -9.484 -1.001 1 93.94 92 PHE B O 1
ATOM 2340 N N . GLY B 1 93 ? 13.273 -11.344 -1.515 1 95.19 93 GLY B N 1
ATOM 2341 C CA . GLY B 1 93 ? 12.008 -10.867 -0.973 1 95.19 93 GLY B CA 1
ATOM 2342 C C . GLY B 1 93 ? 12.094 -10.492 0.493 1 95.19 93 GLY B C 1
ATOM 2343 O O . GLY B 1 93 ? 11.539 -9.469 0.911 1 95.19 93 GLY B O 1
ATOM 2344 N N . ARG B 1 94 ? 12.789 -11.281 1.268 1 94.12 94 ARG B N 1
ATOM 2345 C CA . ARG B 1 94 ? 12.938 -11.008 2.693 1 94.12 94 ARG B CA 1
ATOM 2346 C C . ARG B 1 94 ? 13.688 -9.703 2.926 1 94.12 94 ARG B C 1
ATOM 2348 O O . ARG B 1 94 ? 13.258 -8.875 3.736 1 94.12 94 ARG B O 1
ATOM 2355 N N . ILE B 1 95 ? 14.734 -9.555 2.195 1 90.81 95 ILE B N 1
ATOM 2356 C CA . ILE B 1 95 ? 15.562 -8.359 2.352 1 90.81 95 ILE B CA 1
ATOM 2357 C C . ILE B 1 95 ? 14.789 -7.129 1.891 1 90.81 95 ILE B C 1
ATOM 2359 O O . ILE B 1 95 ? 14.742 -6.117 2.596 1 90.81 95 ILE B O 1
ATOM 2363 N N . PHE B 1 96 ? 14.219 -7.246 0.794 1 92.19 96 PHE B N 1
ATOM 2364 C CA . PHE B 1 96 ? 13.5 -6.133 0.195 1 92.19 96 PHE B CA 1
ATOM 2365 C C . PHE B 1 96 ? 12.359 -5.68 1.098 1 92.19 96 PHE B C 1
ATOM 2367 O O . PHE B 1 96 ? 12.219 -4.488 1.38 1 92.19 96 PHE B O 1
ATOM 2374 N N . LEU B 1 97 ? 11.531 -6.637 1.542 1 93.19 97 LEU B N 1
ATOM 2375 C CA . LEU B 1 97 ? 10.375 -6.285 2.354 1 93.19 97 LEU B CA 1
ATOM 2376 C C . LEU B 1 97 ? 10.805 -5.684 3.686 1 93.19 97 LEU B C 1
ATOM 2378 O O . LEU B 1 97 ? 10.18 -4.742 4.18 1 93.19 97 LEU B O 1
ATOM 2382 N N . SER B 1 98 ? 11.867 -6.238 4.227 1 90.81 98 SER B N 1
ATOM 2383 C CA . SER B 1 98 ? 12.391 -5.688 5.469 1 90.81 98 SER B CA 1
ATOM 2384 C C . SER B 1 98 ? 12.797 -4.227 5.301 1 90.81 98 SER B C 1
ATOM 2386 O O . SER B 1 98 ? 12.555 -3.402 6.184 1 90.81 98 SER B O 1
ATOM 2388 N N . GLU B 1 99 ? 13.344 -3.906 4.219 1 86.56 99 GLU B N 1
ATOM 2389 C CA . GLU B 1 99 ? 13.766 -2.537 3.945 1 86.56 99 GLU B CA 1
ATOM 2390 C C . GLU B 1 99 ? 12.562 -1.637 3.664 1 86.56 99 GLU B C 1
ATOM 2392 O O . GLU B 1 99 ? 12.516 -0.493 4.121 1 86.56 99 GLU B O 1
ATOM 2397 N N . LEU B 1 100 ? 11.695 -2.139 2.916 1 89.06 100 LEU B N 1
ATOM 2398 C CA . LEU B 1 100 ? 10.516 -1.369 2.541 1 89.06 100 LEU B CA 1
ATOM 2399 C C . LEU B 1 100 ? 9.711 -0.978 3.775 1 89.06 100 LEU B C 1
ATOM 2401 O O . LEU B 1 100 ? 9.172 0.13 3.846 1 89.06 100 LEU B O 1
ATOM 2405 N N . LEU B 1 101 ? 9.688 -1.894 4.742 1 91.06 101 LEU B N 1
ATOM 2406 C CA . LEU B 1 101 ? 8.828 -1.678 5.895 1 91.06 101 LEU B CA 1
ATOM 2407 C C . LEU B 1 101 ? 9.625 -1.139 7.078 1 91.06 101 LEU B C 1
ATOM 2409 O O . LEU B 1 101 ? 9.102 -1.042 8.195 1 91.06 101 LEU B O 1
ATOM 2413 N N . HIS B 1 102 ? 10.828 -0.884 6.777 1 86.12 102 HIS B N 1
ATOM 2414 C CA . HIS B 1 102 ? 11.625 -0.271 7.832 1 86.12 102 HIS B CA 1
ATOM 2415 C C . HIS B 1 102 ? 10.992 1.025 8.32 1 86.12 102 HIS B C 1
ATOM 2417 O O . HIS B 1 102 ? 10.484 1.816 7.52 1 86.12 102 HIS B O 1
ATOM 2423 N N . PRO B 1 103 ? 11.055 1.25 9.602 1 83.38 103 PRO B N 1
ATOM 2424 C CA . PRO B 1 103 ? 10.406 2.436 10.164 1 83.38 103 PRO B CA 1
ATOM 2425 C C . PRO B 1 103 ? 10.875 3.732 9.508 1 83.38 103 PRO B C 1
ATOM 2427 O O . PRO B 1 103 ? 10.078 4.648 9.305 1 83.38 103 PRO B O 1
ATOM 2430 N N . GLU B 1 104 ? 12.117 3.818 9.227 1 80.06 104 GLU B N 1
ATOM 2431 C CA . GLU B 1 104 ? 12.648 5.016 8.578 1 80.06 104 GLU B CA 1
ATOM 2432 C C . GLU B 1 104 ? 12.039 5.211 7.195 1 80.06 104 GLU B C 1
ATOM 2434 O O . GLU B 1 104 ? 11.719 6.336 6.805 1 80.06 104 GLU B O 1
ATOM 2439 N N . ARG B 1 105 ? 11.93 4.156 6.469 1 85.12 105 ARG B N 1
ATOM 2440 C CA . ARG B 1 105 ? 11.32 4.234 5.141 1 85.12 105 ARG B CA 1
ATOM 2441 C C . ARG B 1 105 ? 9.852 4.617 5.234 1 85.12 105 ARG B C 1
ATOM 2443 O O . ARG B 1 105 ? 9.359 5.422 4.438 1 85.12 105 ARG B O 1
ATOM 2450 N N . THR B 1 106 ? 9.195 4.035 6.18 1 88.12 106 THR B N 1
ATOM 2451 C CA . THR B 1 106 ? 7.793 4.367 6.406 1 88.12 106 THR B CA 1
ATOM 2452 C C . THR B 1 106 ? 7.629 5.855 6.699 1 88.12 106 THR B C 1
ATOM 2454 O O . THR B 1 106 ? 6.723 6.504 6.168 1 88.12 106 THR B O 1
ATOM 2457 N N . ALA B 1 107 ? 8.5 6.367 7.5 1 83.75 107 ALA B N 1
ATOM 2458 C CA . ALA B 1 107 ? 8.477 7.793 7.824 1 83.75 107 ALA B CA 1
ATOM 2459 C C . ALA B 1 107 ? 8.695 8.641 6.578 1 83.75 107 ALA B C 1
ATOM 2461 O O . ALA B 1 107 ? 8.062 9.688 6.418 1 83.75 107 ALA B O 1
ATOM 2462 N N . MET B 1 108 ? 9.562 8.211 5.777 1 83.25 108 MET B N 1
ATOM 24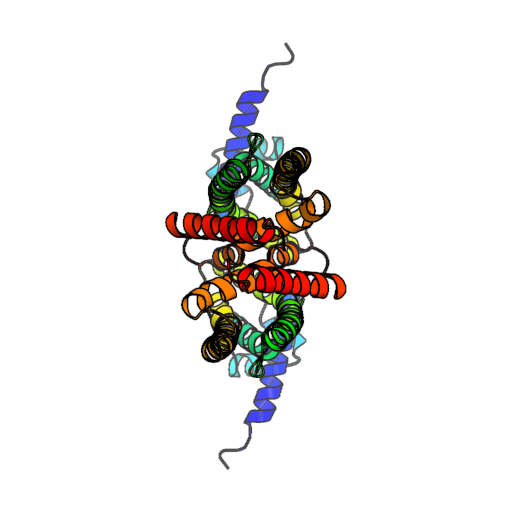63 C CA . MET B 1 108 ? 9.844 8.938 4.543 1 83.25 108 MET B CA 1
ATOM 2464 C C . MET B 1 108 ? 8.625 8.938 3.623 1 83.25 108 MET B C 1
ATOM 2466 O O . MET B 1 108 ? 8.312 9.953 2.996 1 83.25 108 MET B O 1
ATOM 2470 N N . TYR B 1 109 ? 7.957 7.836 3.539 1 88.56 109 TYR B N 1
ATOM 2471 C CA . TYR B 1 109 ? 6.742 7.77 2.73 1 88.56 109 TYR B CA 1
ATOM 2472 C C . TYR B 1 109 ? 5.664 8.688 3.287 1 88.56 109 TYR B C 1
ATOM 2474 O O . TYR B 1 109 ? 4.926 9.328 2.527 1 88.56 109 TYR B O 1
ATOM 2482 N N . ARG B 1 110 ? 5.566 8.758 4.578 1 86.25 110 ARG B N 1
ATOM 2483 C CA . ARG B 1 110 ? 4.59 9.656 5.188 1 86.25 110 ARG B CA 1
ATOM 2484 C C . ARG B 1 110 ? 4.852 11.102 4.781 1 86.25 110 ARG B C 1
ATOM 2486 O O . ARG B 1 110 ? 3.916 11.844 4.48 1 86.25 110 ARG B O 1
ATOM 2493 N N . LEU B 1 111 ? 6.098 11.438 4.824 1 80.81 111 LEU B N 1
ATOM 2494 C CA . LEU B 1 111 ? 6.469 12.789 4.43 1 80.81 111 LEU B CA 1
ATOM 2495 C C . LEU B 1 111 ? 6.141 13.039 2.961 1 80.81 111 LEU B C 1
ATOM 2497 O O . LEU B 1 111 ? 5.637 14.109 2.605 1 80.81 111 LEU B O 1
ATOM 2501 N N . ALA B 1 112 ? 6.484 12.094 2.143 1 84.81 112 ALA B N 1
ATOM 2502 C CA . ALA B 1 112 ? 6.227 12.219 0.71 1 84.81 112 ALA B CA 1
ATOM 2503 C C . ALA B 1 112 ? 4.727 12.32 0.429 1 84.81 112 ALA B C 1
ATOM 2505 O O . ALA B 1 112 ? 4.301 13.102 -0.421 1 84.81 112 ALA B O 1
ATOM 2506 N N . ILE B 1 113 ? 3.951 11.555 1.097 1 87.12 113 ILE B N 1
ATOM 2507 C CA . ILE B 1 113 ? 2.502 11.539 0.925 1 87.12 113 ILE B CA 1
ATOM 2508 C C . ILE B 1 113 ? 1.911 12.875 1.361 1 87.12 113 ILE B C 1
ATOM 2510 O O . ILE B 1 113 ? 1.034 13.422 0.689 1 87.12 113 ILE B O 1
ATOM 2514 N N . ALA B 1 114 ? 2.385 13.336 2.443 1 79 114 ALA B N 1
ATOM 2515 C CA . ALA B 1 114 ? 1.925 14.633 2.928 1 79 114 ALA B CA 1
ATOM 2516 C C . ALA B 1 114 ? 2.223 15.734 1.914 1 79 114 ALA B C 1
ATOM 2518 O O . ALA B 1 114 ? 1.39 16.609 1.678 1 79 114 ALA B O 1
ATOM 2519 N N . GLU B 1 115 ? 3.377 15.672 1.425 1 77.06 115 GLU B N 1
ATOM 2520 C CA . GLU B 1 115 ? 3.762 16.672 0.427 1 77.06 115 GLU B CA 1
ATOM 2521 C C . GLU B 1 115 ? 2.896 16.562 -0.826 1 77.06 115 GLU B C 1
ATOM 2523 O O . GLU B 1 115 ? 2.482 17.578 -1.392 1 77.06 115 GLU B O 1
ATOM 2528 N N . ALA B 1 116 ? 2.705 15.391 -1.243 1 78.81 116 ALA B N 1
ATOM 2529 C CA . ALA B 1 116 ? 1.896 15.148 -2.438 1 78.81 116 ALA B CA 1
ATOM 2530 C C . ALA B 1 116 ? 0.488 15.711 -2.268 1 78.81 116 ALA B C 1
ATOM 2532 O O . ALA B 1 116 ? -0.096 16.234 -3.217 1 78.81 116 ALA B O 1
ATOM 2533 N N . ALA B 1 117 ? -0.035 15.609 -1.148 1 74.12 117 ALA B N 1
ATOM 2534 C CA . ALA B 1 117 ? -1.375 16.109 -0.844 1 74.12 117 ALA B CA 1
ATOM 2535 C C . ALA B 1 117 ? -1.452 17.625 -1.005 1 74.12 117 ALA B C 1
ATOM 2537 O O . ALA B 1 117 ? -2.529 18.172 -1.244 1 74.12 117 ALA B O 1
ATOM 2538 N N . ARG B 1 118 ? -0.312 18.203 -0.957 1 71 118 ARG B N 1
ATOM 2539 C CA . ARG B 1 118 ? -0.282 19.672 -1.038 1 71 118 ARG B CA 1
ATOM 2540 C C . ARG B 1 118 ? 0.126 20.125 -2.434 1 71 118 ARG B C 1
ATOM 2542 O O . ARG B 1 118 ? 0.433 21.297 -2.639 1 71 118 ARG B O 1
ATOM 2549 N N . GLY B 1 119 ? 0.146 19.188 -3.273 1 70.19 119 GLY B N 1
ATOM 2550 C CA . GLY B 1 119 ? 0.425 19.531 -4.656 1 70.19 119 GLY B CA 1
ATOM 2551 C C . GLY B 1 119 ? 1.889 19.391 -5.027 1 70.19 119 GLY B C 1
ATOM 2552 O O . GLY B 1 119 ? 2.291 19.734 -6.141 1 70.19 119 GLY B O 1
ATOM 2553 N N . GLY B 1 120 ? 2.613 18.938 -4.078 1 69.44 120 GLY B N 1
ATOM 2554 C CA . GLY B 1 120 ? 3.994 18.625 -4.406 1 69.44 120 GLY B CA 1
ATOM 2555 C C . GLY B 1 120 ? 4.176 17.203 -4.914 1 69.44 120 GLY B C 1
ATOM 2556 O O . GLY B 1 120 ? 3.266 16.391 -4.812 1 69.44 120 GLY B O 1
ATOM 2557 N N . GLY B 1 121 ? 5.277 16.969 -5.691 1 74.06 121 GLY B N 1
ATOM 2558 C CA . GLY B 1 121 ? 5.52 15.617 -6.176 1 74.06 121 GLY B CA 1
ATOM 2559 C C . GLY B 1 121 ? 6.992 15.281 -6.293 1 74.06 121 GLY B C 1
ATOM 2560 O O . GLY B 1 121 ? 7.352 14.172 -6.684 1 74.06 121 GLY B O 1
ATOM 2561 N N . SER B 1 122 ? 7.734 16.203 -5.828 1 75.44 122 SER B N 1
ATOM 2562 C CA . SER B 1 122 ? 9.172 16.016 -6.008 1 75.44 122 SER B CA 1
ATOM 2563 C C . SER B 1 122 ? 9.695 14.891 -5.113 1 75.44 122 SER B C 1
ATOM 2565 O O . SER B 1 122 ? 10.508 14.07 -5.547 1 75.44 122 SER B O 1
ATOM 2567 N N . VAL B 1 123 ? 9.125 14.867 -3.918 1 76.5 123 VAL B N 1
ATOM 2568 C CA . VAL B 1 123 ? 9.594 13.875 -2.955 1 76.5 123 VAL B CA 1
ATOM 2569 C C . VAL B 1 123 ? 9.195 12.477 -3.422 1 76.5 123 VAL B C 1
ATOM 2571 O O . VAL B 1 123 ? 10.008 11.555 -3.4 1 76.5 123 VAL B O 1
ATOM 2574 N N . ALA B 1 124 ? 7.984 12.391 -3.896 1 79.75 124 ALA B N 1
ATOM 2575 C CA . ALA B 1 124 ? 7.488 11.109 -4.391 1 79.75 124 ALA B CA 1
ATOM 2576 C C . ALA B 1 124 ? 8.289 10.641 -5.602 1 79.75 124 ALA B C 1
ATOM 2578 O O . ALA B 1 124 ? 8.625 9.453 -5.711 1 79.75 124 ALA B O 1
ATOM 2579 N N . ARG B 1 125 ? 8.602 11.484 -6.445 1 80.88 125 ARG B N 1
ATOM 2580 C CA . ARG B 1 125 ? 9.383 11.172 -7.641 1 80.88 125 ARG B CA 1
ATOM 2581 C C . ARG B 1 125 ? 10.789 10.695 -7.266 1 80.88 125 ARG B C 1
ATOM 2583 O O . ARG B 1 125 ? 11.305 9.742 -7.859 1 80.88 125 ARG B O 1
ATOM 2590 N N . GLU B 1 126 ? 11.289 11.336 -6.32 1 77.81 126 GLU B N 1
ATOM 2591 C CA . GLU B 1 126 ? 12.633 10.969 -5.879 1 77.81 126 GLU B CA 1
ATOM 2592 C C . GLU B 1 126 ? 12.633 9.602 -5.199 1 77.81 126 GLU B C 1
ATOM 2594 O O . GLU B 1 126 ? 13.539 8.797 -5.414 1 77.81 126 GLU B O 1
ATOM 2599 N N . LEU B 1 127 ? 11.68 9.422 -4.406 1 78 127 LEU B N 1
ATOM 2600 C CA . LEU B 1 127 ? 11.562 8.133 -3.723 1 78 127 LEU B CA 1
ATOM 2601 C C . LEU B 1 127 ? 11.406 6.996 -4.727 1 78 127 LEU B C 1
ATOM 2603 O O . LEU B 1 127 ? 12.016 5.934 -4.562 1 78 127 LEU B O 1
ATOM 2607 N N . GLU B 1 128 ? 10.664 7.207 -5.742 1 75.44 128 GLU B N 1
ATOM 2608 C CA . GLU B 1 128 ? 10.469 6.211 -6.793 1 75.44 128 GLU B CA 1
ATOM 2609 C C . GLU B 1 128 ? 11.758 5.988 -7.59 1 75.44 128 GLU B C 1
ATOM 2611 O O . GLU B 1 128 ? 12.141 4.848 -7.855 1 75.44 128 GLU B O 1
ATOM 2616 N N . ALA B 1 129 ? 12.391 7.039 -7.984 1 75.44 129 ALA B N 1
ATOM 2617 C CA . ALA B 1 129 ? 13.602 6.973 -8.805 1 75.44 129 ALA B CA 1
ATOM 2618 C C . ALA B 1 129 ? 14.734 6.297 -8.047 1 75.44 129 ALA B C 1
ATOM 2620 O O . ALA B 1 129 ? 15.5 5.52 -8.625 1 75.44 129 ALA B O 1
ATOM 2621 N N . SER B 1 130 ? 14.773 6.535 -6.805 1 73.5 130 SER B N 1
ATOM 2622 C CA . SER B 1 130 ? 15.898 6.035 -6.016 1 73.5 130 SER B CA 1
ATOM 2623 C C . SER B 1 130 ? 15.57 4.684 -5.387 1 73.5 130 SER B C 1
ATOM 2625 O O . SER B 1 130 ? 16.469 3.973 -4.934 1 73.5 130 SER B O 1
ATOM 2627 N N . GLY B 1 131 ? 14.383 4.371 -5.32 1 76.12 131 GLY B N 1
ATOM 2628 C CA . GLY B 1 131 ? 14 3.139 -4.652 1 76.12 131 GLY B CA 1
ATOM 2629 C C . GLY B 1 131 ? 13.391 2.113 -5.59 1 76.12 131 GLY B C 1
ATOM 2630 O O . GLY B 1 131 ? 14.047 1.135 -5.957 1 76.12 131 GLY B O 1
ATOM 2631 N N . ARG B 1 132 ? 12.305 2.479 -6.164 1 78.5 132 ARG B N 1
ATOM 2632 C CA . ARG B 1 132 ? 11.508 1.533 -6.934 1 78.5 132 ARG B CA 1
ATOM 2633 C C . ARG B 1 132 ? 12.195 1.179 -8.25 1 78.5 132 ARG B C 1
ATOM 2635 O O . ARG B 1 132 ? 12.273 0.005 -8.617 1 78.5 132 ARG B O 1
ATOM 2642 N N . ALA B 1 133 ? 12.812 2.117 -8.93 1 83.06 133 ALA B N 1
ATOM 2643 C CA . ALA B 1 133 ? 13.352 1.9 -10.273 1 83.06 133 ALA B CA 1
ATOM 2644 C C . ALA B 1 133 ? 14.531 0.938 -10.242 1 83.06 133 ALA B C 1
ATOM 2646 O O . ALA B 1 133 ? 14.555 -0.056 -10.969 1 83.06 133 ALA B O 1
ATOM 2647 N N . PRO B 1 134 ? 15.484 1.156 -9.375 1 82.31 134 PRO B N 1
ATOM 2648 C CA . PRO B 1 134 ? 16.609 0.214 -9.32 1 82.31 134 PRO B CA 1
ATOM 2649 C C . PRO B 1 134 ? 16.172 -1.202 -8.953 1 82.31 134 PRO B C 1
ATOM 2651 O O . PRO B 1 134 ? 16.703 -2.178 -9.484 1 82.31 134 PRO B O 1
ATOM 2654 N N . VAL B 1 135 ? 15.258 -1.329 -8.086 1 87.06 135 VAL B N 1
ATOM 2655 C CA . VAL B 1 135 ? 14.773 -2.635 -7.648 1 87.06 135 VAL B CA 1
ATOM 2656 C C . VAL B 1 135 ? 14.062 -3.334 -8.805 1 87.06 135 VAL B C 1
ATOM 2658 O O . VAL B 1 135 ? 14.289 -4.52 -9.055 1 87.06 135 VAL B O 1
ATOM 2661 N N . THR B 1 136 ? 13.234 -2.609 -9.477 1 87.06 136 THR B N 1
ATOM 2662 C CA . THR B 1 136 ? 12.508 -3.166 -10.617 1 87.06 136 THR B CA 1
ATOM 2663 C C . THR B 1 136 ? 13.477 -3.59 -11.719 1 87.06 136 THR B C 1
ATOM 2665 O O . THR B 1 136 ? 13.305 -4.641 -12.336 1 87.06 136 THR B O 1
ATOM 2668 N N . GLN B 1 137 ? 14.477 -2.822 -11.922 1 88.38 137 GLN B N 1
ATOM 2669 C CA . GLN B 1 137 ? 15.469 -3.131 -12.953 1 88.38 137 GLN B CA 1
ATOM 2670 C C . GLN B 1 137 ? 16.25 -4.391 -12.594 1 88.38 137 GLN B C 1
ATOM 2672 O O . GLN B 1 137 ? 16.484 -5.246 -13.453 1 88.38 137 GLN B O 1
ATOM 2677 N N . ALA B 1 138 ? 16.625 -4.457 -11.391 1 89.88 138 ALA B N 1
ATOM 2678 C CA . ALA B 1 138 ? 17.359 -5.633 -10.938 1 89.88 138 ALA B CA 1
ATOM 2679 C C . ALA B 1 138 ? 16.5 -6.891 -11.039 1 89.88 138 ALA B C 1
ATOM 2681 O O . ALA B 1 138 ? 16.969 -7.938 -11.492 1 89.88 138 ALA B O 1
ATOM 2682 N N . ALA B 1 139 ? 15.281 -6.809 -10.617 1 92.94 139 ALA B N 1
ATOM 2683 C CA . ALA B 1 139 ? 14.359 -7.941 -10.703 1 92.94 139 ALA B CA 1
ATOM 2684 C C . ALA B 1 139 ? 14.133 -8.352 -12.156 1 92.94 139 ALA B C 1
ATOM 2686 O O . ALA B 1 139 ? 14.156 -9.539 -12.484 1 92.94 139 ALA B O 1
ATOM 2687 N N . THR B 1 140 ? 13.961 -7.344 -12.992 1 94.38 140 THR B N 1
ATOM 2688 C CA . THR B 1 140 ? 13.742 -7.617 -14.406 1 94.38 140 THR B CA 1
ATOM 2689 C C . THR B 1 140 ? 14.93 -8.359 -15 1 94.38 140 THR B C 1
ATOM 2691 O O . THR B 1 140 ? 14.758 -9.359 -15.703 1 94.38 140 THR B O 1
ATOM 2694 N N . ARG B 1 141 ? 16.094 -7.926 -14.719 1 93.81 141 ARG B N 1
ATOM 2695 C CA . ARG B 1 141 ? 17.297 -8.594 -15.195 1 93.81 141 ARG B CA 1
ATOM 2696 C C . ARG B 1 141 ? 17.359 -10.031 -14.695 1 93.81 141 ARG B C 1
ATOM 2698 O O . ARG B 1 141 ? 17.672 -10.945 -15.461 1 93.81 141 ARG B O 1
ATOM 2705 N N . PHE B 1 142 ? 17.094 -10.203 -13.477 1 95.88 142 PHE B N 1
ATOM 2706 C CA . PHE B 1 142 ? 17.125 -11.531 -12.859 1 95.88 142 PHE B CA 1
ATOM 2707 C C . PHE B 1 142 ? 16.125 -12.461 -13.531 1 95.88 142 PHE B C 1
ATOM 2709 O O . PHE B 1 142 ? 16.469 -13.602 -13.867 1 95.88 142 PHE B O 1
ATOM 2716 N N . PHE B 1 143 ? 14.898 -12 -13.758 1 97 143 PHE B N 1
ATOM 2717 C CA . PHE B 1 143 ? 13.852 -12.812 -14.375 1 97 143 PHE B CA 1
ATOM 2718 C C . PHE B 1 143 ? 14.18 -13.086 -15.844 1 97 143 PHE B C 1
ATOM 2720 O O . PHE B 1 143 ? 13.898 -14.164 -16.359 1 97 143 PHE B O 1
ATOM 2727 N N . GLU B 1 144 ? 14.766 -12.117 -16.5 1 96.75 144 GLU B N 1
ATOM 2728 C CA . GLU B 1 144 ? 15.164 -12.297 -17.891 1 96.75 144 GLU B CA 1
ATOM 2729 C C . GLU B 1 144 ? 16.266 -13.352 -18.016 1 96.75 144 GLU B C 1
ATOM 2731 O O . GLU B 1 144 ? 16.281 -14.117 -18.984 1 96.75 144 GLU B O 1
ATOM 2736 N N . GLN B 1 145 ? 17.172 -13.344 -17.109 1 96.31 145 GLN B N 1
ATOM 2737 C CA . GLN B 1 145 ? 18.203 -14.375 -17.078 1 96.31 145 GLN B CA 1
ATOM 2738 C C . GLN B 1 145 ? 17.594 -15.758 -16.891 1 96.31 145 GLN B C 1
ATOM 2740 O O . GLN B 1 145 ? 18.016 -16.719 -17.531 1 96.31 145 GLN B O 1
ATOM 2745 N N . ALA B 1 146 ? 16.641 -15.875 -16 1 97.25 146 ALA B N 1
ATOM 2746 C CA . ALA B 1 146 ? 15.93 -17.141 -15.797 1 97.25 146 ALA B CA 1
ATOM 2747 C C . ALA B 1 146 ? 15.219 -17.578 -17.078 1 97.25 146 ALA B C 1
ATOM 2749 O O . ALA B 1 146 ? 15.211 -18.766 -17.406 1 97.25 146 ALA B O 1
ATOM 2750 N N . ALA B 1 147 ? 14.625 -16.609 -17.766 1 97.44 147 ALA B N 1
ATOM 2751 C CA . ALA B 1 147 ? 13.961 -16.922 -19.031 1 97.44 147 ALA B CA 1
ATOM 2752 C C . ALA B 1 147 ? 14.961 -17.406 -20.078 1 97.44 147 ALA B C 1
ATOM 2754 O O . ALA B 1 147 ? 14.68 -18.344 -20.828 1 97.44 147 ALA B O 1
ATOM 2755 N N . ALA B 1 148 ? 16.094 -16.75 -20.141 1 96.81 148 ALA B N 1
ATOM 2756 C CA . ALA B 1 148 ? 17.141 -17.094 -21.094 1 96.81 148 ALA B CA 1
ATOM 2757 C C . ALA B 1 148 ? 17.625 -18.531 -20.875 1 96.81 148 ALA B C 1
ATOM 2759 O O . ALA B 1 148 ? 18.047 -19.203 -21.828 1 96.81 148 ALA B O 1
ATOM 2760 N N . ARG B 1 149 ? 17.484 -19.031 -19.688 1 96.38 149 ARG B N 1
ATOM 2761 C CA . ARG B 1 149 ? 17.922 -20.375 -19.328 1 96.38 149 ARG B CA 1
ATOM 2762 C C . ARG B 1 149 ? 16.781 -21.375 -19.422 1 96.38 149 ARG B C 1
ATOM 2764 O O . ARG B 1 149 ? 16.938 -22.547 -19.078 1 96.38 149 ARG B O 1
ATOM 2771 N N . GLY B 1 150 ? 15.617 -20.875 -19.719 1 95.88 150 GLY B N 1
ATOM 2772 C CA . GLY B 1 150 ? 14.469 -21.734 -19.906 1 95.88 150 GLY B CA 1
ATOM 2773 C C . GLY B 1 150 ? 13.789 -22.125 -18.594 1 95.88 150 GLY B C 1
ATOM 2774 O O . GLY B 1 150 ? 12.984 -23.047 -18.562 1 95.88 150 GLY B O 1
ATOM 2775 N N . ILE B 1 151 ? 14.148 -21.453 -17.562 1 96 151 ILE B N 1
ATOM 2776 C CA . ILE B 1 151 ? 13.547 -21.734 -16.25 1 96 151 ILE B CA 1
ATOM 2777 C C . ILE B 1 151 ? 12.102 -21.234 -16.25 1 96 151 ILE B C 1
ATOM 2779 O O . ILE B 1 151 ? 11.219 -21.891 -15.672 1 96 151 ILE B O 1
ATOM 2783 N N . ILE B 1 152 ? 11.891 -20.078 -16.844 1 96.38 152 ILE B N 1
ATOM 2784 C CA . ILE B 1 152 ? 10.555 -19.516 -17.016 1 96.38 152 ILE B CA 1
ATOM 2785 C C . ILE B 1 152 ? 10.352 -19.109 -18.484 1 96.38 152 ILE B C 1
ATOM 2787 O O . ILE B 1 152 ? 11.305 -19.078 -19.266 1 96.38 152 ILE B O 1
ATOM 2791 N N . ARG B 1 153 ? 9.133 -18.906 -18.844 1 95.31 153 ARG B N 1
ATOM 2792 C CA . ARG B 1 153 ? 8.852 -18.453 -20.203 1 95.31 153 ARG B CA 1
ATOM 2793 C C . ARG B 1 153 ? 9.039 -16.938 -20.328 1 95.31 153 ARG B C 1
ATOM 2795 O O . ARG B 1 153 ? 8.625 -16.188 -19.453 1 95.31 153 ARG B O 1
ATOM 2802 N N . ARG B 1 154 ? 9.57 -16.5 -21.406 1 94.94 154 ARG B N 1
ATOM 2803 C CA . ARG B 1 154 ? 9.906 -15.102 -21.625 1 94.94 154 ARG B CA 1
ATOM 2804 C C . ARG B 1 154 ? 8.656 -14.234 -21.594 1 94.94 154 ARG B C 1
ATOM 2806 O O . ARG B 1 154 ? 8.68 -13.117 -21.078 1 94.94 154 ARG B O 1
ATOM 2813 N N . GLU B 1 155 ? 7.586 -14.75 -22.062 1 94.12 155 GLU B N 1
ATOM 2814 C CA . GLU B 1 155 ? 6.352 -13.977 -22.172 1 94.12 155 GLU B CA 1
ATOM 2815 C C . GLU B 1 155 ? 5.727 -13.742 -20.797 1 94.12 155 GLU B C 1
ATOM 2817 O O . GLU B 1 155 ? 4.832 -12.906 -20.656 1 94.12 155 GLU B O 1
ATOM 2822 N N . GLN B 1 156 ? 6.234 -14.453 -19.828 1 94.06 156 GLN B N 1
ATOM 2823 C CA . GLN B 1 156 ? 5.625 -14.375 -18.5 1 94.06 156 GLN B CA 1
ATOM 2824 C C . GLN B 1 156 ? 6.43 -13.469 -17.578 1 94.06 156 GLN B C 1
ATOM 2826 O O . GLN B 1 156 ? 6.016 -13.203 -16.453 1 94.06 156 GLN B O 1
ATOM 2831 N N . VAL B 1 157 ? 7.535 -12.961 -18.062 1 96.31 157 VAL B N 1
ATOM 2832 C CA . VAL B 1 157 ? 8.477 -12.266 -17.188 1 96.31 157 VAL B CA 1
ATOM 2833 C C . VAL B 1 157 ? 7.777 -11.094 -16.5 1 96.31 157 VAL B C 1
ATOM 2835 O O . VAL B 1 157 ? 7.777 -10.992 -15.266 1 96.31 157 VAL B O 1
ATOM 2838 N N . ALA B 1 158 ? 7.125 -10.234 -17.219 1 94.81 158 ALA B N 1
ATOM 2839 C CA . ALA B 1 158 ? 6.477 -9.055 -16.656 1 94.81 158 ALA B CA 1
ATOM 2840 C C . ALA B 1 158 ? 5.387 -9.453 -15.664 1 94.81 158 ALA B C 1
ATOM 2842 O O . ALA B 1 158 ? 5.27 -8.859 -14.586 1 94.81 158 ALA B O 1
ATOM 2843 N N . THR B 1 159 ? 4.684 -10.43 -16.047 1 94.25 159 THR B N 1
ATOM 2844 C CA . THR B 1 159 ? 3.596 -10.906 -15.203 1 94.25 159 THR B CA 1
ATOM 2845 C C . THR B 1 159 ? 4.141 -11.508 -13.914 1 94.25 159 THR B C 1
ATOM 2847 O O . THR B 1 159 ? 3.625 -11.234 -12.828 1 94.25 159 THR B O 1
ATOM 2850 N N . LEU B 1 160 ? 5.152 -12.289 -14.008 1 96.56 160 LEU B N 1
ATOM 2851 C CA . LEU B 1 160 ? 5.734 -12.945 -12.844 1 96.56 160 LEU B CA 1
ATOM 2852 C C . LEU B 1 160 ? 6.324 -11.914 -11.883 1 96.56 160 LEU B C 1
ATOM 2854 O O . LEU B 1 160 ? 6.168 -12.039 -10.664 1 96.56 160 LEU B O 1
ATOM 2858 N N . ILE B 1 161 ? 6.953 -10.914 -12.422 1 96.25 161 ILE B N 1
ATOM 2859 C CA . ILE B 1 161 ? 7.512 -9.852 -11.594 1 96.25 161 ILE B CA 1
ATOM 2860 C C . ILE B 1 161 ? 6.391 -9.125 -10.852 1 96.25 161 ILE B C 1
ATOM 2862 O O . ILE B 1 161 ? 6.465 -8.922 -9.641 1 96.25 161 ILE B O 1
ATOM 2866 N N . SER B 1 162 ? 5.383 -8.773 -11.523 1 94.81 162 SER B N 1
ATOM 2867 C CA . SER B 1 162 ? 4.238 -8.078 -10.938 1 94.81 162 SER B CA 1
ATOM 2868 C C . SER B 1 162 ? 3.604 -8.906 -9.828 1 94.81 162 SER B C 1
ATOM 2870 O O . SER B 1 162 ? 3.34 -8.398 -8.734 1 94.81 162 SER B O 1
ATOM 2872 N N . VAL B 1 163 ? 3.428 -10.172 -10.078 1 96.56 163 VAL B N 1
ATOM 2873 C CA . VAL B 1 163 ? 2.805 -11.07 -9.109 1 96.56 163 VAL B CA 1
ATOM 2874 C C . VAL B 1 163 ? 3.699 -11.195 -7.879 1 96.56 163 VAL B C 1
ATOM 2876 O O . VAL B 1 163 ? 3.225 -11.109 -6.746 1 96.56 163 VAL B O 1
ATOM 2879 N N . PHE B 1 164 ? 4.957 -11.398 -8.102 1 97.19 164 PHE B N 1
ATOM 2880 C CA . PHE B 1 164 ? 5.891 -11.578 -6.996 1 97.19 164 PHE B CA 1
ATOM 2881 C C . PHE B 1 164 ? 5.836 -10.383 -6.047 1 97.19 164 PHE B C 1
ATOM 2883 O O . PHE B 1 164 ? 5.641 -10.547 -4.844 1 97.19 164 PHE B O 1
ATOM 2890 N N . PHE B 1 165 ? 5.953 -9.227 -6.602 1 95.62 165 PHE B N 1
ATOM 2891 C CA . PHE B 1 165 ? 5.98 -8.031 -5.773 1 95.62 165 PHE B CA 1
ATOM 2892 C C . PHE B 1 165 ? 4.613 -7.77 -5.148 1 95.62 165 PHE B C 1
ATOM 2894 O O . PHE B 1 165 ? 4.523 -7.297 -4.016 1 95.62 165 PHE B O 1
ATOM 2901 N N . SER B 1 166 ? 3.568 -8.031 -5.875 1 96.38 166 SER B N 1
ATOM 2902 C CA . SER B 1 166 ? 2.232 -7.828 -5.324 1 96.38 166 SER B CA 1
ATOM 2903 C C . SER B 1 166 ? 2.004 -8.695 -4.09 1 96.38 166 SER B C 1
ATOM 2905 O O . SER B 1 166 ? 1.512 -8.219 -3.068 1 96.38 166 SER B O 1
ATOM 2907 N N . VAL B 1 167 ? 2.402 -9.922 -4.207 1 96.5 167 VAL B N 1
ATOM 2908 C CA . VAL B 1 167 ? 2.209 -10.844 -3.09 1 96.5 167 VAL B CA 1
ATOM 2909 C C . VAL B 1 167 ? 3.141 -10.469 -1.94 1 96.5 167 VAL B C 1
ATOM 2911 O O . VAL B 1 167 ? 2.742 -10.508 -0.774 1 96.5 167 VAL B O 1
ATOM 2914 N N . LEU B 1 168 ? 4.312 -10.117 -2.277 1 95.81 168 LEU B N 1
ATOM 2915 C CA . LEU B 1 168 ? 5.316 -9.773 -1.277 1 95.81 168 LEU B CA 1
ATOM 2916 C C . LEU B 1 168 ? 4.898 -8.539 -0.488 1 95.81 168 LEU B C 1
ATOM 2918 O O . LEU B 1 168 ? 4.945 -8.539 0.744 1 95.81 168 LEU B O 1
ATOM 2922 N N . ILE B 1 169 ? 4.5 -7.543 -1.135 1 93.75 169 ILE B N 1
ATOM 2923 C CA . ILE B 1 169 ? 4.215 -6.246 -0.53 1 93.75 169 ILE B CA 1
ATOM 2924 C C . ILE B 1 169 ? 2.828 -6.266 0.112 1 93.75 169 ILE B C 1
ATOM 2926 O O . ILE B 1 169 ? 2.686 -5.988 1.305 1 93.75 169 ILE B O 1
ATOM 2930 N N . GLY B 1 170 ? 1.813 -6.691 -0.682 1 90.69 170 GLY B N 1
ATOM 2931 C CA . GLY B 1 170 ? 0.45 -6.746 -0.181 1 90.69 170 GLY B CA 1
ATOM 2932 C C . GLY B 1 170 ? -0.023 -5.43 0.406 1 90.69 170 GLY B C 1
ATOM 2933 O O . GLY B 1 170 ? 0.214 -4.367 -0.17 1 90.69 170 GLY B O 1
ATOM 2934 N N . ILE B 1 171 ? -0.654 -5.508 1.546 1 87.12 171 ILE B N 1
ATOM 2935 C CA . ILE B 1 171 ? -1.259 -4.336 2.17 1 87.12 171 ILE B CA 1
ATOM 2936 C C . ILE B 1 171 ? -0.358 -3.826 3.291 1 87.12 171 ILE B C 1
ATOM 2938 O O . ILE B 1 171 ? -0.651 -2.805 3.914 1 87.12 171 ILE B O 1
ATOM 2942 N N . ALA B 1 172 ? 0.758 -4.445 3.5 1 90.75 172 ALA B N 1
ATOM 2943 C CA . ALA B 1 172 ? 1.605 -4.195 4.664 1 90.75 172 ALA B CA 1
ATOM 2944 C C . ALA B 1 172 ? 2.082 -2.746 4.695 1 90.75 172 ALA B C 1
ATOM 2946 O O . ALA B 1 172 ? 2.086 -2.109 5.75 1 90.75 172 ALA B O 1
ATOM 2947 N N . PRO B 1 173 ? 2.451 -2.207 3.521 1 91.88 173 PRO B N 1
ATOM 2948 C CA . PRO B 1 173 ? 2.879 -0.808 3.578 1 91.88 173 PRO B CA 1
ATOM 2949 C C . PRO B 1 173 ? 1.766 0.132 4.031 1 91.88 173 PRO B C 1
ATOM 2951 O O . PRO B 1 173 ? 2.014 1.062 4.805 1 91.88 173 PRO B O 1
ATOM 2954 N N . LEU B 1 174 ? 0.602 -0.1 3.605 1 90.62 174 LEU B N 1
ATOM 2955 C CA . LEU B 1 174 ? -0.523 0.735 4.016 1 90.62 174 LEU B CA 1
ATOM 2956 C C . LEU B 1 174 ? -0.776 0.61 5.512 1 90.62 174 LEU B C 1
ATOM 2958 O O . LEU B 1 174 ? -1.039 1.608 6.188 1 90.62 174 LEU B O 1
ATOM 2962 N N . GLN B 1 175 ? -0.698 -0.592 6.016 1 89.19 175 GLN B N 1
ATOM 2963 C CA . GLN B 1 175 ? -0.88 -0.82 7.445 1 89.19 175 GLN B CA 1
ATOM 2964 C C . GLN B 1 175 ? 0.195 -0.104 8.258 1 89.19 175 GLN B C 1
ATOM 2966 O O . GLN B 1 175 ? -0.096 0.481 9.305 1 89.19 175 GLN B O 1
ATOM 2971 N N . ALA B 1 176 ? 1.385 -0.165 7.793 1 90.94 176 ALA B N 1
ATOM 2972 C CA . ALA B 1 176 ? 2.482 0.529 8.461 1 90.94 176 ALA B CA 1
ATOM 2973 C C . ALA B 1 176 ? 2.258 2.039 8.461 1 90.94 176 ALA B C 1
ATOM 2975 O O . ALA B 1 176 ? 2.469 2.703 9.477 1 90.94 176 ALA B O 1
ATOM 2976 N N . LEU B 1 177 ? 1.84 2.523 7.355 1 91.06 177 LEU B N 1
ATOM 2977 C CA . LEU B 1 177 ? 1.592 3.955 7.215 1 91.06 177 LEU B CA 1
ATOM 2978 C C . LEU B 1 177 ? 0.466 4.406 8.141 1 91.06 177 LEU B C 1
ATOM 2980 O O . LEU B 1 177 ? 0.471 5.539 8.617 1 91.06 177 LEU B O 1
ATOM 2984 N N . LEU B 1 178 ? -0.44 3.5 8.406 1 88.69 178 LEU B N 1
ATOM 2985 C CA . LEU B 1 178 ? -1.578 3.803 9.266 1 88.69 178 LEU B CA 1
ATOM 2986 C C . LEU B 1 178 ? -1.206 3.635 10.734 1 88.69 178 LEU B C 1
ATOM 2988 O O . LEU B 1 178 ? -2.061 3.768 11.617 1 88.69 178 LEU B O 1
ATOM 2992 N N . GLY B 1 179 ? 0.008 3.215 10.992 1 86.38 179 GLY B N 1
ATOM 2993 C CA . GLY B 1 179 ? 0.503 3.227 12.359 1 86.38 179 GLY B CA 1
ATOM 2994 C C . GLY B 1 179 ? 0.437 1.866 13.023 1 86.38 179 GLY B C 1
ATOM 2995 O O . GLY B 1 179 ? 0.57 1.764 14.25 1 86.38 179 GLY B O 1
ATOM 2996 N N . GLU B 1 180 ? 0.18 0.854 12.227 1 86.06 180 GLU B N 1
ATOM 2997 C CA . GLU B 1 180 ? 0.205 -0.482 12.812 1 86.06 180 GLU B CA 1
ATOM 2998 C C . GLU B 1 180 ? 1.607 -0.849 13.289 1 86.06 180 GLU B C 1
ATOM 3000 O O . GLU B 1 180 ? 2.598 -0.307 12.797 1 86.06 180 GLU B O 1
ATOM 3005 N N . SER B 1 181 ? 1.583 -1.762 14.25 1 84.19 181 SER B N 1
ATOM 3006 C CA . SER B 1 181 ? 2.861 -2.211 14.797 1 84.19 181 SER B CA 1
ATOM 3007 C C . SER B 1 181 ? 3.746 -2.803 13.703 1 84.19 181 SER B C 1
ATOM 3009 O O . SER B 1 181 ? 3.246 -3.373 12.734 1 84.19 181 SER B O 1
ATOM 3011 N N . PRO B 1 182 ? 5.047 -2.621 13.914 1 85.5 182 PRO B N 1
ATOM 3012 C CA . PRO B 1 182 ? 5.969 -3.17 12.922 1 85.5 182 PRO B CA 1
ATOM 3013 C C . PRO B 1 182 ? 5.773 -4.668 12.695 1 85.5 182 PRO B C 1
ATOM 3015 O O . PRO B 1 182 ? 5.48 -5.406 13.641 1 85.5 182 PRO B O 1
ATOM 3018 N N . ILE B 1 183 ? 5.914 -5 11.484 1 88.19 183 ILE B N 1
ATOM 3019 C CA . ILE B 1 183 ? 5.801 -6.398 11.094 1 88.19 183 ILE B CA 1
ATOM 3020 C C . ILE B 1 183 ? 6.996 -7.184 11.625 1 88.19 183 ILE B C 1
ATOM 3022 O O . ILE B 1 183 ? 8.125 -6.688 11.617 1 88.19 183 ILE B O 1
ATOM 3026 N N . SER B 1 184 ? 6.77 -8.352 12.125 1 92.5 184 SER B N 1
ATOM 3027 C CA . SER B 1 184 ? 7.84 -9.18 12.672 1 92.5 184 SER B CA 1
ATOM 3028 C C . SER B 1 184 ? 8.695 -9.781 11.562 1 92.5 184 SER B C 1
ATOM 3030 O O . SER B 1 184 ? 8.242 -9.906 10.422 1 92.5 184 SER B O 1
ATOM 3032 N N . ALA B 1 185 ? 9.891 -10.156 11.938 1 93.5 185 ALA B N 1
ATOM 3033 C CA . ALA B 1 185 ? 10.781 -10.836 11.008 1 93.5 185 ALA B CA 1
ATOM 3034 C C . ALA B 1 185 ? 10.156 -12.133 10.5 1 93.5 185 ALA B C 1
ATOM 3036 O O . ALA B 1 185 ? 10.312 -12.484 9.328 1 93.5 185 ALA B O 1
ATOM 3037 N N . ASP B 1 186 ? 9.445 -12.742 11.352 1 95.75 186 ASP B N 1
ATOM 3038 C CA . ASP B 1 186 ? 8.773 -13.984 10.977 1 95.75 186 ASP B CA 1
ATOM 3039 C C . ASP B 1 186 ? 7.676 -13.727 9.945 1 95.75 186 ASP B C 1
ATOM 3041 O O . ASP B 1 186 ? 7.523 -14.484 8.984 1 95.75 186 ASP B O 1
ATOM 3045 N N . ALA B 1 187 ? 6.941 -12.703 10.188 1 95.12 187 ALA B N 1
ATOM 3046 C CA . ALA B 1 187 ? 5.879 -12.359 9.25 1 95.12 187 ALA B CA 1
ATOM 3047 C C . ALA B 1 187 ? 6.449 -11.992 7.883 1 95.12 187 ALA B C 1
ATOM 3049 O O . ALA B 1 187 ? 5.863 -12.328 6.848 1 95.12 187 ALA B O 1
ATOM 3050 N N . ILE B 1 188 ? 7.586 -11.344 7.875 1 96.12 188 ILE B N 1
ATOM 3051 C CA . ILE B 1 188 ? 8.266 -11 6.633 1 96.12 188 ILE B CA 1
ATOM 3052 C C . ILE B 1 188 ? 8.703 -12.273 5.91 1 96.12 188 ILE B C 1
ATOM 3054 O O . ILE B 1 188 ? 8.5 -12.414 4.703 1 96.12 188 ILE B O 1
ATOM 3058 N N . ALA B 1 189 ? 9.273 -13.195 6.664 1 96.75 189 ALA B N 1
ATOM 3059 C CA . ALA B 1 189 ? 9.703 -14.469 6.09 1 96.75 189 ALA B CA 1
ATOM 3060 C C . ALA B 1 189 ? 8.516 -15.234 5.508 1 96.75 189 ALA B C 1
ATOM 3062 O O . ALA B 1 189 ? 8.625 -15.82 4.43 1 96.75 189 ALA B O 1
ATOM 3063 N N . GLN B 1 190 ? 7.441 -15.164 6.223 1 95.94 190 GLN B N 1
ATOM 3064 C CA . GLN B 1 190 ? 6.242 -15.859 5.766 1 95.94 190 GLN B CA 1
ATOM 3065 C C . GLN B 1 190 ? 5.711 -15.25 4.473 1 95.94 190 GLN B C 1
ATOM 3067 O O . GLN B 1 190 ? 5.262 -15.969 3.578 1 95.94 190 GLN B O 1
ATOM 3072 N N . ARG B 1 191 ? 5.75 -13.961 4.379 1 96.25 191 ARG B N 1
ATOM 3073 C CA . ARG B 1 191 ? 5.301 -13.273 3.172 1 96.25 191 ARG B CA 1
ATOM 3074 C C . ARG B 1 191 ? 6.191 -13.617 1.983 1 96.25 191 ARG B C 1
ATOM 3076 O O . ARG B 1 191 ? 5.699 -13.852 0.878 1 96.25 191 ARG B O 1
ATOM 3083 N N . SER B 1 192 ? 7.48 -13.594 2.223 1 97.12 192 SER B N 1
ATOM 3084 C CA . SER B 1 192 ? 8.414 -13.945 1.159 1 97.12 192 SER B CA 1
ATOM 3085 C C . SER B 1 192 ? 8.219 -15.383 0.707 1 97.12 192 SER B C 1
ATOM 3087 O O . SER B 1 192 ? 8.258 -15.68 -0.49 1 97.12 192 SER B O 1
ATOM 3089 N N . ALA B 1 193 ? 8.023 -16.281 1.646 1 97.5 193 ALA B N 1
ATOM 3090 C CA . ALA B 1 193 ? 7.766 -17.688 1.326 1 97.5 193 ALA B CA 1
ATOM 3091 C C . ALA B 1 193 ? 6.488 -17.828 0.502 1 97.5 193 ALA B C 1
ATOM 3093 O O . ALA B 1 193 ? 6.441 -18.625 -0.44 1 97.5 193 ALA B O 1
ATOM 3094 N N . LEU B 1 194 ? 5.516 -17.078 0.885 1 96.44 194 LEU B N 1
ATOM 3095 C CA . LEU B 1 194 ? 4.254 -17.125 0.155 1 96.44 194 LEU B CA 1
ATOM 3096 C C . LEU B 1 194 ? 4.441 -16.641 -1.279 1 96.44 194 LEU B C 1
ATOM 3098 O O . LEU B 1 194 ? 3.943 -17.266 -2.219 1 96.44 194 LEU B O 1
ATOM 3102 N N . ALA B 1 195 ? 5.125 -15.508 -1.446 1 97.88 195 ALA B N 1
ATOM 3103 C CA . ALA B 1 195 ? 5.395 -14.992 -2.785 1 97.88 195 ALA B CA 1
ATOM 3104 C C . ALA B 1 195 ? 6.133 -16.031 -3.633 1 97.88 195 ALA B C 1
ATOM 3106 O O . ALA B 1 195 ? 5.824 -16.203 -4.812 1 97.88 195 ALA B O 1
ATOM 3107 N N . THR B 1 196 ? 7.043 -16.703 -3.031 1 97.31 196 THR B N 1
ATOM 3108 C CA . THR B 1 196 ? 7.836 -17.719 -3.723 1 97.31 196 THR B CA 1
ATOM 3109 C C . THR B 1 196 ? 6.977 -18.922 -4.07 1 97.31 196 THR B C 1
ATOM 3111 O O . THR B 1 196 ? 7.129 -19.516 -5.145 1 97.31 196 THR B O 1
ATOM 3114 N N . GLN B 1 197 ? 6.129 -19.312 -3.186 1 94.69 197 GLN B N 1
ATOM 3115 C CA . GLN B 1 197 ? 5.203 -20.422 -3.445 1 94.69 197 GLN B CA 1
ATOM 3116 C C . GLN B 1 197 ? 4.305 -20.109 -4.641 1 94.69 197 GLN B C 1
ATOM 3118 O O . GLN B 1 197 ? 4.062 -20.984 -5.48 1 94.69 197 GLN B O 1
ATOM 3123 N N . VAL B 1 198 ? 3.785 -18.938 -4.668 1 96.06 198 VAL B N 1
ATOM 3124 C CA . VAL B 1 198 ? 2.951 -18.516 -5.789 1 96.06 198 VAL B CA 1
ATOM 3125 C C . VAL B 1 198 ? 3.762 -18.562 -7.082 1 96.06 198 VAL B C 1
ATOM 3127 O O . VAL B 1 198 ? 3.277 -19.047 -8.109 1 96.06 198 VAL B O 1
ATOM 3130 N N . MET B 1 199 ? 5.039 -18.094 -7.039 1 96.06 199 MET B N 1
ATOM 3131 C CA . MET B 1 199 ? 5.926 -18.141 -8.195 1 96.06 199 MET B CA 1
ATOM 3132 C C . MET B 1 199 ? 6.086 -19.562 -8.695 1 96.06 199 MET B C 1
ATOM 3134 O O . MET B 1 199 ? 6 -19.828 -9.898 1 96.06 199 MET B O 1
ATOM 3138 N N . ALA B 1 200 ? 6.301 -20.469 -7.781 1 94.81 200 ALA B N 1
ATOM 3139 C CA . ALA B 1 200 ? 6.492 -21.875 -8.125 1 94.81 200 ALA B CA 1
ATOM 3140 C C . ALA B 1 200 ? 5.281 -22.438 -8.875 1 94.81 200 ALA B C 1
ATOM 3142 O O . ALA B 1 200 ? 5.43 -23.188 -9.828 1 94.81 200 ALA B O 1
ATOM 3143 N N . ARG B 1 201 ? 4.113 -22.062 -8.469 1 92.06 201 ARG B N 1
ATOM 3144 C CA . ARG B 1 201 ? 2.885 -22.516 -9.109 1 92.06 201 ARG B CA 1
ATOM 3145 C C . ARG B 1 201 ? 2.715 -21.875 -10.484 1 92.06 201 ARG B C 1
ATOM 3147 O O . ARG B 1 201 ? 2.273 -22.531 -11.43 1 92.06 201 ARG B O 1
ATOM 3154 N N . MET B 1 202 ? 3.07 -20.594 -10.531 1 92.5 202 MET B N 1
ATOM 3155 C CA . MET B 1 202 ? 2.865 -19.844 -11.758 1 92.5 202 MET B CA 1
ATOM 3156 C C . MET B 1 202 ? 3.807 -20.328 -12.859 1 92.5 202 MET B C 1
ATOM 3158 O O . MET B 1 202 ? 3.482 -20.234 -14.047 1 92.5 202 MET B O 1
ATOM 3162 N N . ILE B 1 203 ? 4.965 -20.797 -12.484 1 91.81 203 ILE B N 1
ATOM 3163 C CA . ILE B 1 203 ? 5.949 -21.172 -13.492 1 91.81 203 ILE B CA 1
ATOM 3164 C C . ILE B 1 203 ? 5.762 -22.625 -13.898 1 91.81 203 ILE B C 1
ATOM 3166 O O . ILE B 1 203 ? 6.367 -23.094 -14.867 1 91.81 203 ILE B O 1
ATOM 3170 N N . GLU B 1 204 ? 4.93 -23.359 -13.148 1 83.94 204 GLU B N 1
ATOM 3171 C CA . GLU B 1 204 ? 4.629 -24.734 -13.531 1 83.94 204 GLU B CA 1
ATOM 3172 C C . GLU B 1 204 ? 3.848 -24.781 -14.844 1 83.94 204 GLU B C 1
ATOM 3174 O O . GLU B 1 204 ? 2.971 -23.953 -15.078 1 83.94 204 GLU B O 1
ATOM 3179 N N . PRO B 1 205 ? 4.41 -25.594 -15.766 1 70.25 205 PRO B N 1
ATOM 3180 C CA . PRO B 1 205 ? 3.666 -25.781 -17.016 1 70.25 205 PRO B CA 1
ATOM 3181 C C . PRO B 1 205 ? 2.201 -26.141 -16.781 1 70.25 205 PRO B C 1
ATOM 3183 O O . PRO B 1 205 ? 1.877 -26.812 -15.797 1 70.25 205 PRO B O 1
ATOM 3186 N N . ALA B 1 206 ? 1.201 -25.266 -17.359 1 56.38 206 ALA B N 1
ATOM 3187 C CA . ALA B 1 206 ? -0.214 -25.609 -17.266 1 56.38 206 ALA B CA 1
ATOM 3188 C C . ALA B 1 206 ? -0.441 -27.062 -17.688 1 56.38 206 ALA B C 1
ATOM 3190 O O . ALA B 1 206 ? 0.286 -27.609 -18.531 1 56.38 206 ALA B O 1
#

Solvent-accessible surface area (backbone atoms only — not comparable to full-atom values): 21741 Å² total; per-residue (Å²): 126,94,65,87,63,59,60,60,48,45,49,53,50,46,41,42,37,51,22,37,49,54,40,32,63,72,55,30,69,82,70,40,51,70,67,56,26,24,60,67,40,71,54,47,69,67,58,50,48,73,76,31,88,41,73,67,49,45,52,44,50,34,43,49,51,48,26,61,72,56,44,68,78,61,80,68,77,81,44,86,44,60,69,48,42,45,52,52,49,29,53,49,39,34,54,47,50,53,44,61,64,26,67,68,47,41,51,50,50,51,52,22,28,56,39,18,67,72,73,41,48,64,46,35,50,44,42,40,59,48,35,51,47,58,42,52,51,42,50,49,52,49,46,50,50,27,24,76,70,62,55,37,60,68,90,42,40,68,56,51,54,53,46,37,51,9,34,45,48,24,62,52,62,60,43,46,47,33,57,46,78,81,80,48,71,64,58,42,46,50,31,13,49,49,21,34,51,51,48,57,47,67,57,44,81,129,129,91,69,84,63,59,62,62,48,44,51,52,51,48,41,42,36,52,23,38,49,54,41,32,63,73,55,31,68,83,70,42,50,72,67,56,27,24,60,65,41,70,54,46,69,68,58,50,49,73,77,31,89,41,73,68,49,45,52,43,49,33,44,49,53,49,25,60,71,54,43,67,79,62,82,68,76,81,46,87,44,60,67,49,42,46,52,52,48,28,53,49,38,34,53,48,50,54,42,61,64,27,67,68,46,41,51,50,49,52,52,22,28,55,39,17,68,71,73,41,48,65,43,34,51,43,44,39,60,48,36,52,48,56,43,51,50,41,50,48,50,49,44,49,48,25,23,76,70,62,56,38,60,70,90,41,40,69,57,50,52,52,46,35,50,9,35,45,49,23,61,51,63,59,43,47,46,34,55,46,77,80,81,49,72,64,57,41,48,50,32,14,48,48,21,35,51,51,48,55,49,67,58,43,83,130

Foldseek 3Di:
DVDPCPVVLVVLLVLLLVLLLVQCLVQNLVRGDVVSSCVSSVHDPVSVCVVAVDSVRSLLVSLLVLLQVLACLDPQDADQALVSLLVSQLVVLLSLQCSCLPLSNLSNVLNQVVQVVVVDHSSVVSNCVSHVVSVLVNLLVNLVSCCVNVNAPPVCSVVLSVQLVCQSNPCSSVCVNVPDDGDDSVNNSVSSVVSSVVSVVVRPDD/DPDPCPVVLVVLLVLLLVLLLVQCLVQNLVRGDPVSSCVSSVHDPVSVCVVAVDSVRSLQVSLLVLLQVLACLDPQDADQALVSLLVSQLVVLLSLQCSCLPLSNLSNVLNQVVQVVVVDHSSVVSNCVSHVVSVLVNLLVNLVSCCVNVNAPPVCSVVLSVQLVCQSNPCSSVCVNVPDDRDDSVNNSVSSVVSSVVSVVVRPDD